Protein AF-B6XWA4-F1 (afdb_monomer)

Sequence (534 aa):
MQPGASETVDVTVDRYLLASYDYTKAKGYILSAGDYYFTIGDNAHDALNNVLAAENATGMTDFDGKPVEGDAAKTYRWSYDDVDTKTYAKSDAGERVTNRFEDADANYWKDGAVTYLTRSDWKGTFPTEPVKMTATGKMIELLKGDLYRQSKDSKSVSDYTQGADNGLTFVMMKDVDYNDDETWNKYLDEMTIDEMTTQLSDLFGTAEAASVNRPAYAAGDGTASVGGNTYAKEYGDARDVTLYPATNVLASTWDYGRMQRRGELVGEEALYAKTPVGWGGGGNLHRTPFGGRNGEYWSEDSIMVYLDNLVELSAAQKKGFAQGVKHVAGNDQELYREGLNMFFNEQAFREGALKGVEGIVSNENATALMMSFNRLGVVWSSASTALTTQVIRNEWGFKGMIETDGVAGGSYKSHFPSSLAAGVTTYCIDPGNTAAAGIKNQIEDNDDGDMLGYLRTSMKNFHYALTRTSLINGLDANAKVVKVTPWWRYAIFGVDAAFALMTLGCAYMMWRSGRRGKNARETVKVESETATGK

Structure (mmCIF, N/CA/C/O backbone):
data_AF-B6XWA4-F1
#
_entry.id   AF-B6XWA4-F1
#
loop_
_atom_site.group_PDB
_atom_site.id
_atom_site.type_symbol
_atom_site.label_atom_id
_atom_site.label_alt_id
_atom_site.label_comp_id
_atom_site.label_asym_id
_atom_site.label_entity_id
_atom_site.label_seq_id
_atom_site.pdbx_PDB_ins_code
_atom_site.Cartn_x
_atom_site.Cartn_y
_atom_site.Cartn_z
_atom_site.occupancy
_atom_site.B_iso_or_equiv
_atom_site.auth_seq_id
_atom_site.auth_comp_id
_atom_site.auth_asym_id
_atom_site.auth_atom_id
_atom_site.pdbx_PDB_model_num
ATOM 1 N N . MET A 1 1 ? 26.488 -26.181 -7.838 1.00 83.19 1 MET A N 1
ATOM 2 C CA . MET A 1 1 ? 26.607 -27.493 -8.516 1.00 83.19 1 MET A CA 1
ATOM 3 C C . MET A 1 1 ? 28.007 -28.073 -8.312 1.00 83.19 1 MET A C 1
ATOM 5 O O . MET A 1 1 ? 28.926 -27.299 -8.067 1.00 83.19 1 MET A O 1
ATOM 9 N N . GLN A 1 2 ? 28.181 -29.401 -8.363 1.00 91.62 2 GLN A N 1
ATOM 10 C CA . GLN A 1 2 ? 29.523 -30.016 -8.363 1.00 91.62 2 GLN A CA 1
ATOM 11 C C . GLN A 1 2 ? 30.263 -29.681 -9.672 1.00 91.62 2 GLN A C 1
ATOM 13 O O . GLN A 1 2 ? 29.597 -29.466 -10.687 1.00 91.62 2 GLN A O 1
ATOM 18 N N . PRO A 1 3 ? 31.609 -29.650 -9.693 1.00 93.38 3 PRO A N 1
ATOM 19 C CA . PRO A 1 3 ? 32.361 -29.429 -10.926 1.00 93.38 3 PRO A CA 1
ATOM 20 C C . PRO A 1 3 ? 31.939 -30.397 -12.043 1.00 93.38 3 PRO A C 1
ATOM 22 O O . PRO A 1 3 ? 31.911 -31.609 -11.838 1.00 93.38 3 PRO A O 1
ATOM 25 N N . GLY A 1 4 ? 31.604 -29.855 -13.218 1.00 93.38 4 GLY A N 1
ATOM 26 C CA . GLY A 1 4 ? 31.166 -30.628 -14.388 1.00 93.38 4 GLY A CA 1
ATOM 27 C C . GLY A 1 4 ? 29.693 -31.055 -14.387 1.00 93.38 4 GLY A C 1
ATOM 28 O O . GLY A 1 4 ? 29.251 -31.651 -15.365 1.00 93.38 4 GLY A O 1
ATOM 29 N N . ALA A 1 5 ? 28.927 -30.755 -13.334 1.00 94.56 5 ALA A N 1
ATOM 30 C CA . ALA A 1 5 ? 27.481 -30.945 -13.347 1.00 94.56 5 ALA A CA 1
ATOM 31 C C . ALA A 1 5 ? 26.783 -29.798 -14.096 1.00 94.56 5 ALA A C 1
ATOM 33 O O . ALA A 1 5 ? 27.207 -28.645 -14.018 1.00 94.56 5 ALA A O 1
ATOM 34 N N . SER A 1 6 ? 25.695 -30.130 -14.784 1.00 93.06 6 SER A N 1
ATOM 35 C CA . SER A 1 6 ? 24.807 -29.190 -15.465 1.00 93.06 6 SER A CA 1
ATOM 36 C C . SER A 1 6 ? 23.375 -29.413 -15.006 1.00 93.06 6 SER A C 1
ATOM 38 O O . SER A 1 6 ? 22.980 -30.549 -14.736 1.00 93.06 6 SER A O 1
ATOM 40 N N . GLU A 1 7 ? 22.587 -28.349 -15.002 1.00 93.12 7 GLU A N 1
ATOM 41 C CA . GLU A 1 7 ? 21.148 -28.405 -14.787 1.00 93.12 7 GLU A CA 1
ATOM 42 C C . GLU A 1 7 ? 20.421 -27.711 -15.936 1.00 93.12 7 GLU A C 1
ATOM 44 O O . GLU A 1 7 ? 20.970 -26.834 -16.605 1.00 93.12 7 GLU A O 1
ATOM 49 N N . THR A 1 8 ? 19.191 -28.143 -16.190 1.00 92.06 8 THR A N 1
ATOM 50 C CA . THR A 1 8 ? 18.271 -27.468 -17.102 1.00 92.06 8 THR A CA 1
ATOM 51 C C . THR A 1 8 ? 17.247 -26.743 -16.249 1.00 92.06 8 THR A C 1
ATOM 53 O O . THR A 1 8 ? 16.653 -27.356 -15.362 1.00 92.06 8 THR A O 1
ATOM 56 N N . VAL A 1 9 ? 17.074 -25.449 -16.505 1.00 89.69 9 VAL A N 1
ATOM 57 C CA . VAL A 1 9 ? 16.155 -24.583 -15.766 1.00 89.69 9 VAL A CA 1
ATOM 58 C C . VAL A 1 9 ? 15.123 -24.041 -16.740 1.00 89.69 9 VAL A C 1
ATOM 60 O O . VAL A 1 9 ? 15.486 -23.468 -17.767 1.00 89.69 9 VAL A O 1
ATOM 63 N N . ASP A 1 10 ? 13.851 -24.202 -16.396 1.00 90.50 10 ASP A N 1
ATOM 64 C CA . ASP A 1 10 ? 12.748 -23.594 -17.129 1.00 90.50 10 ASP A CA 1
ATOM 65 C C . ASP A 1 10 ? 12.445 -22.216 -16.533 1.00 90.50 10 ASP A C 1
ATOM 67 O O . ASP A 1 10 ? 12.183 -22.087 -15.336 1.00 90.50 10 ASP A O 1
ATOM 71 N N . VAL A 1 11 ? 12.465 -21.179 -17.371 1.00 87.69 11 VAL A N 1
ATOM 72 C CA . VAL A 1 11 ? 12.117 -19.808 -16.975 1.00 87.69 11 VAL A CA 1
ATOM 73 C C . VAL A 1 11 ? 10.767 -19.457 -17.581 1.00 87.69 11 VAL A C 1
ATOM 75 O O . VAL A 1 11 ? 10.615 -19.402 -18.800 1.00 87.69 11 VAL A O 1
ATOM 78 N N . THR A 1 12 ? 9.779 -19.218 -16.723 1.00 89.06 12 THR A N 1
ATOM 79 C CA . THR A 1 12 ? 8.459 -18.735 -17.143 1.00 89.06 12 THR A CA 1
ATOM 80 C C . THR A 1 12 ? 8.406 -17.228 -16.960 1.00 89.06 12 THR A C 1
ATOM 82 O O . THR A 1 12 ? 8.683 -16.732 -15.872 1.00 89.06 12 THR A O 1
ATOM 85 N N . VAL A 1 13 ? 8.032 -16.504 -18.014 1.00 86.88 13 VAL A N 1
ATOM 86 C CA . VAL A 1 13 ? 7.837 -15.053 -17.958 1.00 86.88 13 VAL A CA 1
ATOM 87 C C . VAL A 1 13 ? 6.353 -14.757 -18.081 1.00 86.88 13 VAL A C 1
ATOM 89 O O . VAL A 1 13 ? 5.729 -15.100 -19.087 1.00 86.88 13 VAL A O 1
ATOM 92 N N . ASP A 1 14 ? 5.788 -14.115 -17.061 1.00 90.38 14 ASP A N 1
ATOM 93 C CA . ASP A 1 14 ? 4.440 -13.573 -17.161 1.00 90.38 14 ASP A CA 1
ATOM 94 C C . ASP A 1 14 ? 4.442 -12.407 -18.154 1.00 90.38 14 ASP A C 1
ATOM 96 O O . ASP A 1 14 ? 5.162 -11.418 -17.998 1.00 90.38 14 ASP A O 1
ATOM 100 N N . ARG A 1 15 ? 3.604 -12.524 -19.184 1.00 91.88 15 ARG A N 1
ATOM 101 C CA . ARG A 1 15 ? 3.433 -11.506 -20.218 1.00 91.88 15 ARG A CA 1
ATOM 102 C C . ARG A 1 15 ? 2.999 -10.156 -19.635 1.00 91.88 15 ARG A C 1
ATOM 104 O O . ARG A 1 15 ? 3.334 -9.131 -20.223 1.00 91.88 15 ARG A O 1
ATOM 111 N N . TYR A 1 16 ? 2.311 -10.135 -18.490 1.00 92.81 16 TYR A N 1
ATOM 112 C CA . TYR A 1 16 ? 1.928 -8.892 -17.816 1.00 92.81 16 TYR A CA 1
ATOM 113 C C . TYR A 1 16 ? 3.142 -8.048 -17.417 1.00 92.81 16 TYR A C 1
ATOM 115 O O . TYR A 1 16 ? 3.112 -6.826 -17.545 1.00 92.81 16 TYR A O 1
ATOM 123 N N . LEU A 1 17 ? 4.244 -8.687 -17.012 1.00 93.06 17 LEU A N 1
ATOM 124 C CA . LEU A 1 17 ? 5.469 -7.987 -16.612 1.00 93.06 17 LEU A CA 1
ATOM 125 C C . LEU A 1 17 ? 6.211 -7.350 -17.799 1.00 93.06 17 LEU A C 1
ATOM 127 O O . LEU A 1 17 ? 7.151 -6.591 -17.592 1.00 93.06 17 LEU A O 1
ATOM 131 N N . LEU A 1 18 ? 5.772 -7.618 -19.034 1.00 93.56 18 LEU A N 1
ATOM 132 C CA . LEU A 1 18 ? 6.280 -6.988 -20.258 1.00 93.56 18 LEU A CA 1
ATOM 133 C C . LEU A 1 18 ? 5.462 -5.760 -20.681 1.00 93.56 18 LEU A C 1
ATOM 135 O O . LEU A 1 18 ? 5.855 -5.055 -21.612 1.00 93.56 18 LEU A O 1
ATOM 139 N N . ALA A 1 19 ? 4.295 -5.540 -20.068 1.00 95.38 19 ALA A N 1
ATOM 140 C CA . ALA A 1 19 ? 3.406 -4.452 -20.442 1.00 95.38 19 ALA A CA 1
ATOM 141 C C . ALA A 1 19 ? 3.976 -3.098 -20.000 1.00 95.38 19 ALA A C 1
ATOM 143 O O . ALA A 1 19 ? 4.500 -2.954 -18.896 1.00 95.38 19 ALA A O 1
ATOM 144 N N . SER A 1 20 ? 3.803 -2.082 -20.842 1.00 96.00 20 SER A N 1
ATOM 145 C CA . SER A 1 20 ? 4.115 -0.690 -20.507 1.00 96.00 20 SER A CA 1
ATOM 146 C C . SER A 1 20 ? 2.832 0.081 -20.236 1.00 96.00 20 SER A C 1
ATOM 148 O O . SER A 1 20 ? 1.797 -0.178 -20.845 1.00 96.00 20 SER A O 1
ATOM 150 N N . TYR A 1 21 ? 2.881 1.049 -19.338 1.00 97.50 21 TYR A N 1
ATOM 151 C CA . TYR A 1 21 ? 1.765 1.917 -19.021 1.00 97.50 21 TYR A CA 1
ATOM 152 C C . TYR A 1 21 ? 1.785 3.154 -19.923 1.00 97.50 21 TYR A C 1
ATOM 154 O O . TYR A 1 21 ? 2.560 4.088 -19.723 1.00 97.50 21 TYR A O 1
ATOM 162 N N . ASP A 1 22 ? 0.901 3.201 -20.917 1.00 96.88 22 ASP A N 1
ATOM 163 C CA . ASP A 1 22 ? 0.741 4.392 -21.748 1.00 96.88 22 ASP A CA 1
ATOM 164 C C . ASP A 1 22 ? -0.166 5.397 -21.039 1.00 96.88 22 ASP A C 1
ATOM 166 O O . ASP A 1 22 ? -1.386 5.386 -21.195 1.00 96.88 22 ASP A O 1
ATOM 170 N N . TYR A 1 23 ? 0.445 6.299 -20.275 1.00 95.81 23 TYR A N 1
ATOM 171 C CA . TYR A 1 23 ? -0.258 7.354 -19.544 1.00 95.81 23 TYR A CA 1
ATOM 172 C C . TYR A 1 23 ? -0.837 8.463 -20.440 1.00 95.81 23 TYR A C 1
ATOM 174 O O . TYR A 1 23 ? -1.532 9.350 -19.940 1.00 95.81 23 TYR A O 1
ATOM 182 N N . THR A 1 24 ? -0.569 8.444 -21.752 1.00 93.50 24 THR A N 1
ATOM 183 C CA . THR A 1 24 ? -0.952 9.523 -22.673 1.00 93.50 24 THR A CA 1
ATOM 184 C C . THR A 1 24 ? -2.168 9.175 -23.523 1.00 93.50 24 THR A C 1
ATOM 186 O O . THR A 1 24 ? -3.161 9.906 -23.483 1.00 93.50 24 THR A O 1
ATOM 189 N N . LYS A 1 25 ? -2.124 8.075 -24.292 1.00 94.12 25 LYS A N 1
ATOM 190 C CA . LYS A 1 25 ? -3.191 7.720 -25.243 1.00 94.12 25 LYS A CA 1
ATOM 191 C C . LYS A 1 25 ? -4.117 6.667 -24.657 1.00 94.12 25 LYS A C 1
ATOM 193 O O . LYS A 1 25 ? -5.305 6.939 -24.493 1.00 94.12 25 LYS A O 1
ATOM 198 N N . ALA A 1 26 ? -3.594 5.479 -24.354 1.00 95.19 26 ALA A N 1
ATOM 199 C CA . ALA A 1 26 ? -4.403 4.379 -23.835 1.00 95.19 26 ALA A CA 1
ATOM 200 C C . ALA A 1 26 ? -4.884 4.637 -22.399 1.00 95.19 26 ALA A C 1
ATOM 202 O O . ALA A 1 26 ? -5.967 4.178 -22.032 1.00 95.19 26 ALA A O 1
ATOM 203 N N . LYS A 1 27 ? -4.103 5.400 -21.621 1.00 96.12 27 LYS A N 1
ATOM 204 C CA . LYS A 1 27 ? -4.280 5.617 -20.180 1.00 96.12 27 LYS A CA 1
ATOM 205 C C . LYS A 1 27 ? -4.402 4.287 -19.444 1.00 96.12 27 LYS A C 1
ATOM 207 O O . LYS A 1 27 ? -5.385 4.060 -18.755 1.00 96.12 27 LYS A O 1
ATOM 212 N N . GLY A 1 28 ? -3.465 3.375 -19.674 1.00 97.12 28 GLY A N 1
ATOM 213 C CA . GLY A 1 28 ? -3.517 2.007 -19.162 1.00 97.12 28 GLY A CA 1
ATOM 214 C C . GLY A 1 28 ? -2.349 1.161 -19.659 1.00 97.12 28 GLY A C 1
ATOM 215 O O . GLY A 1 28 ? -1.522 1.634 -20.442 1.00 97.12 28 GLY A O 1
ATOM 216 N N . TYR A 1 29 ? -2.286 -0.092 -19.208 1.00 97.50 29 TYR A N 1
ATOM 217 C CA . TYR A 1 29 ? -1.263 -1.035 -19.655 1.00 97.50 29 TYR A CA 1
ATOM 218 C C . TYR A 1 29 ? -1.504 -1.474 -21.100 1.00 97.50 29 TYR A C 1
ATOM 220 O O . TYR A 1 29 ? -2.619 -1.840 -21.482 1.00 97.50 29 TYR A O 1
ATOM 228 N N . ILE A 1 30 ? -0.433 -1.459 -21.887 1.00 96.94 30 ILE A N 1
ATOM 229 C CA . ILE A 1 30 ? -0.403 -1.892 -23.275 1.00 96.94 30 ILE A CA 1
ATOM 230 C C . ILE A 1 30 ? 0.734 -2.883 -23.501 1.00 96.94 30 ILE A C 1
ATOM 232 O O . ILE A 1 30 ? 1.775 -2.824 -22.845 1.00 96.94 30 ILE A O 1
ATOM 236 N N . LEU A 1 31 ? 0.559 -3.745 -24.496 1.00 96.19 31 LEU A N 1
ATOM 237 C CA . LEU A 1 31 ? 1.671 -4.422 -25.144 1.00 96.19 31 LEU A CA 1
ATOM 238 C C . LEU A 1 31 ? 1.829 -3.845 -26.547 1.00 96.19 31 LEU A C 1
ATOM 240 O O . LEU A 1 31 ? 0.912 -3.926 -27.366 1.00 96.19 31 LEU A O 1
ATOM 244 N N . SER A 1 32 ? 2.969 -3.218 -26.803 1.00 94.00 32 SER A N 1
ATOM 245 C CA . SER A 1 32 ? 3.269 -2.622 -28.103 1.00 94.00 32 SER A CA 1
ATOM 246 C C . SER A 1 32 ? 3.530 -3.700 -29.154 1.00 94.00 32 SER A C 1
ATOM 248 O O . SER A 1 32 ? 4.041 -4.772 -28.842 1.00 94.00 32 SER A O 1
ATOM 250 N N . ALA A 1 33 ? 3.231 -3.390 -30.415 1.00 95.62 33 ALA A N 1
ATOM 251 C CA . ALA A 1 33 ? 3.723 -4.192 -31.526 1.00 95.62 33 ALA A CA 1
ATOM 252 C C . ALA A 1 33 ? 5.251 -4.053 -31.622 1.00 95.62 33 ALA A C 1
ATOM 254 O O . ALA A 1 33 ? 5.786 -2.954 -31.437 1.00 95.62 33 ALA A O 1
ATOM 255 N N . GLY A 1 34 ? 5.947 -5.139 -31.936 1.00 94.88 34 GLY A N 1
ATOM 256 C CA . GLY A 1 34 ? 7.391 -5.153 -32.118 1.00 94.88 34 GLY A CA 1
ATOM 257 C C . GLY A 1 34 ? 8.032 -6.503 -31.824 1.00 94.88 34 GLY A C 1
ATOM 258 O O . GLY A 1 34 ? 7.367 -7.516 -31.601 1.00 94.88 34 GLY A O 1
ATOM 259 N N . ASP A 1 35 ? 9.360 -6.492 -31.833 1.00 94.62 35 ASP A N 1
ATOM 260 C CA . ASP A 1 35 ? 10.177 -7.637 -31.461 1.00 94.62 35 ASP A CA 1
ATOM 261 C C . ASP A 1 35 ? 10.530 -7.581 -29.976 1.00 94.62 35 ASP A C 1
ATOM 263 O O . ASP A 1 35 ? 11.116 -6.613 -29.490 1.00 94.62 35 ASP A O 1
ATOM 267 N N . TYR A 1 36 ? 10.191 -8.651 -29.267 1.00 94.81 36 TYR A N 1
ATOM 268 C CA . TYR A 1 36 ? 10.556 -8.883 -27.880 1.00 94.81 36 TYR A CA 1
ATOM 269 C C . TYR A 1 36 ? 11.713 -9.877 -27.835 1.00 94.81 36 TYR A C 1
ATOM 271 O O . TYR A 1 36 ? 11.601 -11.001 -28.332 1.00 94.81 36 TYR A O 1
ATOM 279 N N . TYR A 1 37 ? 12.823 -9.470 -27.225 1.00 95.31 37 TYR A N 1
ATOM 280 C CA . TYR A 1 37 ? 14.006 -10.308 -27.063 1.00 95.31 37 TYR A CA 1
ATOM 281 C C . TYR A 1 37 ? 14.131 -10.771 -25.614 1.00 95.31 37 TYR A C 1
ATOM 283 O O . TYR A 1 37 ? 14.219 -9.960 -24.695 1.00 95.31 37 TYR A O 1
ATOM 291 N N . PHE A 1 38 ? 14.171 -12.085 -25.422 1.00 95.12 38 PHE A N 1
ATOM 292 C CA . PHE A 1 38 ? 14.429 -12.734 -24.141 1.00 95.12 38 PHE A CA 1
ATOM 293 C C . PHE A 1 38 ? 15.829 -13.312 -24.184 1.00 95.12 38 PHE A C 1
ATOM 295 O O . PHE A 1 38 ? 16.179 -14.023 -25.122 1.00 95.12 38 PHE A O 1
ATOM 302 N N . THR A 1 39 ? 16.648 -13.001 -23.193 1.00 95.81 39 THR A N 1
ATOM 303 C CA . THR A 1 39 ? 18.072 -13.317 -23.232 1.00 95.81 39 THR A CA 1
ATOM 304 C C . THR A 1 39 ? 18.556 -13.742 -21.857 1.00 95.81 39 THR A C 1
ATOM 306 O O . THR A 1 39 ? 18.027 -13.296 -20.839 1.00 95.81 39 THR A O 1
ATOM 309 N N . ILE A 1 40 ? 19.566 -14.602 -21.838 1.00 94.56 40 ILE A N 1
ATOM 310 C CA . ILE A 1 40 ? 20.299 -14.966 -20.627 1.00 94.56 40 ILE A CA 1
ATOM 311 C C . ILE A 1 40 ? 21.714 -14.393 -20.698 1.00 94.56 40 ILE A C 1
ATOM 313 O O . ILE A 1 40 ? 22.334 -14.359 -21.762 1.00 94.56 40 ILE A O 1
ATOM 317 N N . GLY A 1 41 ? 22.244 -13.960 -19.561 1.00 93.06 41 GLY A N 1
ATOM 318 C CA . GLY A 1 41 ? 23.596 -13.426 -19.427 1.00 93.06 41 GLY A CA 1
ATOM 319 C C . GLY A 1 41 ? 24.016 -13.400 -17.963 1.00 93.06 41 GLY A C 1
ATOM 320 O O . GLY A 1 41 ? 23.166 -13.501 -17.081 1.00 93.06 41 GLY A O 1
ATOM 321 N N . ASP A 1 42 ? 25.316 -13.257 -17.708 1.00 91.38 42 ASP A N 1
ATOM 322 C CA . ASP A 1 42 ? 25.844 -13.220 -16.337 1.00 91.38 42 ASP A CA 1
ATOM 323 C C . ASP A 1 42 ? 25.477 -11.904 -15.621 1.00 91.38 42 ASP A C 1
ATOM 325 O O . ASP A 1 42 ? 25.485 -11.823 -14.394 1.00 91.38 42 ASP A O 1
ATOM 329 N N . ASN A 1 43 ? 25.141 -10.863 -16.389 1.00 92.88 43 ASN A N 1
ATOM 330 C CA . ASN A 1 43 ? 24.599 -9.586 -15.933 1.00 92.88 43 ASN A CA 1
ATOM 331 C C . ASN A 1 43 ? 23.824 -8.890 -17.075 1.00 92.88 43 ASN A C 1
ATOM 333 O O . ASN A 1 43 ? 23.785 -9.372 -18.211 1.00 92.88 43 ASN A O 1
ATOM 337 N N . ALA A 1 44 ? 23.225 -7.729 -16.787 1.00 93.31 44 ALA A N 1
ATOM 338 C CA . ALA A 1 44 ? 22.417 -6.979 -17.750 1.00 93.31 44 ALA A CA 1
ATOM 339 C C . ALA A 1 44 ? 23.205 -6.454 -18.971 1.00 93.31 44 ALA A C 1
ATOM 341 O O . ALA A 1 44 ? 22.623 -6.323 -20.047 1.00 93.31 44 ALA A O 1
ATOM 342 N N . HIS A 1 45 ? 24.510 -6.177 -18.843 1.00 93.62 45 HIS A N 1
ATOM 343 C CA . HIS A 1 45 ? 25.345 -5.758 -19.975 1.00 93.62 45 HIS A CA 1
ATOM 344 C C . HIS A 1 45 ? 25.603 -6.925 -20.929 1.00 93.62 45 HIS A C 1
ATOM 346 O O . HIS A 1 45 ? 25.443 -6.772 -22.137 1.00 93.62 45 HIS A O 1
ATOM 352 N N . ASP A 1 46 ? 25.921 -8.105 -20.393 1.00 94.88 46 ASP A N 1
ATOM 353 C CA . ASP A 1 46 ? 26.114 -9.313 -21.202 1.00 94.88 46 ASP A CA 1
ATOM 354 C C . ASP A 1 46 ? 24.814 -9.732 -21.891 1.00 94.88 46 ASP A C 1
ATOM 356 O O . ASP A 1 46 ? 24.803 -10.043 -23.081 1.00 94.88 46 ASP A O 1
ATOM 360 N N . ALA A 1 47 ? 23.697 -9.670 -21.162 1.00 95.62 47 ALA A N 1
ATOM 361 C CA . ALA A 1 47 ? 22.367 -9.905 -21.709 1.00 95.62 47 ALA A CA 1
ATOM 362 C C . ALA A 1 47 ? 22.059 -8.947 -22.875 1.00 95.62 47 ALA A C 1
ATOM 364 O O . ALA A 1 47 ? 21.646 -9.401 -23.945 1.00 95.62 47 ALA A O 1
ATOM 365 N N . LEU A 1 48 ? 22.315 -7.643 -22.703 1.00 95.19 48 LEU A N 1
ATOM 366 C CA . LEU A 1 48 ? 22.152 -6.639 -23.757 1.00 95.19 48 LEU A CA 1
ATOM 367 C C . LEU A 1 48 ? 23.062 -6.919 -24.959 1.00 95.19 48 LEU A C 1
ATOM 369 O O . LEU A 1 48 ? 22.602 -6.842 -26.095 1.00 95.19 48 LEU A O 1
ATOM 373 N N . ASN A 1 49 ? 24.324 -7.285 -24.731 1.00 96.75 49 ASN A N 1
ATOM 374 C CA . ASN A 1 49 ? 25.255 -7.628 -25.805 1.00 96.75 49 ASN A CA 1
ATOM 375 C C . ASN A 1 49 ? 24.769 -8.848 -26.610 1.00 96.75 49 ASN A C 1
ATOM 377 O O . ASN A 1 49 ? 24.864 -8.842 -27.834 1.00 96.75 49 ASN A O 1
ATOM 381 N N . ASN A 1 50 ? 24.170 -9.858 -25.970 1.00 97.38 50 ASN A N 1
ATOM 382 C CA . ASN A 1 50 ? 23.567 -11.000 -26.675 1.00 97.38 50 ASN A CA 1
ATOM 383 C C . ASN A 1 50 ? 22.390 -10.574 -27.573 1.00 97.38 50 ASN A C 1
ATOM 385 O O . ASN A 1 50 ? 22.299 -11.022 -28.717 1.00 97.38 50 ASN A O 1
ATOM 389 N N . VAL A 1 51 ? 21.541 -9.651 -27.098 1.00 97.06 51 VAL A N 1
ATOM 390 C CA . VAL A 1 51 ? 20.451 -9.071 -27.907 1.00 97.06 51 VAL A CA 1
ATOM 391 C C . VAL A 1 51 ? 21.014 -8.298 -29.097 1.00 97.06 51 VAL A C 1
ATOM 393 O O . VAL A 1 51 ? 20.605 -8.532 -30.231 1.00 97.06 51 VAL A O 1
ATOM 396 N N . LEU A 1 52 ? 22.005 -7.435 -28.865 1.00 96.25 52 LEU A N 1
ATOM 397 C CA . LEU A 1 52 ? 22.676 -6.672 -29.919 1.00 96.25 52 LEU A CA 1
ATOM 398 C C . LEU A 1 52 ? 23.317 -7.589 -30.971 1.00 96.25 52 LEU A C 1
ATOM 400 O O . LEU A 1 52 ? 23.209 -7.321 -32.168 1.00 96.25 52 LEU A O 1
ATOM 404 N N . ALA A 1 53 ? 23.926 -8.702 -30.556 1.00 96.62 53 ALA A N 1
ATOM 405 C CA . ALA A 1 53 ? 24.449 -9.709 -31.472 1.00 96.62 53 ALA A CA 1
ATOM 406 C C . ALA A 1 53 ? 23.336 -10.376 -32.301 1.00 96.62 53 ALA A C 1
ATOM 408 O O . ALA A 1 53 ? 23.508 -10.560 -33.507 1.00 96.62 53 ALA A O 1
ATOM 409 N N . ALA A 1 54 ? 22.179 -10.680 -31.701 1.00 96.75 54 ALA A N 1
ATOM 410 C CA . ALA A 1 54 ? 21.010 -11.196 -32.423 1.00 96.75 54 ALA A CA 1
ATOM 411 C C . ALA A 1 54 ? 20.449 -10.189 -33.449 1.00 96.75 54 ALA A C 1
ATOM 413 O O . ALA A 1 54 ? 19.900 -10.587 -34.478 1.00 96.75 54 ALA A O 1
ATOM 414 N N . GLU A 1 55 ? 20.646 -8.890 -33.212 1.00 95.56 55 GLU A N 1
ATOM 415 C CA . GLU A 1 55 ? 20.326 -7.809 -34.152 1.00 95.56 55 GLU A CA 1
ATOM 416 C C . GLU A 1 55 ? 21.445 -7.513 -35.170 1.00 95.56 55 GLU A C 1
ATOM 418 O O . GLU A 1 55 ? 21.290 -6.638 -36.022 1.00 95.56 55 GLU A O 1
ATOM 423 N N . ASN A 1 56 ? 22.550 -8.268 -35.154 1.00 95.62 56 ASN A N 1
ATOM 424 C CA . ASN A 1 56 ? 23.751 -8.044 -35.972 1.00 95.62 56 ASN A CA 1
ATOM 425 C C . ASN A 1 56 ? 24.428 -6.680 -35.730 1.00 95.62 56 ASN A C 1
ATOM 427 O O . ASN A 1 56 ? 25.087 -6.138 -36.623 1.00 95.62 56 ASN A O 1
ATOM 431 N N . ALA A 1 57 ? 24.273 -6.109 -34.535 1.00 94.56 57 ALA A N 1
ATOM 432 C CA . ALA A 1 57 ? 24.998 -4.914 -34.135 1.00 94.56 57 ALA A CA 1
ATOM 433 C C . ALA A 1 57 ? 26.478 -5.228 -33.839 1.00 94.56 57 ALA A C 1
ATOM 435 O O . ALA A 1 57 ? 26.865 -6.357 -33.540 1.00 94.56 57 ALA A O 1
ATOM 436 N N . THR A 1 58 ? 27.327 -4.203 -33.922 1.00 92.62 58 THR A N 1
ATOM 437 C CA . THR A 1 58 ? 28.782 -4.305 -33.704 1.00 92.62 58 THR A CA 1
ATOM 438 C C . THR A 1 58 ? 29.264 -3.229 -32.737 1.00 92.62 58 THR A C 1
ATOM 440 O O . THR A 1 58 ? 28.595 -2.212 -32.574 1.00 92.62 58 THR A O 1
ATOM 443 N N . GLY A 1 59 ? 30.460 -3.398 -32.162 1.00 93.50 59 GLY A N 1
ATOM 444 C CA . GLY A 1 59 ? 31.058 -2.398 -31.265 1.00 93.50 59 GLY A CA 1
ATOM 445 C C . GLY A 1 59 ? 30.558 -2.483 -29.822 1.00 93.50 59 GLY A C 1
ATOM 446 O O . GLY A 1 59 ? 30.571 -1.483 -29.112 1.00 93.50 59 GLY A O 1
ATOM 447 N N . MET A 1 60 ? 30.108 -3.669 -29.412 1.00 94.88 60 MET A N 1
ATOM 448 C CA . MET A 1 60 ? 29.719 -3.973 -28.039 1.00 94.88 60 MET A CA 1
ATOM 449 C C . MET A 1 60 ? 30.918 -3.881 -27.094 1.00 94.88 60 MET A C 1
ATOM 451 O O . MET A 1 60 ? 32.058 -4.177 -27.472 1.00 94.88 60 MET A O 1
ATOM 455 N N . THR A 1 61 ? 30.647 -3.488 -25.852 1.00 94.44 61 THR A N 1
ATOM 456 C CA . THR A 1 61 ? 31.651 -3.415 -24.791 1.00 94.44 61 THR A CA 1
ATOM 457 C C . THR A 1 61 ? 31.146 -4.055 -23.506 1.00 94.44 61 THR A C 1
ATOM 459 O O . THR A 1 61 ? 29.940 -4.095 -23.258 1.00 94.44 61 THR A O 1
ATOM 462 N N . ASP A 1 62 ? 32.070 -4.542 -22.680 1.00 91.38 62 ASP A N 1
ATOM 463 C CA . ASP A 1 62 ? 31.776 -4.905 -21.296 1.00 91.38 62 ASP A CA 1
ATOM 464 C C . ASP A 1 62 ? 31.566 -3.651 -20.425 1.00 91.38 62 ASP A C 1
ATOM 466 O O . ASP A 1 62 ? 31.615 -2.508 -20.897 1.00 91.38 62 ASP A O 1
ATOM 470 N N . PHE A 1 63 ? 31.335 -3.872 -19.131 1.00 85.56 63 PHE A N 1
ATOM 471 C CA . PHE A 1 63 ? 31.174 -2.810 -18.138 1.00 85.56 63 PHE A CA 1
ATOM 472 C C . PHE A 1 63 ? 32.399 -1.877 -18.028 1.00 85.56 63 PHE A C 1
ATOM 474 O O . PHE A 1 63 ? 32.238 -0.686 -17.766 1.00 85.56 63 PHE A O 1
ATOM 481 N N . ASP A 1 64 ? 33.613 -2.386 -18.269 1.00 91.31 64 ASP A N 1
ATOM 482 C CA . ASP A 1 64 ? 34.856 -1.600 -18.259 1.00 91.31 64 ASP A CA 1
ATOM 483 C C . ASP A 1 64 ? 35.071 -0.821 -19.576 1.00 91.31 64 ASP A C 1
ATOM 485 O O . ASP A 1 64 ? 36.068 -0.105 -19.725 1.00 91.31 64 ASP A O 1
ATOM 489 N N . GLY A 1 65 ? 34.178 -0.977 -20.558 1.00 91.38 65 GLY A N 1
ATOM 490 C CA . GLY A 1 65 ? 34.312 -0.394 -21.890 1.00 91.38 65 GLY A CA 1
ATOM 491 C C . GLY A 1 65 ? 35.272 -1.156 -22.810 1.00 91.38 65 GLY A C 1
ATOM 492 O O . GLY A 1 65 ? 35.677 -0.622 -23.845 1.00 91.38 65 GLY A O 1
ATOM 493 N N . LYS A 1 66 ? 35.667 -2.388 -22.467 1.00 94.88 66 LYS A N 1
ATOM 494 C CA . LYS A 1 66 ? 36.510 -3.223 -23.333 1.00 94.88 66 LYS A CA 1
ATOM 495 C C . LYS A 1 66 ? 35.653 -3.889 -24.408 1.00 94.88 66 LYS A C 1
ATOM 497 O O . LYS A 1 66 ? 34.545 -4.318 -24.101 1.00 94.88 66 LYS A O 1
ATOM 502 N N . PRO A 1 67 ? 36.151 -4.025 -25.648 1.00 96.19 67 PRO A N 1
ATOM 503 C CA . PRO A 1 67 ? 35.416 -4.712 -26.703 1.00 96.19 67 PRO A CA 1
ATOM 504 C C . PRO A 1 67 ? 35.103 -6.164 -26.331 1.00 96.19 67 PRO A C 1
ATOM 506 O O . PRO A 1 67 ? 36.003 -6.904 -25.930 1.00 96.19 67 PRO A O 1
ATOM 509 N N . VAL A 1 68 ? 33.850 -6.566 -26.522 1.00 96.12 68 VAL A N 1
ATOM 510 C CA . VAL A 1 68 ? 33.379 -7.947 -26.344 1.00 96.12 68 VAL A CA 1
ATOM 511 C C . VAL A 1 68 ? 32.433 -8.337 -27.476 1.00 96.12 68 VAL A C 1
ATOM 513 O O . VAL A 1 68 ? 31.921 -7.481 -28.198 1.00 96.12 68 VAL A O 1
ATOM 516 N N . GLU A 1 69 ? 32.203 -9.636 -27.631 1.00 94.12 69 GLU A N 1
ATOM 517 C CA . GLU A 1 69 ? 31.175 -10.177 -28.520 1.00 94.12 69 GLU A CA 1
ATOM 518 C C . GLU A 1 69 ? 29.968 -10.631 -27.692 1.00 94.12 69 GLU A C 1
ATOM 520 O O . GLU A 1 69 ? 30.128 -11.147 -26.585 1.00 94.12 69 GLU A O 1
ATOM 525 N N . GLY A 1 70 ? 28.765 -10.439 -28.233 1.00 94.69 70 GLY A N 1
ATOM 526 C CA . GLY A 1 70 ? 27.556 -11.081 -27.723 1.00 94.69 70 GLY A CA 1
ATOM 527 C C . GLY A 1 70 ? 27.317 -12.441 -28.380 1.00 94.69 70 GLY A C 1
ATOM 528 O O . GLY A 1 70 ? 27.852 -12.738 -29.447 1.00 94.69 70 GLY A O 1
ATOM 529 N N . ASP A 1 71 ? 26.471 -13.256 -27.759 1.00 96.06 71 ASP A N 1
ATOM 530 C CA . ASP A 1 71 ? 26.074 -14.579 -28.234 1.00 96.06 71 ASP A CA 1
ATOM 531 C C . ASP A 1 71 ? 24.581 -14.603 -28.587 1.00 96.06 71 ASP A C 1
ATOM 533 O O . ASP A 1 71 ? 23.713 -14.751 -27.723 1.00 96.06 71 ASP A O 1
ATOM 537 N N . ALA A 1 72 ? 24.280 -14.496 -29.883 1.00 96.50 72 ALA A N 1
ATOM 538 C CA . ALA A 1 72 ? 22.910 -14.528 -30.392 1.00 96.50 72 ALA A CA 1
ATOM 539 C C . ALA A 1 72 ? 22.169 -15.842 -30.068 1.00 96.50 72 ALA A C 1
ATOM 541 O O . ALA A 1 72 ? 20.940 -15.850 -30.030 1.00 96.50 72 ALA A O 1
ATOM 542 N N . ALA A 1 73 ? 22.878 -16.951 -29.808 1.00 96.56 73 ALA A N 1
ATOM 543 C CA . ALA A 1 73 ? 22.250 -18.227 -29.459 1.00 96.56 73 ALA A CA 1
ATOM 544 C C . ALA A 1 73 ? 21.648 -18.228 -28.043 1.00 96.56 73 ALA A C 1
ATOM 546 O O . ALA A 1 73 ? 20.805 -19.071 -27.735 1.00 96.56 73 ALA A O 1
ATOM 547 N N . LYS A 1 74 ? 22.042 -17.271 -27.191 1.00 96.31 74 LYS A N 1
ATOM 548 C CA . LYS A 1 74 ? 21.452 -17.046 -25.861 1.00 96.31 74 LYS A CA 1
ATOM 549 C C . LYS A 1 74 ? 20.190 -16.189 -25.898 1.00 96.31 74 LYS A C 1
ATOM 551 O O . LYS A 1 74 ? 19.631 -15.894 -24.843 1.00 96.31 74 LYS A O 1
ATOM 556 N N . THR A 1 75 ? 19.753 -15.760 -27.080 1.00 97.06 75 THR A N 1
ATOM 557 C CA . THR A 1 75 ? 18.606 -14.872 -27.245 1.00 97.06 75 THR A CA 1
ATOM 558 C C . THR A 1 75 ? 17.489 -15.556 -28.024 1.00 97.06 75 THR A C 1
ATOM 560 O O . THR A 1 75 ? 17.681 -16.089 -29.114 1.00 97.06 75 THR A O 1
ATOM 563 N N . TYR A 1 76 ? 16.287 -15.498 -27.466 1.00 95.12 76 TYR A N 1
ATOM 564 C CA . TYR A 1 76 ? 15.045 -15.881 -28.112 1.00 95.12 76 TYR A CA 1
ATOM 565 C C . TYR A 1 76 ? 14.278 -14.628 -28.538 1.00 95.12 76 TYR A C 1
ATOM 567 O O . TYR A 1 76 ? 14.087 -13.706 -27.745 1.00 95.12 76 TYR A O 1
ATOM 575 N N . ARG A 1 77 ? 13.820 -14.600 -29.791 1.00 95.44 77 ARG A N 1
ATOM 576 C CA . ARG A 1 77 ? 13.016 -13.509 -30.348 1.00 95.44 77 ARG A CA 1
ATOM 577 C C . ARG A 1 77 ? 11.565 -13.944 -30.482 1.00 95.44 77 ARG A C 1
ATOM 579 O O . ARG A 1 77 ? 11.272 -14.966 -31.100 1.00 95.44 77 ARG A O 1
ATOM 586 N N . TRP A 1 78 ? 10.664 -13.114 -29.977 1.00 94.31 78 TRP A N 1
ATOM 587 C CA . TRP A 1 78 ? 9.229 -13.229 -30.173 1.00 94.31 78 TRP A CA 1
ATOM 588 C C . TRP A 1 78 ? 8.696 -11.964 -30.848 1.00 94.31 78 TRP A C 1
ATOM 590 O O . TRP A 1 78 ? 8.774 -10.876 -30.285 1.00 94.31 78 TRP A O 1
ATOM 600 N N . SER A 1 79 ? 8.164 -12.104 -32.060 1.00 95.00 79 SER A N 1
ATOM 601 C CA . SER A 1 79 ? 7.529 -10.999 -32.784 1.00 95.00 79 SER A CA 1
ATOM 602 C C . SER A 1 79 ? 6.043 -10.924 -32.449 1.00 95.00 79 SER A C 1
ATOM 604 O O . SER A 1 79 ? 5.344 -11.943 -32.444 1.00 95.00 79 SER A O 1
ATOM 606 N N . TYR A 1 80 ? 5.569 -9.711 -32.184 1.00 92.81 80 TYR A N 1
ATOM 607 C CA . TYR A 1 80 ? 4.178 -9.417 -31.883 1.00 92.81 80 TYR A CA 1
ATOM 608 C C . TYR A 1 80 ? 3.690 -8.272 -32.775 1.00 92.81 80 TYR A C 1
ATOM 610 O O . TYR A 1 80 ? 4.179 -7.154 -32.670 1.00 92.81 80 TYR A O 1
ATOM 618 N N . ASP A 1 81 ? 2.747 -8.548 -33.675 1.00 93.75 81 ASP A N 1
ATOM 619 C CA . ASP A 1 81 ? 2.379 -7.598 -34.738 1.00 93.75 81 ASP A CA 1
ATOM 620 C C . ASP A 1 81 ? 1.314 -6.572 -34.314 1.00 93.75 81 ASP A C 1
ATOM 622 O O . ASP A 1 81 ? 1.166 -5.523 -34.945 1.00 93.75 81 ASP A O 1
ATOM 626 N N . ASP A 1 82 ? 0.575 -6.854 -33.241 1.00 92.75 82 ASP A N 1
ATOM 627 C CA . ASP A 1 82 ? -0.553 -6.041 -32.795 1.00 92.75 82 ASP A CA 1
ATOM 628 C C . ASP A 1 82 ? -0.183 -5.130 -31.621 1.00 92.75 82 ASP A C 1
ATOM 630 O O . ASP A 1 82 ? 0.692 -5.430 -30.817 1.00 92.75 82 ASP A O 1
ATOM 634 N N . VAL A 1 83 ? -0.903 -4.017 -31.473 1.00 93.38 83 VAL A N 1
ATOM 635 C CA . VAL A 1 83 ? -0.904 -3.266 -30.210 1.00 93.38 83 VAL A CA 1
ATOM 636 C C . VAL A 1 83 ? -2.062 -3.778 -29.363 1.00 93.38 83 VAL A C 1
ATOM 638 O O . VAL A 1 83 ? -3.230 -3.615 -29.724 1.00 93.38 83 VAL A O 1
ATOM 641 N N . ASP A 1 84 ? -1.746 -4.381 -28.224 1.00 95.69 84 ASP A N 1
ATOM 642 C CA . ASP A 1 84 ? -2.737 -4.851 -27.266 1.00 95.69 84 ASP A CA 1
ATOM 643 C C . ASP A 1 84 ? -3.019 -3.780 -26.220 1.00 95.69 84 ASP A C 1
ATOM 645 O O . ASP A 1 84 ? -2.182 -3.485 -25.373 1.00 95.69 84 ASP A O 1
ATOM 649 N N . THR A 1 85 ? -4.217 -3.209 -26.270 1.00 95.56 85 THR A N 1
ATOM 650 C CA . THR A 1 85 ? -4.717 -2.254 -25.272 1.00 95.56 85 THR A CA 1
ATOM 651 C C . THR A 1 85 ? -5.863 -2.825 -24.444 1.00 95.56 85 THR A C 1
ATOM 653 O O . THR A 1 85 ? -6.533 -2.085 -23.728 1.00 95.56 85 THR A O 1
ATOM 656 N N . LYS A 1 86 ? -6.161 -4.122 -24.592 1.00 95.38 86 LYS A N 1
ATOM 657 C CA . LYS A 1 86 ? -7.386 -4.738 -24.067 1.00 95.38 86 LYS A CA 1
ATOM 658 C C . LYS A 1 86 ? -7.102 -5.756 -22.981 1.00 95.38 86 LYS A C 1
ATOM 660 O O . LYS A 1 86 ? -7.848 -5.780 -22.006 1.00 95.38 86 LYS A O 1
ATOM 665 N N . THR A 1 87 ? -6.055 -6.567 -23.134 1.00 95.38 87 THR A N 1
ATOM 666 C CA . THR A 1 87 ? -5.762 -7.676 -22.213 1.00 95.38 87 THR A CA 1
ATOM 667 C C . THR A 1 87 ? -5.595 -7.195 -20.774 1.00 95.38 87 THR A C 1
ATOM 669 O O . THR A 1 87 ? -6.139 -7.815 -19.869 1.00 95.38 87 THR A O 1
ATOM 672 N N . TYR A 1 88 ? -4.947 -6.044 -20.574 1.00 95.19 88 TYR A N 1
ATOM 673 C CA . TYR A 1 88 ? -4.680 -5.459 -19.252 1.00 95.19 88 TYR A CA 1
ATOM 674 C C . TYR A 1 88 ? -5.478 -4.170 -18.983 1.00 95.19 88 TYR A C 1
ATOM 676 O O . TYR A 1 88 ? -5.117 -3.364 -18.128 1.00 95.19 88 TYR A O 1
ATOM 684 N N . ALA A 1 89 ? -6.575 -3.948 -19.720 1.00 95.06 89 ALA A N 1
ATOM 685 C CA . ALA A 1 89 ? -7.454 -2.789 -19.517 1.00 95.06 89 ALA A CA 1
ATOM 686 C C . ALA A 1 89 ? -8.315 -2.906 -18.249 1.00 95.06 89 ALA A C 1
ATOM 688 O O . ALA A 1 89 ? -8.867 -1.913 -17.763 1.00 95.06 89 ALA A O 1
ATOM 689 N N . LYS A 1 90 ? -8.467 -4.131 -17.743 1.00 95.12 90 LYS A N 1
ATOM 690 C CA . LYS A 1 90 ? -9.097 -4.430 -16.465 1.00 95.12 90 LYS A CA 1
ATOM 691 C C . LYS A 1 90 ? -8.120 -5.193 -15.592 1.00 95.12 90 LYS A C 1
ATOM 693 O O . LYS A 1 90 ? -7.360 -6.009 -16.104 1.00 95.12 90 LYS A O 1
ATOM 698 N N . SER A 1 91 ? -8.164 -4.916 -14.302 1.00 91.94 91 SER A N 1
ATOM 699 C CA . SER A 1 91 ? -7.425 -5.676 -13.309 1.00 91.94 91 SER A CA 1
ATOM 700 C C . SER A 1 91 ? -8.084 -7.029 -13.034 1.00 91.94 91 SER A C 1
ATOM 702 O O . SER A 1 91 ? -9.226 -7.267 -13.438 1.00 91.94 91 SER A O 1
ATOM 704 N N . ASP A 1 92 ? -7.399 -7.885 -12.276 1.00 87.12 92 ASP A N 1
ATOM 705 C CA . ASP A 1 92 ? -7.938 -9.172 -11.814 1.00 87.12 92 ASP A CA 1
ATOM 706 C C . ASP A 1 92 ? -9.214 -9.001 -10.968 1.00 87.12 92 ASP A C 1
ATOM 708 O O . ASP A 1 92 ? -10.113 -9.842 -11.007 1.00 87.12 92 ASP A O 1
ATOM 712 N N . ALA A 1 93 ? -9.353 -7.866 -10.272 1.00 89.25 93 ALA A N 1
ATOM 713 C CA . ALA A 1 93 ? -10.564 -7.491 -9.538 1.00 89.25 93 ALA A CA 1
ATOM 714 C C . ALA A 1 93 ? -11.720 -7.013 -10.447 1.00 89.25 93 ALA A C 1
ATOM 716 O O . ALA A 1 93 ? -12.816 -6.721 -9.969 1.00 89.25 93 ALA A O 1
ATOM 717 N N . GLY A 1 94 ? -11.499 -6.923 -11.762 1.00 91.88 94 GLY A N 1
ATOM 718 C CA . GLY A 1 94 ? -12.495 -6.530 -12.760 1.00 91.88 94 GLY A CA 1
ATOM 719 C C . GLY A 1 94 ? -12.685 -5.019 -12.933 1.00 91.88 94 GLY A C 1
ATOM 720 O O . GLY A 1 94 ? -13.494 -4.607 -13.777 1.00 91.88 94 GLY A O 1
ATOM 721 N N . GLU A 1 95 ? -11.938 -4.203 -12.187 1.00 95.44 95 GLU A N 1
ATOM 722 C CA . GLU A 1 95 ? -11.963 -2.742 -12.274 1.00 95.44 95 GLU A CA 1
ATOM 723 C C . GLU A 1 95 ? -11.169 -2.257 -13.487 1.00 95.44 95 GLU A C 1
ATOM 725 O O . GLU A 1 95 ? -10.179 -2.859 -13.906 1.00 95.44 95 GLU A O 1
ATOM 730 N N . ARG A 1 96 ? -11.606 -1.144 -14.081 1.00 95.88 96 ARG A N 1
ATOM 731 C CA . ARG A 1 96 ? -10.873 -0.522 -15.184 1.00 95.88 96 ARG A CA 1
ATOM 732 C C . ARG A 1 96 ? -9.565 0.085 -14.673 1.00 95.88 96 ARG A C 1
ATOM 734 O O . ARG A 1 96 ? -9.587 1.012 -13.865 1.00 95.88 96 ARG A O 1
ATOM 741 N N . VAL A 1 97 ? -8.450 -0.339 -15.262 1.00 96.69 97 VAL A N 1
ATOM 742 C CA . VAL A 1 97 ? -7.151 0.311 -15.064 1.00 96.69 97 VAL A CA 1
ATOM 743 C C . VAL A 1 97 ? -7.129 1.604 -15.876 1.00 96.69 97 VAL A C 1
ATOM 745 O O . VAL A 1 97 ? -7.365 1.593 -17.086 1.00 96.69 97 VAL A O 1
ATOM 748 N N . THR A 1 98 ? -6.908 2.737 -15.209 1.00 97.31 98 THR A N 1
ATOM 749 C CA . THR A 1 98 ? -6.847 4.056 -15.857 1.00 97.31 98 THR A CA 1
ATOM 750 C C . THR A 1 98 ? -5.964 5.029 -15.088 1.00 97.31 98 THR A C 1
ATOM 752 O O . THR A 1 98 ? -5.649 4.765 -13.929 1.00 97.31 98 THR A O 1
ATOM 755 N N . ASN A 1 99 ? -5.577 6.152 -15.704 1.00 98.00 99 ASN A N 1
ATOM 756 C CA . ASN A 1 99 ? -4.824 7.193 -15.002 1.00 98.00 99 ASN A CA 1
ATOM 757 C C . ASN A 1 99 ? -5.568 7.655 -13.735 1.00 98.00 99 ASN A C 1
ATOM 759 O O . ASN A 1 99 ? -6.758 7.981 -13.817 1.00 98.00 99 ASN A O 1
ATOM 763 N N . ARG A 1 100 ? -4.872 7.717 -12.596 1.00 97.69 100 ARG A N 1
ATOM 764 C CA . ARG A 1 100 ? -5.367 8.200 -11.293 1.00 97.69 100 ARG A CA 1
ATOM 765 C C . ARG A 1 100 ? -4.534 9.344 -10.700 1.00 97.69 100 ARG A C 1
ATOM 767 O O . ARG A 1 100 ? -4.989 9.968 -9.747 1.00 97.69 100 ARG A O 1
ATOM 774 N N . PHE A 1 101 ? -3.353 9.629 -11.249 1.00 98.00 101 PHE A N 1
ATOM 775 C CA . PHE A 1 101 ? -2.346 10.529 -10.673 1.00 98.00 101 PHE A CA 1
ATOM 776 C C . PHE A 1 101 ? -1.918 11.641 -11.641 1.00 98.00 101 PHE A C 1
ATOM 778 O O . PHE A 1 101 ? -0.772 12.085 -11.616 1.00 98.00 101 PHE A O 1
ATOM 785 N N . GLU A 1 102 ? -2.816 12.102 -12.517 1.00 96.06 102 GLU A N 1
ATOM 786 C CA . GLU A 1 102 ? -2.500 13.176 -13.473 1.00 96.06 102 GLU A CA 1
ATOM 787 C C . GLU A 1 102 ? -2.034 14.459 -12.757 1.00 96.06 102 GLU A C 1
ATOM 789 O O . GLU A 1 102 ? -1.149 15.151 -13.248 1.00 96.06 102 GLU A O 1
ATOM 794 N N . ASP A 1 103 ? -2.549 14.739 -11.557 1.00 96.38 103 ASP A N 1
ATOM 795 C CA . ASP A 1 103 ? -2.172 15.888 -10.729 1.00 96.38 103 ASP A CA 1
ATOM 796 C C . ASP A 1 103 ? -0.831 15.726 -9.984 1.00 96.38 103 ASP A C 1
ATOM 798 O O . ASP A 1 103 ? -0.337 16.686 -9.380 1.00 96.38 103 ASP A O 1
ATOM 802 N N . ALA A 1 104 ? -0.206 14.548 -10.051 1.00 97.31 104 ALA A N 1
ATOM 803 C CA . ALA A 1 104 ? 1.172 14.335 -9.622 1.00 97.31 104 ALA A CA 1
ATOM 804 C C . ALA A 1 104 ? 2.194 14.666 -10.725 1.00 97.31 104 ALA A C 1
ATOM 806 O O . ALA A 1 104 ? 3.381 14.797 -10.425 1.00 97.31 104 ALA A O 1
ATOM 807 N N . ASP A 1 105 ? 1.765 14.881 -11.972 1.00 96.69 105 ASP A N 1
ATOM 808 C CA . ASP A 1 105 ? 2.640 15.391 -13.030 1.00 96.69 105 ASP A CA 1
ATOM 809 C C . ASP A 1 105 ? 2.812 16.910 -12.863 1.00 96.69 105 ASP A C 1
ATOM 811 O O . ASP A 1 105 ? 1.846 17.668 -12.750 1.00 96.69 105 ASP A O 1
ATOM 815 N N . ALA A 1 106 ? 4.052 17.406 -12.857 1.00 95.38 106 ALA A N 1
ATOM 816 C CA . ALA A 1 106 ? 4.287 18.850 -12.771 1.00 95.38 106 ALA A CA 1
ATOM 817 C C . ALA A 1 106 ? 3.707 19.600 -13.988 1.00 95.38 106 ALA A C 1
ATOM 819 O O . ALA A 1 106 ? 3.269 20.747 -13.854 1.00 95.38 106 ALA A O 1
ATOM 820 N N . ASN A 1 107 ? 3.644 18.943 -15.150 1.00 95.44 107 ASN A N 1
ATOM 821 C CA . ASN A 1 107 ? 3.083 19.499 -16.376 1.00 95.44 107 ASN A CA 1
ATOM 822 C C . ASN A 1 107 ? 1.557 19.669 -16.322 1.00 95.44 107 ASN A C 1
ATOM 824 O O . ASN A 1 107 ? 1.026 20.509 -17.046 1.00 95.44 107 ASN A O 1
ATOM 828 N N . TYR A 1 108 ? 0.852 18.964 -15.427 1.00 95.75 108 TYR A N 1
ATOM 829 C CA . TYR A 1 108 ? -0.578 19.197 -15.175 1.00 95.75 108 TYR A CA 1
ATOM 830 C C . TYR A 1 108 ? -0.838 20.608 -14.631 1.00 95.75 108 TYR A C 1
ATOM 832 O O . TYR A 1 108 ? -1.818 21.263 -14.985 1.00 95.75 108 TYR A O 1
ATOM 840 N N . TRP A 1 109 ? 0.061 21.104 -13.779 1.00 95.62 109 TRP A N 1
ATOM 841 C CA . TRP A 1 109 ? -0.077 22.410 -13.132 1.00 95.62 109 TRP A CA 1
ATOM 842 C C . TRP A 1 109 ? 0.467 23.558 -13.972 1.00 95.62 109 TRP A C 1
ATOM 844 O O . TRP A 1 109 ? -0.015 24.690 -13.875 1.00 95.62 109 TRP A O 1
ATOM 854 N N . LYS A 1 110 ? 1.494 23.277 -14.771 1.00 93.75 110 LYS A N 1
ATOM 855 C CA . LYS A 1 110 ? 2.118 24.233 -15.675 1.00 93.75 110 LYS A CA 1
ATOM 856 C C . LYS A 1 110 ? 2.703 23.472 -16.854 1.00 93.75 110 LYS A C 1
ATOM 858 O O . LYS A 1 110 ? 3.704 22.783 -16.699 1.00 93.75 110 LYS A O 1
ATOM 863 N N . ASP A 1 111 ? 2.111 23.659 -18.025 1.00 93.38 111 ASP A N 1
ATOM 864 C CA . ASP A 1 111 ? 2.605 23.058 -19.260 1.00 93.38 111 ASP A CA 1
ATOM 865 C C . ASP A 1 111 ? 4.097 23.372 -19.482 1.00 93.38 111 ASP A C 1
ATOM 867 O O . ASP A 1 111 ? 4.555 24.502 -19.263 1.00 93.38 111 ASP A O 1
ATOM 871 N N . GLY A 1 112 ? 4.866 22.346 -19.848 1.00 91.50 112 GLY A N 1
ATOM 872 C CA . GLY A 1 112 ? 6.318 22.428 -20.012 1.00 91.50 112 GLY A CA 1
ATOM 873 C C . GLY A 1 112 ? 7.104 22.755 -18.733 1.00 91.50 112 GLY A C 1
ATOM 874 O O . GLY A 1 112 ? 8.222 23.264 -18.822 1.00 91.50 112 GLY A O 1
ATOM 875 N N . ALA A 1 113 ? 6.550 22.512 -17.540 1.00 92.62 113 ALA A N 1
ATOM 876 C CA . ALA A 1 113 ? 7.278 22.672 -16.281 1.00 92.62 113 ALA A CA 1
ATOM 877 C C . ALA A 1 113 ? 8.477 21.725 -16.168 1.00 92.62 113 ALA A C 1
ATOM 879 O O . ALA A 1 113 ? 9.498 22.113 -15.597 1.00 92.62 113 ALA A O 1
ATOM 880 N N . VAL A 1 114 ? 8.356 20.502 -16.691 1.00 93.75 114 VAL A N 1
ATOM 881 C CA . VAL A 1 114 ? 9.421 19.499 -16.664 1.00 93.75 114 VAL A CA 1
ATOM 882 C C . VAL A 1 114 ? 9.484 18.721 -17.973 1.00 93.75 114 VAL A C 1
ATOM 884 O O . VAL A 1 114 ? 8.472 18.251 -18.490 1.00 93.75 114 VAL A O 1
ATOM 887 N N . THR A 1 115 ? 10.703 18.531 -18.472 1.00 92.81 115 THR A N 1
ATOM 888 C CA . THR A 1 115 ? 11.005 17.525 -19.492 1.00 92.81 115 THR A CA 1
ATOM 889 C C . THR A 1 115 ? 11.445 16.257 -18.776 1.00 92.81 115 THR A C 1
ATOM 891 O O . THR A 1 115 ? 12.470 16.259 -18.093 1.00 92.81 115 THR A O 1
ATOM 894 N N . TYR A 1 116 ? 10.663 15.184 -18.892 1.00 92.00 116 TYR A N 1
ATOM 895 C CA . TYR A 1 116 ? 11.043 13.890 -18.332 1.00 92.00 116 TYR A CA 1
ATOM 896 C C . TYR A 1 116 ? 12.147 13.240 -19.171 1.00 92.00 116 TYR A C 1
ATOM 898 O O . TYR A 1 116 ? 12.133 13.314 -20.400 1.00 92.00 116 TYR A O 1
ATOM 906 N N . LEU A 1 117 ? 13.091 12.596 -18.486 1.00 91.94 117 LEU A N 1
ATOM 907 C CA . LEU A 1 117 ? 14.187 11.854 -19.100 1.00 91.94 117 LEU A CA 1
ATOM 908 C C . LEU A 1 117 ? 13.645 10.707 -19.960 1.00 91.94 117 LEU A C 1
ATOM 910 O O . LEU A 1 117 ? 12.789 9.942 -19.518 1.00 91.94 117 LEU A O 1
ATOM 914 N N . THR A 1 118 ? 14.184 10.555 -21.165 1.00 90.69 118 THR A N 1
ATOM 915 C CA . THR A 1 118 ? 13.831 9.477 -22.094 1.00 90.69 118 THR A CA 1
ATOM 916 C C . THR A 1 118 ? 15.079 8.730 -22.542 1.00 90.69 118 THR A C 1
ATOM 918 O O . THR A 1 118 ? 16.155 9.310 -22.673 1.00 90.69 118 THR A O 1
ATOM 921 N N . ARG A 1 119 ? 14.944 7.431 -22.824 1.00 84.88 119 ARG A N 1
ATOM 922 C CA . ARG A 1 119 ? 16.045 6.645 -23.404 1.00 84.88 119 ARG A CA 1
ATOM 923 C C . ARG A 1 119 ? 16.285 6.973 -24.881 1.00 84.88 119 ARG A C 1
ATOM 925 O O . ARG A 1 119 ? 17.421 6.905 -25.332 1.00 84.88 119 ARG A O 1
ATOM 932 N N . SER A 1 120 ? 15.241 7.361 -25.618 1.00 89.00 120 SER A N 1
ATOM 933 C CA . SER A 1 120 ? 15.327 7.720 -27.042 1.00 89.00 120 SER A CA 1
ATOM 934 C C . SER A 1 120 ? 16.107 9.010 -27.299 1.00 89.00 120 SER A C 1
ATOM 936 O O . SER A 1 120 ? 16.722 9.149 -28.350 1.00 89.00 120 SER A O 1
ATOM 938 N N . ASP A 1 121 ? 16.089 9.947 -26.349 1.00 93.44 121 ASP A N 1
ATOM 939 C CA . ASP A 1 121 ? 16.887 11.170 -26.396 1.00 93.44 121 ASP A CA 1
ATOM 940 C C . ASP A 1 121 ? 17.464 11.484 -25.015 1.00 93.44 121 ASP A C 1
ATOM 942 O O . ASP A 1 121 ? 17.119 12.475 -24.368 1.00 93.44 121 ASP A O 1
ATOM 946 N N . TRP A 1 122 ? 18.353 10.611 -24.540 1.00 91.56 122 TRP A N 1
ATOM 947 C CA . TRP A 1 122 ? 18.976 10.773 -23.228 1.00 91.56 122 TRP A CA 1
ATOM 948 C C . TRP A 1 122 ? 19.656 12.133 -23.088 1.00 91.56 122 TRP A C 1
ATOM 950 O O . TRP A 1 122 ? 19.442 12.839 -22.112 1.00 91.56 122 TRP A O 1
ATOM 960 N N . LYS A 1 123 ? 20.456 12.533 -24.083 1.00 93.50 123 LYS A N 1
ATOM 961 C CA . LYS A 1 123 ? 21.241 13.770 -24.026 1.00 93.50 123 LYS A CA 1
ATOM 962 C C . LYS A 1 123 ? 20.359 15.021 -24.040 1.00 93.50 123 LYS A C 1
ATOM 964 O O . LYS A 1 123 ? 20.673 15.962 -23.317 1.00 93.50 123 LYS A O 1
ATOM 969 N N . GLY A 1 124 ? 19.305 15.053 -24.855 1.00 94.38 124 GLY A N 1
ATOM 970 C CA . GLY A 1 124 ? 18.402 16.201 -24.953 1.00 94.38 124 GLY A CA 1
ATOM 971 C C . GLY A 1 124 ? 17.403 16.301 -23.802 1.00 94.38 124 GLY A C 1
ATOM 972 O O . GLY A 1 124 ? 16.944 17.398 -23.492 1.00 94.38 124 GLY A O 1
ATOM 973 N N . THR A 1 125 ? 17.103 15.185 -23.131 1.00 94.31 125 THR A N 1
ATOM 974 C CA . THR A 1 125 ? 16.145 15.137 -22.011 1.00 94.31 125 THR A CA 1
ATOM 975 C C . THR A 1 125 ? 16.798 14.998 -20.635 1.00 94.31 125 THR A C 1
ATOM 977 O O . THR A 1 125 ? 16.096 14.997 -19.624 1.00 94.31 125 THR A O 1
ATOM 980 N N . PHE A 1 126 ? 18.131 14.919 -20.564 1.00 92.88 126 PHE A N 1
ATOM 981 C CA . PHE A 1 126 ? 18.841 14.902 -19.289 1.00 92.88 126 PHE A CA 1
ATOM 982 C C . PHE A 1 126 ? 18.634 16.228 -18.545 1.00 92.88 126 PHE A C 1
ATOM 984 O O . PHE A 1 126 ? 18.942 17.289 -19.095 1.00 92.88 126 PHE A O 1
ATOM 991 N N . PRO A 1 127 ? 18.144 16.210 -17.293 1.00 90.12 127 PRO A N 1
ATOM 992 C CA . PRO A 1 127 ? 17.941 17.437 -16.539 1.00 90.12 127 PRO A CA 1
ATOM 993 C C . PRO A 1 127 ? 19.295 18.070 -16.198 1.00 90.12 127 PRO A C 1
ATOM 995 O O . PRO A 1 127 ? 20.088 17.506 -15.447 1.00 90.12 127 PRO A O 1
ATOM 998 N N . THR A 1 128 ? 19.564 19.256 -16.742 1.00 90.56 128 THR A N 1
ATOM 999 C CA . THR A 1 128 ? 20.797 20.014 -16.461 1.00 90.56 128 THR A CA 1
ATOM 1000 C C . THR A 1 128 ? 20.626 21.047 -15.352 1.00 90.56 128 THR A C 1
ATOM 1002 O O . THR A 1 128 ? 21.614 21.515 -14.800 1.00 90.56 128 THR A O 1
ATOM 1005 N N . GLU A 1 129 ? 19.385 21.409 -15.024 1.00 90.00 129 GLU A N 1
ATOM 1006 C CA . GLU A 1 129 ? 19.044 22.422 -14.026 1.00 90.00 129 GLU A CA 1
ATOM 1007 C C . GLU A 1 129 ? 17.865 21.950 -13.160 1.00 90.00 129 GLU A C 1
ATOM 1009 O O . GLU A 1 129 ? 16.992 21.228 -13.652 1.00 90.00 129 GLU A O 1
ATOM 1014 N N . PRO A 1 130 ? 17.779 22.372 -11.885 1.00 88.75 130 PRO A N 1
ATOM 1015 C CA . PRO A 1 130 ? 16.625 22.072 -11.046 1.00 88.75 130 PRO A CA 1
ATOM 1016 C C . PRO A 1 130 ? 15.329 22.677 -11.600 1.00 88.75 130 PRO A C 1
ATOM 1018 O O . PRO A 1 130 ? 15.272 23.868 -11.923 1.00 88.75 130 PRO A O 1
ATOM 1021 N N . VAL A 1 131 ? 14.258 21.880 -11.620 1.00 88.12 131 VAL A N 1
ATOM 1022 C CA . VAL A 1 131 ? 12.907 22.345 -11.967 1.00 88.12 131 VAL A CA 1
ATOM 1023 C C . VAL A 1 131 ? 12.422 23.355 -10.924 1.00 88.12 131 VAL A C 1
ATOM 1025 O O . VAL A 1 131 ? 12.485 23.107 -9.720 1.00 88.12 131 VAL A O 1
ATOM 1028 N N . LYS A 1 132 ? 11.910 24.502 -11.384 1.00 89.69 132 LYS A N 1
ATOM 1029 C CA . LYS A 1 132 ? 11.356 25.562 -10.529 1.00 89.69 132 LYS A CA 1
ATOM 1030 C C . LYS A 1 132 ? 9.921 25.868 -10.937 1.00 89.69 132 LYS A C 1
ATOM 1032 O O . LYS A 1 132 ? 9.663 26.315 -12.055 1.00 89.69 132 LYS A O 1
ATOM 1037 N N . MET A 1 133 ? 8.993 25.687 -10.002 1.00 90.38 133 MET A N 1
ATOM 1038 C CA . MET A 1 133 ? 7.574 25.973 -10.192 1.00 90.38 133 MET A CA 1
ATOM 1039 C C . MET A 1 133 ? 7.000 26.655 -8.950 1.00 90.38 133 MET A C 1
ATOM 1041 O O . MET A 1 133 ? 7.306 26.276 -7.821 1.00 90.38 133 MET A O 1
ATOM 1045 N N . THR A 1 134 ? 6.166 27.671 -9.160 1.00 92.38 134 THR A N 1
ATOM 1046 C CA . THR A 1 134 ? 5.397 28.312 -8.090 1.00 92.38 134 THR A CA 1
ATOM 1047 C C . THR A 1 134 ? 4.127 27.509 -7.838 1.00 92.38 134 THR A C 1
ATOM 1049 O O . THR A 1 134 ? 3.420 27.175 -8.786 1.00 92.38 134 THR A O 1
ATOM 1052 N N . ALA A 1 135 ? 3.822 27.223 -6.570 1.00 94.69 135 ALA A N 1
ATOM 1053 C CA . ALA A 1 135 ? 2.590 26.535 -6.207 1.00 94.69 135 ALA A CA 1
ATOM 1054 C C . ALA A 1 135 ? 1.360 27.350 -6.640 1.00 94.69 135 ALA A C 1
ATOM 1056 O O . ALA A 1 135 ? 1.262 28.548 -6.360 1.00 94.69 135 ALA A O 1
ATOM 1057 N N . THR A 1 136 ? 0.415 26.697 -7.314 1.00 95.62 136 THR A N 1
ATOM 1058 C CA . THR A 1 136 ? -0.865 27.312 -7.682 1.00 95.62 136 THR A CA 1
ATOM 1059 C C . THR A 1 136 ? -1.763 27.472 -6.450 1.00 95.62 136 THR A C 1
ATOM 1061 O O . THR A 1 136 ? -1.567 26.813 -5.426 1.00 95.62 136 THR A O 1
ATOM 1064 N N . GLY A 1 137 ? -2.806 28.304 -6.543 1.00 97.00 137 GLY A N 1
ATOM 1065 C CA . GLY A 1 137 ? -3.796 28.423 -5.464 1.00 97.00 137 GLY A CA 1
ATOM 1066 C C . GLY A 1 137 ? -4.452 27.082 -5.109 1.00 97.00 137 GLY A C 1
ATOM 1067 O O . GLY A 1 137 ? -4.663 26.796 -3.932 1.00 97.00 137 GLY A O 1
ATOM 1068 N N . LYS A 1 138 ? -4.690 26.223 -6.111 1.00 96.50 138 LYS A N 1
ATOM 1069 C CA . LYS A 1 138 ? -5.251 24.885 -5.894 1.00 96.50 138 LYS A CA 1
ATOM 1070 C C . LYS A 1 138 ? -4.258 23.940 -5.220 1.00 96.50 138 LYS A C 1
ATOM 1072 O O . LYS A 1 138 ? -4.653 23.206 -4.323 1.00 96.50 138 LYS A O 1
ATOM 1077 N N . MET A 1 139 ? -2.976 23.996 -5.586 1.00 97.12 139 MET A N 1
ATOM 1078 C CA . MET A 1 139 ? -1.933 23.242 -4.879 1.00 97.12 139 MET A CA 1
ATOM 1079 C C . MET A 1 139 ? -1.873 23.633 -3.404 1.00 97.12 139 MET A C 1
ATOM 1081 O O . MET A 1 139 ? -1.823 22.762 -2.544 1.00 97.12 139 MET A O 1
ATOM 1085 N N . ILE A 1 140 ? -1.934 24.933 -3.102 1.00 96.50 140 ILE A N 1
ATOM 1086 C CA . ILE A 1 140 ? -1.952 25.431 -1.720 1.00 96.50 140 ILE A CA 1
ATOM 1087 C C . ILE A 1 140 ? -3.187 24.924 -0.967 1.00 96.50 140 ILE A C 1
ATOM 1089 O O . ILE A 1 140 ? -3.076 24.580 0.203 1.00 96.50 140 ILE A O 1
ATOM 1093 N N . GLU A 1 141 ? -4.353 24.863 -1.614 1.00 95.50 141 GLU A N 1
ATOM 1094 C CA . GLU A 1 141 ? -5.566 24.289 -1.022 1.00 95.50 141 GLU A CA 1
ATOM 1095 C C . GLU A 1 141 ? -5.393 22.798 -0.696 1.00 95.50 141 GLU A C 1
ATOM 1097 O O . GLU A 1 141 ? -5.673 22.396 0.428 1.00 95.50 141 GLU A O 1
ATOM 1102 N N . LEU A 1 142 ? -4.883 21.996 -1.637 1.00 96.19 142 LEU A N 1
ATOM 1103 C CA . LEU A 1 142 ? -4.660 20.558 -1.442 1.00 96.19 142 LEU A CA 1
ATOM 1104 C C . LEU A 1 142 ? -3.601 20.270 -0.370 1.00 96.19 142 LEU A C 1
ATOM 1106 O O . LEU A 1 142 ? -3.773 19.359 0.437 1.00 96.19 142 LEU A O 1
ATOM 1110 N N . LEU A 1 143 ? -2.549 21.092 -0.297 1.00 95.06 143 LEU A N 1
ATOM 1111 C CA . LEU A 1 143 ? -1.503 20.990 0.726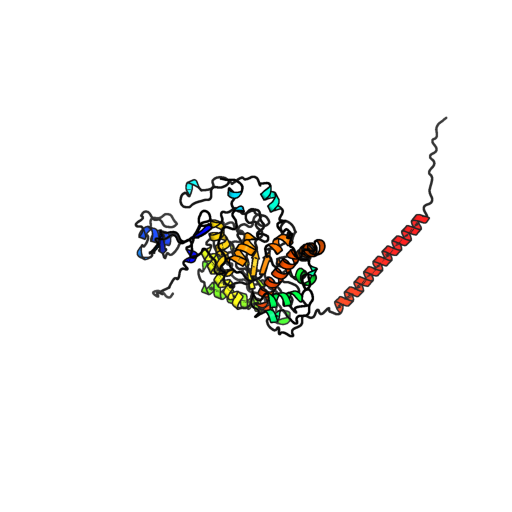 1.00 95.06 143 LEU A CA 1
ATOM 1112 C C . LEU A 1 143 ? -2.033 21.166 2.154 1.00 95.06 143 LEU A C 1
ATOM 1114 O O . LEU A 1 143 ? -1.373 20.710 3.089 1.00 95.06 143 LEU A O 1
ATOM 1118 N N . LYS A 1 144 ? -3.204 21.798 2.329 1.00 94.44 144 LYS A N 1
ATOM 1119 C CA . LYS A 1 144 ? -3.871 21.895 3.634 1.00 94.44 144 LYS A CA 1
ATOM 1120 C C . LYS A 1 144 ? -4.430 20.566 4.123 1.00 94.44 144 LYS A C 1
ATOM 1122 O O . LYS A 1 144 ? -4.760 20.512 5.288 1.00 94.44 144 LYS A O 1
ATOM 1127 N N . GLY A 1 145 ? -4.592 19.544 3.279 1.00 94.38 145 GLY A N 1
ATOM 1128 C CA . GLY A 1 145 ? -4.971 18.187 3.699 1.00 94.38 145 GLY A CA 1
ATOM 1129 C C . GLY A 1 145 ? -6.436 17.963 4.107 1.00 94.38 145 GLY A C 1
ATOM 1130 O O . GLY A 1 145 ? -6.845 16.814 4.283 1.00 94.38 145 GLY A O 1
ATOM 1131 N N . ASP A 1 146 ? -7.261 19.008 4.188 1.00 94.38 146 ASP A N 1
ATOM 1132 C CA . ASP A 1 146 ? -8.708 18.892 4.414 1.00 94.38 146 ASP A CA 1
ATOM 1133 C C . ASP A 1 146 ? -9.427 18.512 3.109 1.00 94.38 146 ASP A C 1
ATOM 1135 O O . ASP A 1 146 ? -10.007 19.363 2.425 1.00 94.38 146 ASP A O 1
ATOM 1139 N N . LEU A 1 147 ? -9.369 17.231 2.743 1.00 96.25 147 LEU A N 1
ATOM 1140 C CA . LEU A 1 147 ? -9.888 16.682 1.485 1.00 96.25 147 LEU A CA 1
ATOM 1141 C C . LEU A 1 147 ? -11.300 16.105 1.626 1.00 96.25 147 LEU A C 1
ATOM 1143 O O . LEU A 1 147 ? -12.069 16.132 0.668 1.00 96.25 147 LEU A O 1
ATOM 1147 N N . TYR A 1 148 ? -11.661 15.625 2.816 1.00 97.50 148 TYR A N 1
ATOM 1148 C CA . TYR A 1 148 ? -12.987 15.069 3.068 1.00 97.50 148 TYR A CA 1
ATOM 1149 C C . TYR A 1 148 ? -14.072 16.152 3.138 1.00 97.50 148 TYR A C 1
ATOM 1151 O O . TYR A 1 148 ? -13.888 17.203 3.757 1.00 97.50 148 TYR A O 1
ATOM 1159 N N . ARG A 1 149 ? -15.226 15.886 2.523 1.00 96.56 149 ARG A N 1
ATOM 1160 C CA . ARG A 1 149 ? -16.447 16.687 2.650 1.00 96.56 149 ARG A CA 1
ATOM 1161 C C . ARG A 1 149 ? -17.623 15.734 2.819 1.00 96.56 149 ARG A C 1
ATOM 1163 O O . ARG A 1 149 ? -17.787 14.843 1.990 1.00 96.56 149 ARG A O 1
ATOM 1170 N N . GLN A 1 150 ? -18.435 15.969 3.843 1.00 97.06 150 GLN A N 1
ATOM 1171 C CA . GLN A 1 150 ? -19.701 15.269 4.029 1.00 97.06 150 GLN A CA 1
ATOM 1172 C C . GLN A 1 150 ? -20.611 15.473 2.808 1.00 97.06 150 GLN A C 1
ATOM 1174 O O . GLN A 1 150 ? -20.704 16.584 2.266 1.00 97.06 150 GLN A O 1
ATOM 1179 N N . SER A 1 151 ? -21.276 14.405 2.367 1.00 96.81 151 SER A N 1
ATOM 1180 C CA . SER A 1 151 ? -22.271 14.469 1.300 1.00 96.81 151 SER A CA 1
ATOM 1181 C C . SER A 1 151 ? -23.502 15.262 1.731 1.00 96.81 151 SER A C 1
ATOM 1183 O O . SER A 1 151 ? -23.903 15.263 2.891 1.00 96.81 151 SER A O 1
ATOM 1185 N N . LYS A 1 152 ? -24.183 15.877 0.759 1.00 95.62 152 LYS A N 1
ATOM 1186 C CA . LYS A 1 152 ? -25.518 16.455 0.989 1.00 95.62 152 LYS A CA 1
ATOM 1187 C C . LYS A 1 152 ? -26.577 15.392 1.279 1.00 95.62 152 LYS A C 1
ATOM 1189 O O . LYS A 1 152 ? -27.575 15.708 1.914 1.00 95.62 152 LYS A O 1
ATOM 1194 N N . ASP A 1 153 ? -26.341 14.171 0.807 1.00 95.56 153 ASP A N 1
ATOM 1195 C CA . ASP A 1 153 ? -27.226 13.017 0.974 1.00 95.56 153 ASP A CA 1
ATOM 1196 C C . ASP A 1 153 ? -26.740 12.097 2.107 1.00 95.56 153 ASP A C 1
ATOM 1198 O O . ASP A 1 153 ? -27.092 10.917 2.148 1.00 95.56 153 ASP A O 1
ATOM 1202 N N . SER A 1 154 ? -25.888 12.623 2.996 1.00 96.44 154 SER A N 1
ATOM 1203 C CA . SER A 1 154 ? -25.378 11.875 4.137 1.00 96.44 154 SER A CA 1
ATOM 1204 C C . SER A 1 154 ? -26.523 11.424 5.038 1.00 96.44 154 SER A C 1
ATOM 1206 O O . SER A 1 154 ? -27.455 12.181 5.318 1.00 96.44 154 SER A O 1
ATOM 1208 N N . LYS A 1 155 ? -26.457 10.163 5.469 1.00 94.94 155 LYS A N 1
ATOM 1209 C CA . LYS A 1 155 ? -27.392 9.610 6.454 1.00 94.94 155 LYS A CA 1
ATOM 1210 C C . LYS A 1 155 ? -27.161 10.262 7.815 1.00 94.94 155 LYS A C 1
ATOM 1212 O O . LYS A 1 155 ? -26.057 10.722 8.093 1.00 94.94 155 LYS A O 1
ATOM 1217 N N . SER A 1 156 ? -28.168 10.237 8.682 1.00 97.62 156 SER A N 1
ATOM 1218 C CA . SER A 1 156 ? -27.944 10.595 10.084 1.00 97.62 156 SER A CA 1
ATOM 1219 C C . SER A 1 156 ? -27.125 9.497 10.761 1.00 97.62 156 SER A C 1
ATOM 1221 O O . SER A 1 156 ? -27.249 8.313 10.437 1.00 97.62 156 SER A O 1
ATOM 1223 N N . VAL A 1 157 ? -26.331 9.858 11.764 1.00 98.06 157 VAL A N 1
ATOM 1224 C CA . VAL A 1 157 ? -25.663 8.897 12.653 1.00 98.06 157 VAL A CA 1
ATOM 1225 C C . VAL A 1 157 ? -26.681 7.952 13.296 1.00 98.06 157 VAL A C 1
ATOM 1227 O O . VAL A 1 157 ? -26.398 6.770 13.491 1.00 98.06 157 VAL A O 1
ATOM 1230 N N . SER A 1 158 ? -27.889 8.453 13.566 1.00 97.44 158 SER A N 1
ATOM 1231 C CA . SER A 1 158 ? -28.990 7.674 14.142 1.00 97.44 158 SER A CA 1
ATOM 1232 C C . SER A 1 158 ? -29.585 6.613 13.204 1.00 97.44 158 SER A C 1
ATOM 1234 O O . SER A 1 158 ? -30.273 5.713 13.684 1.00 97.44 158 SER A O 1
ATOM 1236 N N . ASP A 1 159 ? -29.283 6.661 11.901 1.00 97.31 159 ASP A N 1
ATOM 1237 C CA . ASP A 1 159 ? -29.703 5.634 10.936 1.00 97.31 159 ASP A CA 1
ATOM 1238 C C . ASP A 1 159 ? -28.862 4.347 11.044 1.00 97.31 159 ASP A C 1
ATOM 1240 O O . ASP A 1 159 ? -29.233 3.309 10.488 1.00 97.31 159 ASP A O 1
ATOM 1244 N N . TYR A 1 160 ? -27.722 4.397 11.741 1.00 98.00 160 TYR A N 1
ATOM 1245 C CA . TYR A 1 160 ? -26.856 3.244 11.969 1.00 98.00 160 TYR A CA 1
ATOM 1246 C C . TYR A 1 160 ? -27.177 2.574 13.304 1.00 98.00 160 TYR A C 1
ATOM 1248 O O . TYR A 1 160 ? -27.189 3.214 14.356 1.00 98.00 160 TYR A O 1
ATOM 1256 N N . THR A 1 161 ? -27.363 1.253 13.269 1.00 98.12 161 THR A N 1
ATOM 1257 C CA . THR A 1 161 ? -27.482 0.452 14.493 1.00 98.12 161 THR A CA 1
ATOM 1258 C C . THR A 1 161 ? -26.118 0.357 15.179 1.00 98.12 161 THR A C 1
ATOM 1260 O O . THR A 1 161 ? -25.085 0.216 14.523 1.00 98.12 161 THR A O 1
ATOM 1263 N N . GLN A 1 162 ? -26.115 0.486 16.505 1.00 97.62 162 GLN A N 1
ATOM 1264 C CA . GLN A 1 162 ? -24.916 0.487 17.341 1.00 97.62 162 GLN A CA 1
ATOM 1265 C C . GLN A 1 162 ? -25.216 -0.202 18.673 1.00 97.62 162 GLN A C 1
ATOM 1267 O O . GLN A 1 162 ? -26.290 0.005 19.241 1.00 97.62 162 GLN A O 1
ATOM 1272 N N . GLY A 1 163 ? -24.260 -0.973 19.190 1.00 97.31 163 GLY A N 1
ATOM 1273 C CA . GLY A 1 163 ? -24.398 -1.696 20.458 1.00 97.31 163 GLY A CA 1
ATOM 1274 C C . GLY A 1 163 ? -25.537 -2.725 20.493 1.00 97.31 163 GLY A C 1
ATOM 1275 O O . GLY A 1 163 ? -26.110 -2.954 21.559 1.00 97.31 163 GLY A O 1
ATOM 1276 N N . ALA A 1 164 ? -25.915 -3.294 19.346 1.00 97.44 164 ALA A N 1
ATOM 1277 C CA . ALA A 1 164 ? -26.824 -4.437 19.287 1.00 97.44 164 ALA A CA 1
ATOM 1278 C C . ALA A 1 164 ? -26.148 -5.700 19.852 1.00 97.44 164 ALA A C 1
ATOM 1280 O O . ALA A 1 164 ? -24.933 -5.753 19.937 1.00 97.44 164 ALA A O 1
ATOM 1281 N N . ASP A 1 165 ? -26.932 -6.715 20.216 1.00 96.25 165 ASP A N 1
ATOM 1282 C CA . ASP A 1 165 ? -26.428 -8.063 20.519 1.00 96.25 165 ASP A CA 1
ATOM 1283 C C . ASP A 1 165 ? -26.969 -9.006 19.441 1.00 96.25 165 ASP A C 1
ATOM 1285 O O . ASP A 1 165 ? -28.112 -9.468 19.502 1.00 96.25 165 ASP A O 1
ATOM 1289 N N . ASN A 1 166 ? -26.171 -9.208 18.396 1.00 97.31 166 ASN A N 1
ATOM 1290 C CA . ASN A 1 166 ? -26.462 -10.103 17.279 1.00 97.31 166 ASN A CA 1
ATOM 1291 C C . ASN A 1 166 ? -25.823 -11.490 17.490 1.00 97.31 166 ASN A C 1
ATOM 1293 O O . ASN A 1 166 ? -25.928 -12.357 16.617 1.00 97.31 166 ASN A O 1
ATOM 1297 N N . GLY A 1 167 ? -25.181 -11.718 18.642 1.00 95.81 167 GLY A N 1
ATOM 1298 C CA . GLY A 1 167 ? -24.483 -12.951 18.985 1.00 95.81 167 GLY A CA 1
ATOM 1299 C C . GLY A 1 167 ? -23.215 -13.208 18.167 1.00 95.81 167 GLY A C 1
ATOM 1300 O O . GLY A 1 167 ? -22.719 -14.337 18.182 1.00 95.81 167 GLY A O 1
ATOM 1301 N N . LEU A 1 168 ? -22.694 -12.207 17.446 1.00 97.31 168 LEU A N 1
ATOM 1302 C CA . LEU A 1 168 ? -21.522 -12.358 16.585 1.00 97.31 168 LEU A CA 1
ATOM 1303 C C . LEU A 1 168 ? -20.247 -11.973 17.336 1.00 97.31 168 LEU A C 1
ATOM 1305 O O . LEU A 1 168 ? -20.122 -10.902 17.920 1.00 97.31 168 LEU A O 1
ATOM 1309 N N . THR A 1 169 ? -19.256 -12.860 17.295 1.00 97.06 169 THR A N 1
ATOM 1310 C CA . THR A 1 169 ? -17.942 -12.631 17.908 1.00 97.06 169 THR A CA 1
ATOM 1311 C C . THR A 1 169 ? -16.854 -12.553 16.849 1.00 97.06 169 THR A C 1
ATOM 1313 O O . THR A 1 169 ? -16.987 -13.102 15.758 1.00 97.06 169 THR A O 1
ATOM 1316 N N . PHE A 1 170 ? -15.734 -11.922 17.189 1.00 97.94 170 PHE A N 1
ATOM 1317 C CA . PHE A 1 170 ? -14.574 -11.748 16.325 1.00 97.94 170 PHE A CA 1
ATOM 1318 C C . PHE A 1 170 ? -14.119 -13.070 15.693 1.00 97.94 170 PHE A C 1
ATOM 1320 O O . PHE A 1 170 ? -13.920 -13.143 14.485 1.00 97.94 170 PHE A O 1
ATOM 1327 N N . VAL A 1 171 ? -14.026 -14.150 16.478 1.00 97.81 171 VAL A N 1
ATOM 1328 C CA . VAL A 1 171 ? -13.584 -15.454 15.959 1.00 97.81 171 VAL A CA 1
ATOM 1329 C C . VAL A 1 171 ? -14.600 -16.107 15.015 1.00 97.81 171 VAL A C 1
ATOM 1331 O O . VAL A 1 171 ? -14.200 -16.860 14.129 1.00 97.81 171 VAL A O 1
ATOM 1334 N N . MET A 1 172 ? -15.898 -15.800 15.136 1.00 97.62 172 MET A N 1
ATOM 1335 C CA . MET A 1 172 ? -16.916 -16.291 14.193 1.00 97.62 172 MET A CA 1
ATOM 1336 C C . MET A 1 172 ? -16.748 -15.686 12.795 1.00 97.62 172 MET A C 1
ATOM 1338 O O . MET A 1 172 ? -17.174 -16.290 11.815 1.00 97.62 172 MET A O 1
ATOM 1342 N N . MET A 1 173 ? -16.083 -14.533 12.687 1.00 98.00 173 MET A N 1
ATOM 1343 C CA . MET A 1 173 ? -15.904 -13.820 11.421 1.00 98.00 173 MET A CA 1
ATOM 1344 C C . MET A 1 173 ? -14.763 -14.378 10.551 1.00 98.00 173 MET A C 1
ATOM 1346 O O . MET A 1 173 ? -14.577 -13.926 9.423 1.00 98.00 173 MET A O 1
ATOM 1350 N N . LYS A 1 174 ? -14.007 -15.375 11.036 1.00 95.88 174 LYS A N 1
ATOM 1351 C CA . LYS A 1 174 ? -12.823 -15.923 10.346 1.00 95.88 174 LYS A CA 1
ATOM 1352 C C . LYS A 1 174 ? -13.112 -16.548 8.976 1.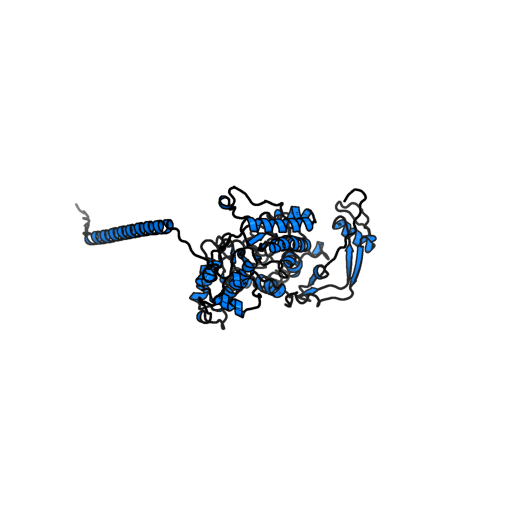00 95.88 174 LYS A C 1
ATOM 1354 O O . LYS A 1 174 ? -12.283 -16.431 8.079 1.00 95.88 174 LYS A O 1
ATOM 1359 N N . ASP A 1 175 ? -14.285 -17.163 8.812 1.00 95.12 175 ASP A N 1
ATOM 1360 C CA . ASP A 1 175 ? -14.696 -17.832 7.566 1.00 95.12 175 ASP A CA 1
ATOM 1361 C C . ASP A 1 175 ? -15.771 -17.038 6.802 1.00 95.12 175 ASP A C 1
ATOM 1363 O O . ASP A 1 175 ? -16.274 -17.503 5.781 1.00 95.12 175 ASP A O 1
ATOM 1367 N N . VAL A 1 176 ? -16.150 -15.850 7.290 1.00 97.81 176 VAL A N 1
ATOM 1368 C CA . VAL A 1 176 ? -17.135 -14.996 6.616 1.00 97.81 176 VAL A CA 1
ATOM 1369 C C . VAL A 1 176 ? -16.482 -14.378 5.380 1.00 97.81 176 VAL A C 1
ATOM 1371 O O . VAL A 1 176 ? -15.380 -13.815 5.454 1.00 97.81 176 VAL A O 1
ATOM 1374 N N . ASP A 1 177 ? -17.160 -14.502 4.236 1.00 96.75 177 ASP A N 1
ATOM 1375 C CA . ASP A 1 177 ? -16.703 -13.923 2.974 1.00 96.75 177 ASP A CA 1
ATOM 1376 C C . ASP A 1 177 ? -16.595 -12.398 3.094 1.00 96.75 177 ASP A C 1
ATOM 1378 O O . ASP A 1 177 ? -17.405 -11.745 3.757 1.00 96.75 177 ASP A O 1
ATOM 1382 N N . TYR A 1 178 ? -15.590 -11.804 2.449 1.00 95.50 178 TYR A N 1
ATOM 1383 C CA . TYR A 1 178 ? -15.403 -10.353 2.492 1.00 95.50 178 TYR A CA 1
ATOM 1384 C C . TYR A 1 178 ? -16.628 -9.594 1.962 1.00 95.50 178 TYR A C 1
ATOM 1386 O O . TYR A 1 178 ? -16.925 -8.508 2.450 1.00 95.50 178 TYR A O 1
ATOM 1394 N N . ASN A 1 179 ? -17.347 -10.145 0.983 1.00 95.50 179 ASN A N 1
ATOM 1395 C CA . ASN A 1 179 ? -18.493 -9.506 0.339 1.00 95.50 179 ASN A CA 1
ATOM 1396 C C . ASN A 1 179 ? -19.838 -9.844 1.007 1.00 95.50 179 ASN A C 1
ATOM 1398 O O . ASN A 1 179 ? -20.875 -9.392 0.524 1.00 95.50 179 ASN A O 1
ATOM 1402 N N . ASP A 1 180 ? -19.853 -10.606 2.107 1.00 98.31 180 ASP A N 1
ATOM 1403 C CA . ASP A 1 180 ? -21.066 -10.834 2.903 1.00 98.31 180 ASP A CA 1
ATOM 1404 C C . ASP A 1 180 ? -21.378 -9.609 3.780 1.00 98.31 180 ASP A C 1
ATOM 1406 O O . ASP A 1 180 ? -21.198 -9.594 5.001 1.00 98.31 180 ASP A O 1
ATOM 1410 N N . ASP A 1 181 ? -21.817 -8.535 3.128 1.00 97.81 181 ASP A N 1
ATOM 1411 C CA . ASP A 1 181 ? -22.136 -7.274 3.791 1.00 97.81 181 ASP A CA 1
ATOM 1412 C C . ASP A 1 181 ? -23.259 -7.416 4.823 1.00 97.81 181 ASP A C 1
ATOM 1414 O O . ASP A 1 181 ? -23.303 -6.638 5.773 1.00 97.81 181 ASP A O 1
ATOM 1418 N N . GLU A 1 182 ? -24.157 -8.395 4.688 1.00 98.31 182 GLU A N 1
ATOM 1419 C CA . GLU A 1 182 ? -25.218 -8.613 5.672 1.00 98.31 182 GLU A CA 1
ATOM 1420 C C . GLU A 1 182 ? -24.630 -9.068 7.012 1.00 98.31 182 GLU A C 1
ATOM 1422 O O . GLU A 1 182 ? -24.906 -8.460 8.053 1.00 98.31 182 GLU A O 1
ATOM 1427 N N . THR A 1 183 ? -23.786 -10.102 6.991 1.00 98.69 183 THR A N 1
ATOM 1428 C CA . THR A 1 183 ? -23.148 -10.626 8.203 1.00 98.69 183 THR A CA 1
ATOM 1429 C C . THR A 1 183 ? -22.152 -9.622 8.778 1.00 98.69 183 THR A C 1
ATOM 1431 O O . THR A 1 183 ? -22.144 -9.389 9.989 1.00 98.69 183 THR A O 1
ATOM 1434 N N . TRP A 1 184 ? -21.359 -8.956 7.928 1.00 98.62 184 TRP A N 1
ATOM 1435 C CA . TRP A 1 184 ? -20.440 -7.909 8.382 1.00 98.62 184 TRP A CA 1
ATOM 1436 C C . TRP A 1 184 ? -21.173 -6.732 9.028 1.00 98.62 184 TRP A C 1
ATOM 1438 O O . TRP A 1 184 ? -20.733 -6.263 10.072 1.00 98.62 184 TRP A O 1
ATOM 1448 N N . ASN A 1 185 ? -22.300 -6.271 8.478 1.00 98.56 185 ASN A N 1
ATOM 1449 C CA . ASN A 1 185 ? -23.053 -5.180 9.098 1.00 98.56 185 ASN A CA 1
ATOM 1450 C C . ASN A 1 185 ? -23.625 -5.571 10.463 1.00 98.56 185 ASN A C 1
ATOM 1452 O O . ASN A 1 185 ? -23.456 -4.802 11.405 1.00 98.56 185 ASN A O 1
ATOM 1456 N N . LYS A 1 186 ? -24.195 -6.776 10.603 1.00 98.69 186 LYS A N 1
ATOM 1457 C CA . LYS A 1 186 ? -24.659 -7.291 11.906 1.00 98.69 186 LYS A CA 1
ATOM 1458 C C . LYS A 1 186 ? -23.524 -7.370 12.927 1.00 98.69 186 LYS A C 1
ATOM 1460 O O . LYS A 1 186 ? -23.718 -7.021 14.085 1.00 98.69 186 LYS A O 1
ATOM 1465 N N . TYR A 1 187 ? -22.338 -7.799 12.506 1.00 98.75 187 TYR A N 1
ATOM 1466 C CA . TYR A 1 187 ? -21.160 -7.831 13.371 1.00 98.75 187 TYR A CA 1
ATOM 1467 C C . TYR A 1 187 ? -20.708 -6.426 13.794 1.00 98.75 187 TYR A C 1
ATOM 1469 O O . TYR A 1 187 ? -20.359 -6.202 14.947 1.00 98.75 187 TYR A O 1
ATOM 1477 N N . LEU A 1 188 ? -20.724 -5.457 12.877 1.00 98.62 188 LEU A N 1
ATOM 1478 C CA . LEU A 1 188 ? -20.357 -4.071 13.177 1.00 98.62 188 LEU A CA 1
ATOM 1479 C C . LEU A 1 188 ? -21.387 -3.365 14.067 1.00 98.62 188 LEU A C 1
ATOM 1481 O O . LEU A 1 188 ? -21.011 -2.479 14.829 1.00 98.62 188 LEU A O 1
ATOM 1485 N N . ASP A 1 189 ? -22.658 -3.763 13.998 1.00 98.69 189 ASP A N 1
ATOM 1486 C CA . ASP A 1 189 ? -23.726 -3.244 14.857 1.00 98.69 189 ASP A CA 1
ATOM 1487 C C . ASP A 1 189 ? -23.523 -3.595 16.337 1.00 98.69 189 ASP A C 1
ATOM 1489 O O . ASP A 1 189 ? -24.102 -2.925 17.186 1.00 98.69 189 ASP A O 1
ATOM 1493 N N . GLU A 1 190 ? -22.688 -4.590 16.661 1.00 98.19 190 GLU A N 1
ATOM 1494 C CA . GLU A 1 190 ? -22.292 -4.928 18.040 1.00 98.19 190 GLU A CA 1
ATOM 1495 C C . GLU A 1 190 ? -21.471 -3.803 18.697 1.00 98.19 190 GLU A C 1
ATOM 1497 O O . GLU A 1 190 ? -21.471 -3.643 19.918 1.00 98.19 190 GLU A O 1
ATOM 1502 N N . MET A 1 191 ? -20.779 -2.991 17.891 1.00 98.12 191 MET A N 1
ATOM 1503 C CA . MET A 1 191 ? -19.871 -1.945 18.362 1.00 98.12 191 MET A CA 1
ATOM 1504 C C . MET A 1 191 ? -20.535 -0.564 18.355 1.00 98.12 191 MET A C 1
ATOM 1506 O O . MET A 1 191 ? -21.381 -0.240 17.519 1.00 98.12 191 MET A O 1
ATOM 1510 N N . THR A 1 192 ? -20.111 0.294 19.280 1.00 98.12 192 THR A N 1
ATOM 1511 C CA . THR A 1 192 ? -20.462 1.724 19.293 1.00 98.12 192 THR A CA 1
ATOM 1512 C C . THR A 1 192 ? -19.393 2.557 18.582 1.00 98.12 192 THR A C 1
ATOM 1514 O O . THR A 1 192 ? -18.272 2.087 18.383 1.00 98.12 192 THR A O 1
ATOM 1517 N N . ILE A 1 193 ? -19.689 3.818 18.240 1.00 98.19 193 ILE A N 1
ATOM 1518 C CA . ILE A 1 193 ? -18.666 4.781 17.773 1.00 98.19 193 ILE A CA 1
ATOM 1519 C C . ILE A 1 193 ? -17.470 4.838 18.733 1.00 98.19 193 ILE A C 1
ATOM 1521 O O . ILE A 1 193 ? -16.322 4.818 18.287 1.00 98.19 193 ILE A O 1
ATOM 1525 N N . ASP A 1 194 ? -17.723 4.860 20.043 1.00 96.50 194 ASP A N 1
ATOM 1526 C CA . ASP A 1 194 ? -16.664 4.897 21.057 1.00 96.50 194 ASP A CA 1
ATOM 1527 C C . ASP A 1 194 ? -15.736 3.689 20.961 1.00 96.50 194 ASP A C 1
ATOM 1529 O O . ASP A 1 194 ? -14.518 3.837 20.986 1.00 96.50 194 ASP A O 1
ATOM 1533 N N . GLU A 1 195 ? -16.290 2.489 20.816 1.00 96.00 195 GLU A N 1
ATOM 1534 C CA . GLU A 1 195 ? -15.478 1.280 20.714 1.00 96.00 195 GLU A CA 1
ATOM 1535 C C . GLU A 1 195 ? -14.813 1.121 19.343 1.00 96.00 195 GLU A C 1
ATOM 1537 O O . GLU A 1 195 ? -13.703 0.609 19.258 1.00 96.00 195 GLU A O 1
ATOM 1542 N N . MET A 1 196 ? -15.439 1.569 18.253 1.00 97.88 196 MET A N 1
ATOM 1543 C CA . MET A 1 196 ? -14.804 1.556 16.931 1.00 97.88 196 MET A CA 1
ATOM 1544 C C . MET A 1 196 ? -13.624 2.534 16.868 1.00 97.88 196 MET A C 1
ATOM 1546 O O . MET A 1 196 ? -12.561 2.199 16.352 1.00 97.88 196 MET A O 1
ATOM 1550 N N . THR A 1 197 ? -13.779 3.740 17.417 1.00 96.94 197 THR A N 1
ATOM 1551 C CA . THR A 1 197 ? -12.738 4.777 17.342 1.00 96.94 197 THR A CA 1
ATOM 1552 C C . THR A 1 197 ? -11.517 4.471 18.205 1.00 96.94 197 THR A C 1
ATOM 1554 O O . THR A 1 197 ? -10.402 4.785 17.794 1.00 96.94 197 THR A O 1
ATOM 1557 N N . THR A 1 198 ? -11.668 3.805 19.355 1.00 92.62 198 THR A N 1
ATOM 1558 C CA . THR A 1 198 ? -10.523 3.415 20.204 1.00 92.62 198 THR A CA 1
ATOM 1559 C C . THR A 1 198 ? -9.595 2.395 19.547 1.00 92.62 198 THR A C 1
ATOM 1561 O O . THR A 1 198 ? -8.453 2.250 19.978 1.00 92.62 198 THR A O 1
ATOM 1564 N N . GLN A 1 199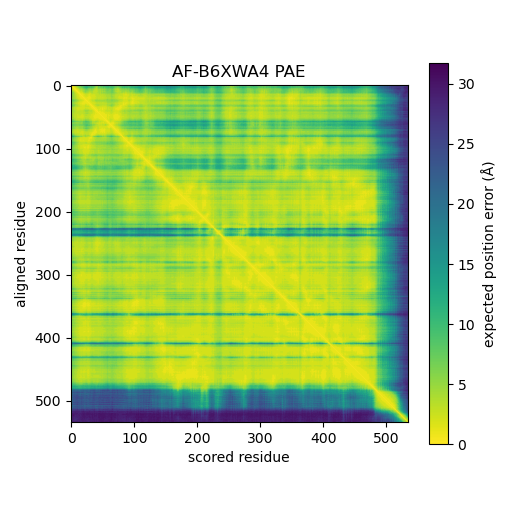 ? -10.061 1.706 18.506 1.00 95.56 199 GLN A N 1
ATOM 1565 C CA . GLN A 1 199 ? -9.288 0.710 17.764 1.00 95.56 199 GLN A CA 1
ATOM 1566 C C . GLN A 1 199 ? -8.451 1.316 16.634 1.00 95.56 199 GLN A C 1
ATOM 1568 O O . GLN A 1 199 ? -7.624 0.621 16.055 1.00 95.56 199 GLN A O 1
ATOM 1573 N N . LEU A 1 200 ? -8.659 2.596 16.313 1.00 96.00 200 LEU A N 1
ATOM 1574 C CA . LEU A 1 200 ? -7.957 3.279 15.226 1.00 96.00 200 LEU A CA 1
ATOM 1575 C C . LEU A 1 200 ? -6.494 3.580 15.561 1.00 96.00 200 LEU A C 1
ATOM 1577 O O . LEU A 1 200 ? -5.669 3.673 14.658 1.00 96.00 200 LEU A O 1
ATOM 1581 N N . SER A 1 201 ? -6.182 3.783 16.838 1.00 93.69 201 SER A N 1
ATOM 1582 C CA . SER A 1 201 ? -4.852 4.180 17.295 1.00 93.69 201 SER A CA 1
ATOM 1583 C C . SER A 1 201 ? -3.976 2.952 17.541 1.00 93.69 201 SER A C 1
ATOM 1585 O O . SER A 1 201 ? -4.315 2.107 18.371 1.00 93.69 201 SER A O 1
ATOM 1587 N N . ASP A 1 202 ? -2.834 2.881 16.855 1.00 93.62 202 ASP A N 1
ATOM 1588 C CA . ASP A 1 202 ? -1.815 1.852 17.057 1.00 93.62 202 ASP A CA 1
ATOM 1589 C C . ASP A 1 202 ? -0.610 2.412 17.832 1.00 93.62 202 ASP A C 1
ATOM 1591 O O . ASP A 1 202 ? -0.104 3.507 17.561 1.00 93.62 202 ASP A O 1
ATOM 1595 N N . LEU A 1 203 ? -0.149 1.642 18.819 1.00 92.88 203 LEU A N 1
ATOM 1596 C CA . LEU A 1 203 ? 1.091 1.881 19.559 1.00 92.88 203 LEU A CA 1
ATOM 1597 C C . LEU A 1 203 ? 1.829 0.549 19.746 1.00 92.88 203 LEU A C 1
ATOM 1599 O O . LEU A 1 203 ? 2.020 0.103 20.880 1.00 92.88 203 LEU A O 1
ATOM 1603 N N . PHE A 1 204 ? 2.233 -0.076 18.633 1.00 92.06 204 PHE A N 1
ATOM 1604 C CA . PHE A 1 204 ? 2.752 -1.454 18.593 1.00 92.06 204 PHE A CA 1
ATOM 1605 C C . PHE A 1 204 ? 1.697 -2.484 19.012 1.00 92.06 204 PHE A C 1
ATOM 1607 O O . PHE A 1 204 ? 1.957 -3.423 19.771 1.00 92.06 204 PHE A O 1
ATOM 1614 N N . GLY A 1 205 ? 0.479 -2.304 18.516 1.00 92.56 205 GLY A N 1
ATOM 1615 C CA . GLY A 1 205 ? -0.702 -3.070 18.863 1.00 92.56 205 GLY A CA 1
ATOM 1616 C C . GLY A 1 205 ? -1.911 -2.178 19.123 1.00 92.56 205 GLY A C 1
ATOM 1617 O O . GLY A 1 205 ? -1.795 -0.977 19.380 1.00 92.56 205 GLY A O 1
ATOM 1618 N N . THR A 1 206 ? -3.085 -2.806 19.144 1.00 92.81 206 THR A N 1
ATOM 1619 C CA . THR A 1 206 ? -4.344 -2.149 19.517 1.00 92.81 206 THR A CA 1
ATOM 1620 C C . THR A 1 206 ? -4.960 -2.807 20.748 1.00 92.81 206 THR A C 1
ATOM 1622 O O . THR A 1 206 ? -4.751 -3.996 21.023 1.00 92.81 206 THR A O 1
ATOM 1625 N N . ALA A 1 207 ? -5.735 -2.020 21.498 1.00 90.00 207 ALA A N 1
ATOM 1626 C CA . ALA A 1 207 ? -6.498 -2.495 22.650 1.00 90.00 207 ALA A CA 1
ATOM 1627 C C . ALA A 1 207 ? -7.559 -3.534 22.247 1.00 90.00 207 ALA A C 1
ATOM 1629 O O . ALA A 1 207 ? -7.797 -3.771 21.066 1.00 90.00 207 ALA A O 1
ATOM 1630 N N . GLU A 1 208 ? -8.197 -4.168 23.225 1.00 93.44 208 GLU A N 1
ATOM 1631 C CA . GLU A 1 208 ? -9.305 -5.094 23.000 1.00 93.44 208 GLU A CA 1
ATOM 1632 C C . GLU A 1 208 ? -10.586 -4.401 22.493 1.00 93.44 208 GLU A C 1
ATOM 1634 O O . GLU A 1 208 ? -10.813 -3.228 22.783 1.00 93.44 208 GLU A O 1
ATOM 1639 N N . ALA A 1 209 ? -11.459 -5.154 21.810 1.00 95.00 209 ALA A N 1
ATOM 1640 C CA . ALA A 1 209 ? -12.853 -4.768 21.561 1.00 95.00 209 ALA A CA 1
ATOM 1641 C C . ALA A 1 209 ? -13.777 -5.776 22.248 1.00 95.00 209 ALA A C 1
ATOM 1643 O O . ALA A 1 209 ? -13.839 -6.952 21.876 1.00 95.00 209 ALA A O 1
ATOM 1644 N N . ALA A 1 210 ? -14.430 -5.329 23.315 1.00 93.88 210 ALA A N 1
ATOM 1645 C CA . ALA A 1 210 ? -15.104 -6.200 24.261 1.00 93.88 210 ALA A CA 1
ATOM 1646 C C . ALA A 1 210 ? -16.458 -6.687 23.741 1.00 93.88 210 ALA A C 1
ATOM 1648 O O . ALA A 1 210 ? -16.767 -7.860 23.949 1.00 93.88 210 ALA A O 1
ATOM 1649 N N . SER A 1 211 ? -17.228 -5.839 23.047 1.00 95.25 211 SER A N 1
ATOM 1650 C CA . SER A 1 211 ? -18.541 -6.223 22.488 1.00 95.25 211 SER A CA 1
ATOM 1651 C C . SER A 1 211 ? -18.431 -7.471 21.611 1.00 95.25 211 SER A C 1
ATOM 1653 O O . SER A 1 211 ? -19.135 -8.458 21.806 1.00 95.25 211 SER A O 1
ATOM 1655 N N . VAL A 1 212 ? -17.423 -7.479 20.744 1.00 96.44 212 VAL A N 1
ATOM 1656 C CA . VAL A 1 212 ? -17.156 -8.543 19.778 1.00 96.44 212 VAL A CA 1
ATOM 1657 C C . VAL A 1 212 ? -16.149 -9.584 20.273 1.00 96.44 212 VAL A C 1
ATOM 1659 O O . VAL A 1 212 ? -15.824 -10.518 19.548 1.00 96.44 212 VAL A O 1
ATOM 1662 N N . ASN A 1 213 ? -15.652 -9.490 21.509 1.00 96.12 213 ASN A N 1
ATOM 1663 C CA . ASN A 1 213 ? -14.636 -10.397 22.064 1.00 96.12 213 ASN A CA 1
ATOM 1664 C C . ASN A 1 213 ? -13.334 -10.472 21.240 1.00 96.12 213 ASN A C 1
ATOM 1666 O O . ASN A 1 213 ? -12.687 -11.521 21.193 1.00 96.12 213 ASN A O 1
ATOM 1670 N N . ARG A 1 214 ? -12.916 -9.368 20.606 1.00 96.25 214 ARG A N 1
ATOM 1671 C CA . ARG A 1 214 ? -11.593 -9.290 19.976 1.00 96.25 214 ARG A CA 1
ATOM 1672 C C . ARG A 1 214 ? -10.536 -9.022 21.052 1.00 96.25 214 ARG A C 1
ATOM 1674 O O . ARG A 1 214 ? -10.606 -7.981 21.711 1.00 96.25 214 ARG A O 1
ATOM 1681 N N . PRO A 1 215 ? -9.534 -9.896 21.232 1.00 95.06 215 PRO A N 1
ATOM 1682 C CA . PRO A 1 215 ? -8.448 -9.624 22.165 1.00 95.06 215 PRO A CA 1
ATOM 1683 C C . PRO A 1 215 ? -7.574 -8.456 21.688 1.00 95.06 215 PRO A C 1
ATOM 1685 O O . PRO A 1 215 ? -7.454 -8.186 20.489 1.00 95.06 215 PRO A O 1
ATOM 1688 N N . ALA A 1 216 ? -6.922 -7.794 22.643 1.00 93.75 216 ALA A N 1
ATOM 1689 C CA . ALA A 1 216 ? -5.789 -6.928 22.342 1.00 93.75 216 ALA A CA 1
ATOM 1690 C C . ALA A 1 216 ? -4.668 -7.752 21.690 1.00 93.75 216 ALA A C 1
ATOM 1692 O O . ALA A 1 216 ? -4.518 -8.943 21.980 1.00 93.75 216 ALA A O 1
ATOM 1693 N N . TYR A 1 217 ? -3.860 -7.121 20.846 1.00 93.31 217 TYR A N 1
ATOM 1694 C CA . TYR A 1 217 ? -2.703 -7.768 20.232 1.00 93.31 217 TYR A CA 1
ATOM 1695 C C . TYR A 1 217 ? -1.495 -6.839 20.234 1.00 93.31 217 TYR A C 1
ATOM 1697 O O . TYR A 1 217 ? -1.647 -5.629 20.376 1.00 93.31 217 TYR A O 1
ATOM 1705 N N . ALA A 1 218 ? -0.307 -7.418 20.073 1.00 91.94 218 ALA A N 1
ATOM 1706 C CA . ALA A 1 218 ? 0.924 -6.676 19.837 1.00 91.94 218 ALA A CA 1
ATOM 1707 C C . ALA A 1 218 ? 1.254 -6.682 18.341 1.00 91.94 218 ALA A C 1
ATOM 1709 O O . ALA A 1 218 ? 1.141 -7.722 17.688 1.00 91.94 218 ALA A O 1
ATOM 1710 N N . ALA A 1 219 ? 1.664 -5.537 17.813 1.00 93.25 219 ALA A N 1
ATOM 1711 C CA . ALA A 1 219 ? 2.265 -5.426 16.493 1.00 93.25 219 ALA A CA 1
ATOM 1712 C C . ALA A 1 219 ? 3.782 -5.325 16.637 1.00 93.25 219 ALA A C 1
ATOM 1714 O O . ALA A 1 219 ? 4.285 -4.802 17.635 1.00 93.25 219 ALA A O 1
ATOM 1715 N N . GLY A 1 220 ? 4.501 -5.841 15.649 1.00 91.12 220 GLY A N 1
ATOM 1716 C CA . GLY A 1 220 ? 5.953 -5.838 15.652 1.00 91.12 220 GLY A CA 1
ATOM 1717 C C . GLY A 1 220 ? 6.558 -5.089 14.482 1.00 91.12 220 GLY A C 1
ATOM 1718 O O . GLY A 1 220 ? 5.928 -4.902 13.441 1.00 91.12 220 GLY A O 1
ATOM 1719 N N . ASP A 1 221 ? 7.799 -4.658 14.653 1.00 90.50 221 ASP A N 1
ATOM 1720 C CA . ASP A 1 221 ? 8.517 -3.907 13.633 1.00 90.50 221 ASP A CA 1
ATOM 1721 C C . ASP A 1 221 ? 9.727 -4.672 13.113 1.00 90.50 221 ASP A C 1
ATOM 1723 O O . ASP A 1 221 ? 10.546 -5.180 13.877 1.00 90.50 221 ASP A O 1
ATOM 1727 N N . GLY A 1 222 ? 9.894 -4.636 11.795 1.00 90.06 222 GLY A N 1
ATOM 1728 C CA . GLY A 1 222 ? 11.181 -4.852 11.162 1.00 90.06 222 GLY A CA 1
ATOM 1729 C C . GLY A 1 222 ? 11.085 -5.560 9.822 1.00 90.06 222 GLY A C 1
ATOM 1730 O O . GLY A 1 222 ? 10.432 -6.583 9.645 1.00 90.06 222 GLY A O 1
ATOM 1731 N N . THR A 1 223 ? 11.845 -5.056 8.857 1.00 92.31 223 THR A N 1
ATOM 1732 C CA . THR A 1 223 ? 12.193 -5.841 7.669 1.00 92.31 223 THR A CA 1
ATOM 1733 C C . THR A 1 223 ? 13.184 -6.945 8.025 1.00 92.31 223 THR A C 1
ATOM 1735 O O . THR A 1 223 ? 13.125 -8.016 7.440 1.00 92.31 223 THR A O 1
ATOM 1738 N N . ALA A 1 224 ? 14.067 -6.716 9.003 1.00 92.00 224 ALA A N 1
ATOM 1739 C CA . ALA A 1 224 ? 15.103 -7.653 9.440 1.00 92.00 224 ALA A CA 1
ATOM 1740 C C . ALA A 1 224 ? 14.740 -8.476 10.690 1.00 92.00 224 ALA A C 1
ATOM 1742 O O . ALA A 1 224 ? 15.547 -9.287 11.125 1.00 92.00 224 ALA A O 1
ATOM 1743 N N . SER A 1 225 ? 13.574 -8.274 11.302 1.00 91.25 225 SER A N 1
ATOM 1744 C CA . SER A 1 225 ? 13.123 -9.018 12.484 1.00 91.25 225 SER A CA 1
ATOM 1745 C C . SER A 1 225 ? 11.618 -8.838 12.660 1.00 91.25 225 SER A C 1
ATOM 1747 O O . SER A 1 225 ? 11.067 -7.863 12.167 1.00 91.25 225 SER A O 1
ATOM 1749 N N . VAL A 1 226 ? 10.959 -9.728 13.401 1.00 90.69 226 VAL A N 1
ATOM 1750 C CA . VAL A 1 226 ? 9.547 -9.542 13.775 1.00 90.69 226 VAL A CA 1
ATOM 1751 C C . VAL A 1 226 ? 9.346 -8.467 14.845 1.00 90.69 226 VAL A C 1
ATOM 1753 O O . VAL A 1 226 ? 8.199 -8.134 15.114 1.00 90.69 226 VAL A O 1
ATOM 1756 N N . GLY A 1 227 ? 10.426 -7.972 15.475 1.00 79.69 227 GLY A N 1
ATOM 1757 C CA . GLY A 1 227 ? 10.416 -6.916 16.497 1.00 79.69 227 GLY A CA 1
ATOM 1758 C C . GLY A 1 227 ? 9.260 -7.054 17.476 1.00 79.69 227 GLY A C 1
ATOM 1759 O O . GLY A 1 227 ? 8.304 -6.295 17.407 1.00 79.69 227 GLY A O 1
ATOM 1760 N N . GLY A 1 228 ? 9.317 -8.057 18.349 1.00 70.69 228 GLY A N 1
ATOM 1761 C CA . GLY A 1 228 ? 8.198 -8.433 19.209 1.00 70.69 228 GLY A CA 1
ATOM 1762 C C . GLY A 1 228 ? 8.561 -8.513 20.686 1.00 70.69 228 GLY A C 1
ATOM 1763 O O . GLY A 1 228 ? 9.721 -8.415 21.084 1.00 70.69 228 GLY A O 1
ATOM 1764 N N . ASN A 1 229 ? 7.536 -8.726 21.511 1.00 72.81 229 ASN A N 1
ATOM 1765 C CA . ASN A 1 229 ? 7.717 -8.974 22.934 1.00 72.81 229 ASN A CA 1
ATOM 1766 C C . ASN A 1 229 ? 8.242 -10.391 23.180 1.00 72.81 229 ASN A C 1
ATOM 1768 O O . ASN A 1 229 ? 7.767 -11.368 22.603 1.00 72.81 229 ASN A O 1
ATOM 1772 N N . THR A 1 230 ? 9.164 -10.518 24.128 1.00 72.31 230 THR A N 1
ATOM 1773 C CA . THR A 1 230 ? 9.681 -11.813 24.576 1.00 72.31 230 THR A CA 1
ATOM 1774 C C . THR A 1 230 ? 9.015 -12.206 25.897 1.00 72.31 230 THR A C 1
ATOM 1776 O O . THR A 1 230 ? 9.179 -11.527 26.915 1.00 72.31 230 THR A O 1
ATOM 1779 N N . TYR A 1 231 ? 8.269 -13.313 25.923 1.00 81.56 231 TYR A N 1
ATOM 1780 C CA . TYR A 1 231 ? 7.512 -13.759 27.104 1.00 81.56 231 TYR A CA 1
ATOM 1781 C C . TYR A 1 231 ? 8.360 -14.615 28.058 1.00 81.56 231 TYR A C 1
ATOM 1783 O O . TYR A 1 231 ? 8.028 -15.756 28.367 1.00 81.56 231 TYR A O 1
ATOM 1791 N N . ALA A 1 232 ? 9.458 -14.051 28.569 1.00 82.19 232 ALA A N 1
ATOM 1792 C CA . ALA A 1 232 ? 10.463 -14.797 29.336 1.00 82.19 232 ALA A CA 1
ATOM 1793 C C . ALA A 1 232 ? 9.907 -15.548 30.564 1.00 82.19 232 ALA A C 1
ATOM 1795 O O . ALA A 1 232 ? 10.321 -16.661 30.871 1.00 82.19 232 ALA A O 1
ATOM 1796 N N . LYS A 1 233 ? 8.923 -14.966 31.266 1.00 83.38 233 LYS A N 1
ATOM 1797 C CA . LYS A 1 233 ? 8.270 -15.630 32.410 1.00 83.38 233 LYS A CA 1
ATOM 1798 C C . LYS A 1 233 ? 7.468 -16.866 32.007 1.00 83.38 233 LYS A C 1
ATOM 1800 O O . LYS A 1 233 ? 7.370 -17.794 32.798 1.00 83.38 233 LYS A O 1
ATOM 1805 N N . GLU A 1 234 ? 6.869 -16.844 30.822 1.00 85.25 234 GLU A N 1
ATOM 1806 C CA . GLU A 1 234 ? 6.070 -17.952 30.302 1.00 85.25 234 GLU A CA 1
ATOM 1807 C C . GLU A 1 234 ? 6.965 -19.069 29.765 1.00 85.25 234 GLU A C 1
ATOM 1809 O O . GLU A 1 234 ? 6.708 -20.241 30.025 1.00 85.25 234 GLU A O 1
ATOM 1814 N N . TYR A 1 235 ? 8.051 -18.704 29.081 1.00 84.00 235 TYR A N 1
ATOM 1815 C CA . TYR A 1 235 ? 9.010 -19.663 28.529 1.00 84.00 235 TYR A CA 1
ATOM 1816 C C . TYR A 1 235 ? 10.016 -20.204 29.553 1.00 84.00 235 TYR A C 1
ATOM 1818 O O . TYR A 1 235 ? 10.622 -21.250 29.325 1.00 84.00 235 TYR A O 1
ATOM 1826 N N . GLY A 1 236 ? 10.158 -19.539 30.703 1.00 84.94 236 GLY A N 1
ATOM 1827 C CA . GLY A 1 236 ? 11.067 -19.939 31.777 1.00 84.94 236 GLY A CA 1
ATOM 1828 C C . GLY A 1 236 ? 12.520 -19.494 31.575 1.00 84.94 236 GLY A C 1
ATOM 1829 O O . GLY A 1 236 ? 13.366 -19.824 32.404 1.00 84.94 236 GLY A O 1
ATOM 1830 N N . ASP A 1 237 ? 12.819 -18.739 30.516 1.00 80.88 237 ASP A N 1
ATOM 1831 C CA . ASP A 1 237 ? 14.141 -18.211 30.176 1.00 80.88 237 ASP A CA 1
ATOM 1832 C C . ASP A 1 237 ? 14.063 -16.899 29.369 1.00 80.88 237 ASP A C 1
ATOM 1834 O O . ASP A 1 237 ? 13.021 -16.517 28.840 1.00 80.88 237 ASP A O 1
ATOM 1838 N N . ALA A 1 238 ? 15.179 -16.166 29.304 1.00 78.06 238 ALA A N 1
ATOM 1839 C CA . ALA A 1 238 ? 15.298 -14.960 28.488 1.00 78.06 238 ALA A CA 1
ATOM 1840 C C . ALA A 1 238 ? 15.727 -15.346 27.067 1.00 78.06 238 ALA A C 1
ATOM 1842 O O . ALA A 1 238 ? 16.897 -15.637 26.820 1.00 78.06 238 ALA A O 1
ATOM 1843 N N . ARG A 1 239 ? 14.765 -15.365 26.148 1.00 77.56 239 ARG A N 1
ATOM 1844 C CA . ARG A 1 239 ? 14.966 -15.610 24.714 1.00 77.56 239 ARG A CA 1
ATOM 1845 C C . ARG A 1 239 ? 14.615 -14.357 23.926 1.00 77.56 239 ARG A C 1
ATOM 1847 O O . ARG A 1 239 ? 13.763 -13.598 24.373 1.00 77.56 239 ARG A O 1
ATOM 1854 N N . ASP A 1 240 ? 15.225 -14.200 22.759 1.00 84.38 240 ASP A N 1
ATOM 1855 C CA . ASP A 1 240 ? 15.001 -13.082 21.839 1.00 84.38 240 ASP A CA 1
ATOM 1856 C C . ASP A 1 240 ? 14.485 -13.587 20.482 1.00 84.38 240 ASP A C 1
ATOM 1858 O O . ASP A 1 240 ? 14.400 -14.799 20.260 1.00 84.38 240 ASP A O 1
ATOM 1862 N N . VAL A 1 241 ? 14.131 -12.662 19.597 1.00 89.38 241 VAL A N 1
ATOM 1863 C CA . VAL A 1 241 ? 13.814 -12.924 18.190 1.00 89.38 241 VAL A CA 1
ATOM 1864 C C . VAL A 1 241 ? 15.061 -12.773 17.318 1.00 89.38 241 VAL A C 1
ATOM 1866 O O . VAL A 1 241 ? 16.034 -12.110 17.684 1.00 89.38 241 VAL A O 1
ATOM 1869 N N . THR A 1 242 ? 15.054 -13.399 16.147 1.00 92.19 242 THR A N 1
ATOM 1870 C CA . THR A 1 242 ? 16.193 -13.378 15.229 1.00 92.19 242 THR A CA 1
ATOM 1871 C C . THR A 1 242 ? 16.315 -12.024 14.531 1.00 92.19 242 THR A C 1
ATOM 1873 O O . THR A 1 242 ? 15.326 -11.410 14.119 1.00 92.19 242 THR A O 1
ATOM 1876 N N . LEU A 1 243 ? 17.561 -11.572 14.364 1.00 93.38 243 LEU A N 1
ATOM 1877 C CA . LEU A 1 243 ? 17.924 -10.499 13.444 1.00 93.38 243 LEU A CA 1
ATOM 1878 C C . LEU A 1 243 ? 18.467 -11.119 12.152 1.00 93.38 243 LEU A C 1
ATOM 1880 O O . LEU A 1 243 ? 19.566 -11.675 12.123 1.00 93.38 243 LEU A O 1
ATOM 1884 N N . TYR A 1 244 ? 17.682 -11.030 11.087 1.00 94.81 244 TYR A N 1
ATOM 1885 C CA . TYR A 1 244 ? 18.025 -11.512 9.757 1.00 94.81 244 TYR A CA 1
ATOM 1886 C C . TYR A 1 244 ? 18.948 -10.536 9.022 1.00 94.81 244 TYR A C 1
ATOM 1888 O O . TYR A 1 244 ? 19.010 -9.349 9.357 1.00 94.81 244 TYR A O 1
ATOM 1896 N N . PRO A 1 245 ? 19.646 -11.002 7.969 1.00 94.44 245 PRO A N 1
ATOM 1897 C CA . PRO A 1 245 ? 20.327 -10.108 7.046 1.00 94.44 245 PRO A CA 1
ATOM 1898 C C . PRO A 1 245 ? 19.393 -9.021 6.502 1.00 94.44 245 PRO A C 1
ATOM 1900 O O . PRO A 1 245 ? 18.198 -9.240 6.289 1.00 94.44 245 PRO A O 1
ATOM 1903 N N . ALA A 1 246 ? 19.967 -7.856 6.225 1.00 94.56 246 ALA A N 1
ATOM 1904 C CA . ALA A 1 246 ? 19.317 -6.783 5.484 1.00 94.56 246 ALA A CA 1
ATOM 1905 C C . ALA A 1 246 ? 18.703 -7.314 4.167 1.00 94.56 246 ALA A C 1
ATOM 1907 O O . ALA A 1 246 ? 19.239 -8.246 3.559 1.00 94.56 246 ALA A O 1
ATOM 1908 N N . THR A 1 247 ? 17.557 -6.779 3.741 1.00 93.56 247 THR A N 1
ATOM 1909 C CA . THR A 1 247 ? 16.817 -7.315 2.579 1.00 93.56 247 THR A CA 1
ATOM 1910 C C . THR A 1 247 ? 17.614 -7.164 1.292 1.00 93.56 247 THR A C 1
ATOM 1912 O O . THR A 1 247 ? 17.650 -8.105 0.515 1.00 93.56 247 THR A O 1
ATOM 1915 N N . ASN A 1 248 ? 18.378 -6.084 1.114 1.00 94.44 248 ASN A N 1
ATOM 1916 C CA . ASN A 1 248 ? 19.288 -5.931 -0.027 1.00 94.44 248 ASN A CA 1
ATOM 1917 C C . ASN A 1 248 ? 20.376 -7.028 -0.093 1.00 94.44 248 ASN A C 1
ATOM 1919 O O . ASN A 1 248 ? 20.773 -7.461 -1.176 1.00 94.44 248 ASN A O 1
ATOM 1923 N N . VAL A 1 249 ? 20.855 -7.520 1.057 1.00 96.00 249 VAL A N 1
ATOM 1924 C CA . VAL A 1 249 ? 21.804 -8.647 1.116 1.00 96.00 249 VAL A CA 1
ATOM 1925 C C . VAL A 1 249 ? 21.116 -9.944 0.700 1.00 96.00 249 VAL A C 1
ATOM 1927 O O . VAL A 1 249 ? 21.712 -10.750 -0.011 1.00 96.00 249 VAL A O 1
ATOM 1930 N N . LEU A 1 250 ? 19.862 -10.141 1.111 1.00 95.69 250 LEU A N 1
ATOM 1931 C CA . LEU A 1 250 ? 19.069 -11.291 0.684 1.00 95.69 250 LEU A CA 1
ATOM 1932 C C . LEU A 1 250 ? 18.723 -11.223 -0.813 1.00 95.69 250 LEU A C 1
ATOM 1934 O O . LEU A 1 250 ? 18.905 -12.221 -1.506 1.00 95.69 250 LEU A O 1
ATOM 1938 N N . ALA A 1 251 ? 18.326 -10.056 -1.322 1.00 95.56 251 ALA A N 1
ATOM 1939 C CA . ALA A 1 251 ? 18.112 -9.770 -2.743 1.00 95.56 251 ALA A CA 1
ATOM 1940 C C . ALA A 1 251 ? 19.338 -10.174 -3.574 1.00 95.56 251 ALA A C 1
ATOM 1942 O O . ALA A 1 251 ? 19.235 -10.895 -4.562 1.00 95.56 251 ALA A O 1
ATOM 1943 N N . SER A 1 252 ? 20.532 -9.813 -3.091 1.00 96.31 252 SER A N 1
ATOM 1944 C CA . SER A 1 252 ? 21.811 -10.119 -3.745 1.00 96.31 252 SER A CA 1
ATOM 1945 C C . SER A 1 252 ? 22.111 -11.620 -3.873 1.00 96.31 252 SER A C 1
ATOM 1947 O O . SER A 1 252 ? 23.052 -11.991 -4.571 1.00 96.31 252 SER A O 1
ATOM 1949 N N . THR A 1 253 ? 21.342 -12.497 -3.218 1.00 96.12 253 THR A N 1
ATOM 1950 C CA . THR A 1 253 ? 21.473 -13.951 -3.394 1.00 96.12 253 THR A CA 1
ATOM 1951 C C . THR A 1 253 ? 20.775 -14.477 -4.644 1.00 96.12 253 THR A C 1
ATOM 1953 O O . THR A 1 253 ? 21.122 -15.575 -5.076 1.00 96.12 253 THR A O 1
ATOM 1956 N N . TRP A 1 254 ? 19.811 -13.725 -5.199 1.00 94.06 254 TRP A N 1
ATOM 1957 C CA . TRP A 1 254 ? 18.952 -14.146 -6.315 1.00 94.06 254 TRP A CA 1
ATOM 1958 C C . TRP A 1 254 ? 18.295 -15.523 -6.089 1.00 94.06 254 TRP A C 1
ATOM 1960 O O . 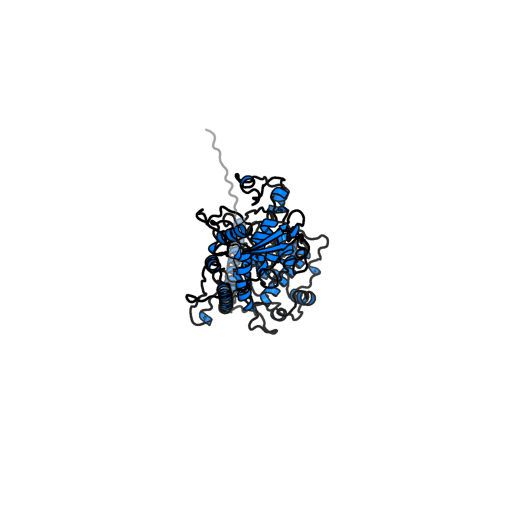TRP A 1 254 ? 18.064 -16.283 -7.026 1.00 94.06 254 TRP A O 1
ATOM 1970 N N . ASP A 1 255 ? 18.018 -15.868 -4.826 1.00 94.88 255 ASP A N 1
ATOM 1971 C CA . ASP A 1 255 ? 17.528 -17.184 -4.420 1.00 94.88 255 ASP A CA 1
ATOM 1972 C C . ASP A 1 255 ? 16.163 -17.079 -3.727 1.00 94.88 255 ASP A C 1
ATOM 1974 O O . ASP A 1 255 ? 16.059 -16.855 -2.514 1.00 94.88 255 ASP A O 1
ATOM 1978 N N . TYR A 1 256 ? 15.104 -17.312 -4.505 1.00 94.25 256 TYR A N 1
ATOM 1979 C CA . TYR A 1 256 ? 13.731 -17.346 -3.998 1.00 94.25 256 TYR A CA 1
ATOM 1980 C C . TYR A 1 256 ? 13.499 -18.432 -2.944 1.00 94.25 256 TYR A C 1
ATOM 1982 O O . TYR A 1 256 ? 12.665 -18.249 -2.061 1.00 94.25 256 TYR A O 1
ATOM 1990 N N . GLY A 1 257 ? 14.255 -19.533 -2.965 1.00 96.62 257 GLY A N 1
ATOM 1991 C CA . GLY A 1 257 ? 14.176 -20.561 -1.929 1.00 96.62 257 GLY A CA 1
ATOM 1992 C C . GLY A 1 257 ? 14.653 -20.041 -0.571 1.00 96.62 257 GLY A C 1
ATOM 1993 O O . GLY A 1 257 ? 14.030 -20.315 0.457 1.00 96.62 257 GLY A O 1
ATOM 1994 N N . ARG A 1 258 ? 15.717 -19.228 -0.550 1.00 96.44 258 ARG A N 1
ATOM 1995 C CA . ARG A 1 258 ? 16.182 -18.543 0.670 1.00 96.44 258 ARG A CA 1
ATOM 1996 C C . ARG A 1 258 ? 15.195 -17.483 1.148 1.00 96.44 258 ARG A C 1
ATOM 1998 O O . ARG A 1 258 ? 14.959 -17.399 2.353 1.00 96.44 258 ARG A O 1
ATOM 2005 N N . MET A 1 259 ? 14.607 -16.712 0.234 1.00 96.06 259 MET A N 1
ATOM 2006 C CA . MET A 1 259 ? 13.584 -15.711 0.566 1.00 96.06 259 MET A CA 1
ATOM 2007 C C . MET A 1 259 ? 12.330 -16.360 1.155 1.00 96.06 259 MET A C 1
ATOM 2009 O O . MET A 1 259 ? 11.884 -15.972 2.233 1.00 96.06 259 MET A O 1
ATOM 2013 N N . GLN A 1 260 ? 11.826 -17.420 0.518 1.00 97.06 260 GLN A N 1
ATOM 2014 C CA . GLN A 1 260 ? 10.702 -18.201 1.029 1.00 97.06 260 GLN A CA 1
ATOM 2015 C C . GLN A 1 260 ? 11.019 -18.756 2.420 1.00 97.06 260 GLN A C 1
ATOM 2017 O O . GLN A 1 260 ? 10.215 -18.622 3.342 1.00 97.06 260 GLN A O 1
ATOM 2022 N N . ARG A 1 261 ? 12.207 -19.353 2.595 1.00 97.69 261 ARG A N 1
ATOM 2023 C CA . ARG A 1 261 ? 12.599 -19.936 3.880 1.00 97.69 261 ARG A CA 1
ATOM 2024 C C . ARG A 1 261 ? 12.683 -18.889 4.986 1.00 97.69 261 ARG A C 1
ATOM 2026 O O . ARG A 1 261 ? 12.291 -19.177 6.114 1.00 97.69 261 ARG A O 1
ATOM 2033 N N . ARG A 1 262 ? 13.177 -17.686 4.685 1.00 96.19 262 ARG A N 1
ATOM 2034 C CA . ARG A 1 262 ? 13.147 -16.566 5.630 1.00 96.19 262 ARG A CA 1
ATOM 2035 C C . ARG A 1 262 ? 11.713 -16.193 5.991 1.00 96.19 262 ARG A C 1
ATOM 2037 O O . ARG A 1 262 ? 11.431 -16.103 7.177 1.00 96.19 262 ARG A O 1
ATOM 2044 N N . GLY A 1 263 ? 10.813 -16.047 5.019 1.00 96.12 263 GLY A N 1
ATOM 2045 C CA . GLY A 1 263 ? 9.406 -15.730 5.287 1.00 96.12 263 GLY A CA 1
ATOM 2046 C C . GLY A 1 263 ? 8.720 -16.766 6.185 1.00 96.12 263 GLY A C 1
ATOM 2047 O O . GLY A 1 263 ? 8.026 -16.412 7.135 1.00 96.12 263 GLY A O 1
ATOM 2048 N N . GLU A 1 264 ? 8.983 -18.059 5.962 1.00 97.38 264 GLU A N 1
ATOM 2049 C CA . GLU A 1 264 ? 8.507 -19.136 6.843 1.00 97.38 264 GLU A CA 1
ATOM 2050 C C . GLU A 1 264 ? 9.018 -18.988 8.283 1.00 97.38 264 GLU A C 1
ATOM 2052 O O . GLU A 1 264 ? 8.241 -19.164 9.222 1.00 97.38 264 GLU A O 1
ATOM 2057 N N . LEU A 1 265 ? 10.309 -18.680 8.452 1.00 96.88 265 LEU A N 1
ATOM 2058 C CA . LEU A 1 265 ? 10.936 -18.494 9.763 1.00 96.88 265 LEU A CA 1
ATOM 2059 C C . LEU A 1 265 ? 10.407 -17.242 10.468 1.00 96.88 265 LEU A C 1
ATOM 2061 O O . LEU A 1 265 ? 10.058 -17.314 11.640 1.00 96.88 265 LEU A O 1
ATOM 2065 N N . VAL A 1 266 ? 10.271 -16.128 9.747 1.00 95.69 266 VAL A N 1
ATOM 2066 C CA . VAL A 1 266 ? 9.660 -14.886 10.243 1.00 95.69 266 VAL A CA 1
ATOM 2067 C C . VAL A 1 266 ? 8.238 -15.158 10.739 1.00 95.69 266 VAL A C 1
ATOM 2069 O O . VAL A 1 266 ? 7.882 -14.755 11.843 1.00 95.69 266 VAL A O 1
ATOM 2072 N N . GLY A 1 267 ? 7.432 -15.906 9.982 1.00 95.50 267 GLY A N 1
ATOM 2073 C CA . GLY A 1 267 ? 6.090 -16.297 10.413 1.00 95.50 267 GLY A CA 1
ATOM 2074 C C . GLY A 1 267 ? 6.081 -17.206 11.653 1.00 95.50 267 GLY A C 1
ATOM 2075 O O . GLY A 1 267 ? 5.251 -17.033 12.543 1.00 95.50 267 GLY A O 1
ATOM 2076 N N . GLU A 1 268 ? 7.014 -18.156 11.755 1.00 95.44 268 GLU A N 1
ATOM 2077 C CA . GLU A 1 268 ? 7.180 -19.004 12.949 1.00 95.44 268 GLU A CA 1
ATOM 2078 C C . GLU A 1 268 ? 7.614 -18.195 14.181 1.00 95.44 268 GLU A C 1
ATOM 2080 O O . GLU A 1 268 ? 7.108 -18.413 15.285 1.00 95.44 268 GLU A O 1
ATOM 2085 N N . GLU A 1 269 ? 8.502 -17.222 14.000 1.00 94.00 269 GLU A N 1
ATOM 2086 C CA . GLU A 1 269 ? 8.926 -16.320 15.067 1.00 94.00 269 GLU A CA 1
ATOM 2087 C C . GLU A 1 269 ? 7.819 -15.368 15.502 1.00 94.00 269 GLU A C 1
ATOM 2089 O O . GLU A 1 269 ? 7.700 -15.089 16.691 1.00 94.00 269 GLU A O 1
ATOM 2094 N N . ALA A 1 270 ? 6.968 -14.916 14.583 1.00 94.25 270 ALA A N 1
ATOM 2095 C CA . ALA A 1 270 ? 5.800 -14.109 14.911 1.00 94.25 270 ALA A CA 1
ATOM 2096 C C . ALA A 1 270 ? 4.807 -14.880 15.800 1.00 94.25 270 ALA A C 1
ATOM 2098 O O . ALA A 1 270 ? 4.294 -14.333 16.778 1.00 94.25 270 ALA A O 1
ATOM 2099 N N . LEU A 1 271 ? 4.594 -16.176 15.530 1.00 92.62 271 LEU A N 1
ATOM 2100 C CA . LEU A 1 271 ? 3.812 -17.060 16.405 1.00 92.62 271 LEU A CA 1
ATOM 2101 C C . LEU A 1 271 ? 4.446 -17.182 17.795 1.00 92.62 271 LEU A C 1
ATOM 2103 O O . LEU A 1 271 ? 3.756 -17.065 18.809 1.00 92.62 271 LEU A O 1
ATOM 2107 N N . TYR A 1 272 ? 5.762 -17.383 17.845 1.00 90.56 272 TYR A N 1
ATOM 2108 C CA . TYR A 1 272 ? 6.523 -17.447 19.091 1.00 90.56 272 TYR A CA 1
ATOM 2109 C C . TYR A 1 272 ? 6.471 -16.124 19.883 1.00 90.56 272 TYR A C 1
ATOM 2111 O O . TYR A 1 272 ? 6.327 -16.128 21.109 1.00 90.56 272 TYR A O 1
ATOM 2119 N N . ALA A 1 273 ? 6.525 -14.989 19.191 1.00 91.12 273 ALA A N 1
ATOM 2120 C CA . ALA A 1 273 ? 6.427 -13.651 19.762 1.00 91.12 273 ALA A CA 1
ATOM 2121 C C . ALA A 1 273 ? 4.977 -13.202 20.016 1.00 91.12 273 ALA A C 1
ATOM 2123 O O . ALA A 1 273 ? 4.768 -12.094 20.500 1.00 91.12 273 ALA A O 1
ATOM 2124 N N . LYS A 1 274 ? 3.976 -14.047 19.718 1.00 91.12 274 LYS A N 1
ATOM 2125 C CA . LYS A 1 274 ? 2.535 -13.747 19.845 1.00 91.12 274 LYS A CA 1
ATOM 2126 C C . LYS A 1 274 ? 2.137 -12.433 19.160 1.00 91.12 274 LYS A C 1
ATOM 2128 O O . LYS A 1 274 ? 1.284 -11.691 19.650 1.00 91.12 274 LYS A O 1
ATOM 2133 N N . THR A 1 275 ? 2.758 -12.177 18.016 1.00 92.81 275 THR A N 1
ATOM 2134 C CA . THR A 1 275 ? 2.621 -10.955 17.232 1.00 92.81 275 THR A CA 1
ATOM 2135 C C . THR A 1 275 ? 1.894 -11.300 15.930 1.00 92.81 275 THR A C 1
ATOM 2137 O O . THR A 1 275 ? 2.521 -11.803 15.002 1.00 92.81 275 THR A O 1
ATOM 2140 N N . PRO A 1 276 ? 0.569 -11.093 15.826 1.00 95.25 276 PRO A N 1
ATOM 2141 C CA . PRO A 1 276 ? -0.185 -11.437 14.617 1.00 95.25 276 PRO A CA 1
ATOM 2142 C C . PRO A 1 276 ? 0.056 -10.494 13.434 1.00 95.25 276 PRO A C 1
ATOM 2144 O O . PRO A 1 276 ? -0.271 -10.854 12.304 1.00 95.25 276 PRO A O 1
ATOM 2147 N N . VAL A 1 277 ? 0.598 -9.300 13.682 1.00 95.88 277 VAL A N 1
ATOM 2148 C CA . VAL A 1 277 ? 0.787 -8.235 12.689 1.00 95.88 277 VAL A CA 1
ATOM 2149 C C . VAL A 1 277 ? 2.187 -7.665 12.816 1.00 95.88 277 VAL A C 1
ATOM 2151 O O . VAL A 1 277 ? 2.651 -7.435 13.931 1.00 95.88 277 VAL A O 1
ATOM 2154 N N . GLY A 1 278 ? 2.857 -7.388 11.704 1.00 94.94 278 GLY A N 1
ATOM 2155 C CA . GLY A 1 278 ? 4.100 -6.635 11.767 1.00 94.94 278 GLY A CA 1
ATOM 2156 C C . GLY A 1 278 ? 4.471 -5.946 10.471 1.00 94.94 278 GLY A C 1
ATOM 2157 O O . GLY A 1 278 ? 3.921 -6.239 9.415 1.00 94.94 278 GLY A O 1
ATOM 2158 N N . TRP A 1 279 ? 5.403 -5.007 10.565 1.00 94.75 279 TRP A N 1
ATOM 2159 C CA . TRP A 1 279 ? 5.678 -4.040 9.507 1.00 94.75 279 TRP A CA 1
ATOM 2160 C C . TRP A 1 279 ? 7.044 -4.308 8.871 1.00 94.75 279 TRP A C 1
ATOM 2162 O O . TRP A 1 279 ? 8.088 -3.931 9.413 1.00 94.75 279 TRP A O 1
ATOM 2172 N N . GLY A 1 280 ? 7.030 -4.959 7.707 1.00 92.06 280 GLY A N 1
ATOM 2173 C CA . GLY A 1 280 ? 8.211 -5.466 7.002 1.00 92.06 280 GLY A CA 1
ATOM 2174 C C . GLY A 1 280 ? 8.058 -5.363 5.483 1.00 92.06 280 GLY A C 1
ATOM 2175 O O . GLY A 1 280 ? 7.321 -4.510 5.010 1.00 92.06 280 GLY A O 1
ATOM 2176 N N . GLY A 1 281 ? 8.773 -6.194 4.715 1.00 89.25 281 GLY A N 1
ATOM 2177 C CA . GLY A 1 281 ? 8.683 -6.208 3.245 1.00 89.25 281 GLY A CA 1
ATOM 2178 C C . GLY A 1 281 ? 8.938 -4.846 2.598 1.00 89.25 281 GLY A C 1
ATOM 2179 O O . GLY A 1 281 ? 8.006 -4.118 2.270 1.00 89.25 281 GLY A O 1
ATOM 2180 N N . GLY A 1 282 ? 10.208 -4.479 2.445 1.00 93.19 282 GLY A N 1
ATOM 2181 C CA . GLY A 1 282 ? 10.601 -3.189 1.889 1.00 93.19 282 GLY A CA 1
ATOM 2182 C C . GLY A 1 282 ? 10.142 -2.981 0.443 1.00 93.19 282 GLY A C 1
ATOM 2183 O O . GLY A 1 282 ? 10.780 -3.475 -0.476 1.00 93.19 282 GLY A O 1
ATOM 2184 N N . GLY A 1 283 ? 9.064 -2.234 0.226 1.00 93.69 283 GLY A N 1
ATOM 2185 C CA . GLY A 1 283 ? 8.427 -2.019 -1.079 1.00 93.69 283 GLY A CA 1
ATOM 2186 C C . GLY A 1 283 ? 8.956 -0.833 -1.892 1.00 93.69 283 GLY A C 1
ATOM 2187 O O . GLY A 1 283 ? 8.450 -0.560 -2.978 1.00 93.69 283 GLY A O 1
ATOM 2188 N N . ASN A 1 284 ? 9.927 -0.090 -1.365 1.00 96.56 284 ASN A N 1
ATOM 2189 C CA . ASN A 1 284 ? 10.483 1.100 -2.009 1.00 96.56 284 ASN A CA 1
ATOM 2190 C C . ASN A 1 284 ? 11.671 0.745 -2.913 1.00 96.56 284 ASN A C 1
ATOM 2192 O O . ASN A 1 284 ? 12.344 -0.262 -2.698 1.00 96.56 284 ASN A O 1
ATOM 2196 N N . LEU A 1 285 ? 11.916 1.560 -3.939 1.00 97.38 285 LEU A N 1
ATOM 2197 C CA . LEU A 1 285 ? 13.001 1.315 -4.888 1.00 97.38 285 LEU A CA 1
ATOM 2198 C C . LEU A 1 285 ? 14.297 1.941 -4.378 1.00 97.38 285 LEU A C 1
ATOM 2200 O O . LEU A 1 285 ? 14.292 3.011 -3.764 1.00 97.38 285 LEU A O 1
ATOM 2204 N N . HIS A 1 286 ? 15.439 1.357 -4.736 1.00 97.50 286 HIS A N 1
ATOM 2205 C CA . HIS A 1 286 ? 16.740 2.029 -4.616 1.00 97.50 286 HIS A CA 1
ATOM 2206 C C . HIS A 1 286 ? 16.890 3.124 -5.687 1.00 97.50 286 HIS A C 1
ATOM 2208 O O . HIS A 1 286 ? 17.807 3.103 -6.500 1.00 97.50 286 HIS A O 1
ATOM 2214 N N . ARG A 1 287 ? 15.999 4.127 -5.696 1.00 95.06 287 ARG A N 1
ATOM 2215 C CA . ARG A 1 287 ? 15.998 5.226 -6.684 1.00 95.06 287 ARG A CA 1
ATOM 2216 C C . ARG A 1 287 ? 17.330 5.982 -6.729 1.00 95.06 287 ARG A C 1
ATOM 2218 O O . ARG A 1 287 ? 17.701 6.563 -7.747 1.00 95.06 287 ARG A O 1
ATOM 2225 N N . THR A 1 288 ? 18.021 6.045 -5.596 1.00 92.50 288 THR A N 1
ATOM 2226 C CA . THR A 1 288 ? 19.336 6.663 -5.459 1.00 92.50 288 THR A CA 1
ATOM 2227 C C . THR A 1 288 ? 20.201 5.836 -4.510 1.00 92.50 288 THR A C 1
ATOM 2229 O O . THR A 1 288 ? 19.689 5.355 -3.495 1.00 92.50 288 THR A O 1
ATOM 2232 N N . PRO A 1 289 ? 21.520 5.714 -4.755 1.00 94.44 289 PRO A N 1
ATOM 2233 C CA . PRO A 1 289 ? 22.425 5.033 -3.826 1.00 94.44 289 PRO A CA 1
ATOM 2234 C C . PRO A 1 289 ? 22.539 5.744 -2.468 1.00 94.44 289 PRO A C 1
ATOM 2236 O O . PRO A 1 289 ? 23.024 5.157 -1.507 1.00 94.44 289 PRO A O 1
ATOM 2239 N N . PHE A 1 290 ? 22.081 6.997 -2.366 1.00 94.06 290 PHE A N 1
ATOM 2240 C CA . PHE A 1 290 ? 22.073 7.778 -1.125 1.00 94.06 290 PHE A CA 1
ATOM 2241 C C . PHE A 1 290 ? 20.796 7.588 -0.288 1.00 94.06 290 PHE A C 1
ATOM 2243 O O . PHE A 1 290 ? 20.587 8.316 0.684 1.00 94.06 290 PHE A O 1
ATOM 2250 N N . GLY A 1 291 ? 19.927 6.644 -0.661 1.00 92.44 291 GLY A N 1
ATOM 2251 C CA . GLY A 1 291 ? 18.733 6.310 0.105 1.00 92.44 291 GLY A CA 1
ATOM 2252 C C . GLY A 1 291 ? 19.116 5.759 1.477 1.00 92.44 291 GLY A C 1
ATOM 2253 O O . GLY A 1 291 ? 19.667 4.665 1.589 1.00 92.44 291 GLY A O 1
ATOM 2254 N N . GLY A 1 292 ? 18.818 6.511 2.541 1.00 95.38 292 GLY A N 1
ATOM 2255 C CA . GLY A 1 292 ? 19.216 6.160 3.912 1.00 95.38 292 GLY A CA 1
ATOM 2256 C C . GLY A 1 292 ? 18.608 4.855 4.439 1.00 95.38 292 GLY A C 1
ATOM 2257 O O . GLY A 1 292 ? 19.102 4.311 5.424 1.00 95.38 292 GLY A O 1
ATOM 2258 N N . ARG A 1 293 ? 17.570 4.337 3.770 1.00 96.50 293 ARG A N 1
ATOM 2259 C CA . ARG A 1 293 ? 16.890 3.074 4.084 1.00 96.50 293 ARG A CA 1
ATOM 2260 C C . ARG A 1 293 ? 17.058 2.004 2.999 1.00 96.50 293 ARG A C 1
ATOM 2262 O O . ARG A 1 293 ? 16.419 0.968 3.074 1.00 96.50 293 ARG A O 1
ATOM 2269 N N . ASN A 1 294 ? 17.978 2.159 2.041 1.00 96.19 294 ASN A N 1
ATOM 2270 C CA . ASN A 1 294 ? 18.188 1.128 1.010 1.00 96.19 294 ASN A CA 1
ATOM 2271 C C . ASN A 1 294 ? 18.512 -0.261 1.595 1.00 96.19 294 ASN A C 1
ATOM 2273 O O . ASN A 1 294 ? 18.160 -1.269 0.996 1.00 96.19 294 ASN A O 1
ATOM 2277 N N . GLY A 1 295 ? 19.126 -0.339 2.783 1.00 95.00 295 GLY A N 1
ATOM 2278 C CA . GLY A 1 295 ? 19.382 -1.617 3.463 1.00 95.00 295 GLY A CA 1
ATOM 2279 C C . GLY A 1 295 ? 18.119 -2.410 3.838 1.00 95.00 295 GLY A C 1
ATOM 2280 O O . GLY A 1 295 ? 18.191 -3.618 4.030 1.00 95.00 295 GLY A O 1
ATOM 2281 N N . GLU A 1 296 ? 16.958 -1.764 3.936 1.00 95.12 296 GLU A N 1
ATOM 2282 C CA . GLU A 1 296 ? 15.679 -2.439 4.192 1.00 95.12 296 GLU A CA 1
ATOM 2283 C C . GLU A 1 296 ? 14.814 -2.615 2.936 1.00 95.12 296 GLU A C 1
ATOM 2285 O O . GLU A 1 296 ? 13.736 -3.199 3.036 1.00 95.12 296 GLU A O 1
ATOM 2290 N N . TYR A 1 297 ? 15.304 -2.221 1.757 1.00 96.88 297 TYR A N 1
ATOM 2291 C CA . TYR A 1 297 ? 14.635 -2.379 0.459 1.00 96.88 297 TYR A CA 1
ATOM 2292 C C . TYR A 1 297 ? 15.376 -3.372 -0.445 1.00 96.88 297 TYR A C 1
ATOM 2294 O O . TYR A 1 297 ? 16.576 -3.589 -0.279 1.00 96.88 297 TYR A O 1
ATOM 2302 N N . TRP A 1 298 ? 14.671 -3.961 -1.411 1.00 96.56 298 TRP A N 1
ATOM 2303 C CA . TRP A 1 298 ? 15.192 -5.063 -2.227 1.00 96.56 298 TRP A CA 1
ATOM 2304 C C . TRP A 1 298 ? 16.162 -4.621 -3.328 1.00 96.56 298 TRP A C 1
ATOM 2306 O O . TRP A 1 298 ? 17.295 -5.099 -3.367 1.00 96.56 298 TRP A O 1
ATOM 2316 N N . SER A 1 299 ? 15.730 -3.724 -4.219 1.00 97.12 299 SER A N 1
ATOM 2317 C CA . SER A 1 299 ? 16.445 -3.429 -5.467 1.00 97.12 299 SER A CA 1
ATOM 2318 C C . SER A 1 299 ? 16.060 -2.069 -6.061 1.00 97.12 299 SER A C 1
ATOM 2320 O O . SER A 1 299 ? 15.102 -1.425 -5.630 1.00 97.12 299 SER A O 1
ATOM 2322 N N . GLU A 1 300 ? 16.806 -1.632 -7.076 1.00 97.25 300 GLU A N 1
ATOM 2323 C CA . GLU A 1 300 ? 16.392 -0.562 -7.997 1.00 97.25 300 GLU A CA 1
ATOM 2324 C C . GLU A 1 300 ? 15.406 -1.056 -9.069 1.00 97.25 300 GLU A C 1
ATOM 2326 O O . GLU A 1 300 ? 14.669 -0.250 -9.637 1.00 97.25 300 GLU A O 1
ATOM 2331 N N . ASP A 1 301 ? 15.362 -2.370 -9.316 1.00 97.06 301 ASP A N 1
ATOM 2332 C CA . ASP A 1 301 ? 14.459 -3.001 -10.277 1.00 97.06 301 ASP A CA 1
ATOM 2333 C C . ASP A 1 301 ? 13.103 -3.332 -9.638 1.00 97.06 301 ASP A C 1
ATOM 2335 O O . ASP A 1 301 ? 13.018 -4.082 -8.661 1.00 97.06 301 ASP A O 1
ATOM 2339 N N . SER A 1 302 ? 12.024 -2.779 -10.194 1.00 96.75 302 SER A N 1
ATOM 2340 C CA . SER A 1 302 ? 10.677 -2.929 -9.637 1.00 96.75 302 SER A CA 1
ATOM 2341 C C . SER A 1 302 ? 10.109 -4.341 -9.779 1.00 96.75 302 SER A C 1
ATOM 2343 O O . SER A 1 302 ? 9.286 -4.735 -8.954 1.00 96.75 302 SER A O 1
ATOM 2345 N N . ILE A 1 303 ? 10.554 -5.126 -10.764 1.00 95.88 303 ILE A N 1
ATOM 2346 C CA . ILE A 1 303 ? 10.124 -6.519 -10.935 1.00 95.88 303 ILE A CA 1
ATOM 2347 C C . ILE A 1 303 ? 10.782 -7.415 -9.883 1.00 95.88 303 ILE A C 1
ATOM 2349 O O . ILE A 1 303 ? 10.124 -8.282 -9.312 1.00 95.88 303 ILE A O 1
ATOM 2353 N N . MET A 1 304 ? 12.045 -7.164 -9.549 1.00 95.75 304 MET A N 1
ATOM 2354 C CA . MET A 1 304 ? 12.720 -7.821 -8.438 1.00 95.75 304 MET A CA 1
ATOM 2355 C C . MET A 1 304 ? 12.021 -7.498 -7.114 1.00 95.75 304 MET A C 1
ATOM 2357 O O . MET A 1 304 ? 11.670 -8.411 -6.376 1.00 95.75 304 MET A O 1
ATOM 2361 N N . VAL A 1 305 ? 11.703 -6.222 -6.851 1.00 96.56 305 VAL A N 1
ATOM 2362 C CA . VAL A 1 305 ? 10.945 -5.828 -5.644 1.00 96.56 305 VAL A CA 1
ATOM 2363 C C . VAL A 1 305 ? 9.562 -6.501 -5.595 1.00 96.56 305 VAL A C 1
ATOM 2365 O O . VAL A 1 305 ? 9.154 -6.957 -4.525 1.00 96.56 305 VAL A O 1
ATOM 2368 N N . TYR A 1 306 ? 8.870 -6.612 -6.738 1.00 96.06 306 TYR A N 1
ATOM 2369 C CA . TYR A 1 306 ? 7.589 -7.321 -6.871 1.00 96.06 306 TYR A CA 1
ATOM 2370 C C . TYR A 1 306 ? 7.723 -8.790 -6.453 1.00 96.06 306 TYR A C 1
ATOM 2372 O O . TYR A 1 306 ? 6.952 -9.273 -5.620 1.00 96.06 306 TYR A O 1
ATOM 2380 N N . LEU A 1 307 ? 8.687 -9.508 -7.038 1.00 94.81 307 LEU A N 1
ATOM 2381 C CA . LEU A 1 307 ? 8.830 -10.954 -6.867 1.00 94.81 307 LEU A CA 1
ATOM 2382 C C . LEU A 1 307 ? 9.377 -11.303 -5.481 1.00 94.81 307 LEU A C 1
ATOM 2384 O O . LEU A 1 307 ? 8.849 -12.204 -4.831 1.00 94.81 307 LEU A O 1
ATOM 2388 N N . ASP A 1 308 ? 10.371 -10.559 -4.997 1.00 95.44 308 ASP A N 1
ATOM 2389 C CA . ASP A 1 308 ? 10.996 -10.788 -3.693 1.00 95.44 308 ASP A CA 1
ATOM 2390 C C . ASP A 1 308 ? 9.977 -10.609 -2.556 1.00 95.44 308 ASP A C 1
ATOM 2392 O O . ASP A 1 308 ? 9.830 -11.489 -1.699 1.00 95.44 308 ASP A O 1
ATOM 2396 N N . ASN A 1 309 ? 9.205 -9.510 -2.580 1.00 95.25 309 ASN A N 1
ATOM 2397 C CA . ASN A 1 309 ? 8.137 -9.293 -1.601 1.00 95.25 309 ASN A CA 1
ATOM 2398 C C . ASN A 1 309 ? 7.047 -10.361 -1.709 1.00 95.25 309 ASN A C 1
ATOM 2400 O O . ASN A 1 309 ? 6.614 -10.877 -0.679 1.00 95.25 309 ASN A O 1
ATOM 2404 N N . LEU A 1 310 ? 6.611 -10.710 -2.926 1.00 95.31 310 LEU A N 1
ATOM 2405 C CA . LEU A 1 310 ? 5.598 -11.746 -3.127 1.00 95.31 310 LEU A CA 1
ATOM 2406 C C . LEU A 1 310 ? 6.033 -13.076 -2.497 1.00 95.31 310 LEU A C 1
ATOM 2408 O O . LEU A 1 310 ? 5.228 -13.723 -1.829 1.00 95.31 310 LEU A O 1
ATOM 2412 N N . VAL A 1 311 ? 7.296 -13.471 -2.664 1.00 95.00 311 VAL A N 1
ATOM 2413 C CA . VAL A 1 311 ? 7.827 -14.737 -2.143 1.00 95.00 311 VAL A CA 1
ATOM 2414 C C . VAL A 1 311 ? 7.948 -14.732 -0.615 1.00 95.00 311 VAL A C 1
ATOM 2416 O O . VAL A 1 311 ? 7.424 -15.647 0.029 1.00 95.00 311 VAL A O 1
ATOM 2419 N N . GLU A 1 312 ? 8.619 -13.740 -0.015 1.00 94.75 312 GLU A N 1
ATOM 2420 C CA . GLU A 1 312 ? 8.844 -13.720 1.442 1.00 94.75 312 GLU A CA 1
ATOM 2421 C C . GLU A 1 312 ? 7.530 -13.519 2.211 1.00 94.75 312 GLU A C 1
ATOM 2423 O O . GLU A 1 312 ? 7.208 -14.306 3.108 1.00 94.75 312 GLU A O 1
ATOM 2428 N N . LEU A 1 313 ? 6.736 -12.507 1.849 1.00 95.00 313 LEU A N 1
ATOM 2429 C CA . LEU A 1 313 ? 5.561 -12.129 2.639 1.00 95.00 313 LEU A CA 1
ATOM 2430 C C . LEU A 1 313 ? 4.432 -13.152 2.498 1.00 95.00 313 LEU A C 1
ATOM 2432 O O . LEU A 1 313 ? 3.768 -13.451 3.488 1.00 95.00 313 LEU A O 1
ATOM 2436 N N . SER A 1 314 ? 4.257 -13.781 1.329 1.00 95.12 314 SER A N 1
ATOM 2437 C CA . SER A 1 314 ? 3.277 -14.872 1.189 1.00 95.12 314 SER A CA 1
ATOM 2438 C C . SER A 1 314 ? 3.633 -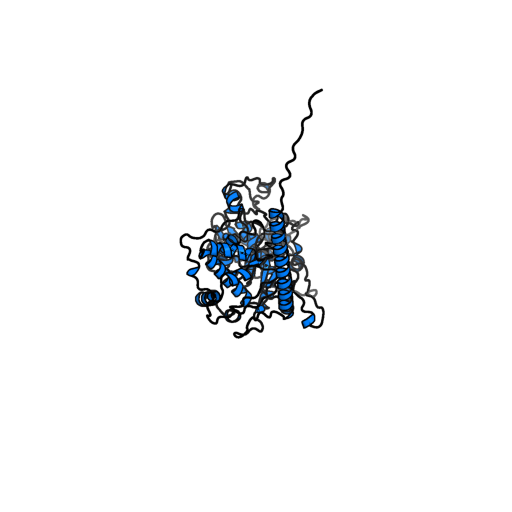16.076 2.062 1.00 95.12 314 SER A C 1
ATOM 2440 O O . SER A 1 314 ? 2.749 -16.764 2.581 1.00 95.12 314 SER A O 1
ATOM 2442 N N . ALA A 1 315 ? 4.927 -16.367 2.232 1.00 95.50 315 ALA A N 1
ATOM 2443 C CA . ALA A 1 315 ? 5.381 -17.446 3.102 1.00 95.50 315 ALA A CA 1
ATOM 2444 C C . ALA A 1 315 ? 5.116 -17.130 4.585 1.00 95.50 315 ALA A C 1
ATOM 2446 O O . ALA A 1 315 ? 4.655 -18.005 5.323 1.00 95.50 315 ALA A O 1
ATOM 2447 N N . ALA A 1 316 ? 5.324 -15.876 4.993 1.00 95.06 316 ALA A N 1
ATOM 2448 C CA . ALA A 1 316 ? 4.996 -15.389 6.329 1.00 95.06 316 ALA A CA 1
ATOM 2449 C C . ALA A 1 316 ? 3.476 -15.400 6.602 1.00 95.06 316 ALA A C 1
ATOM 2451 O O . ALA A 1 316 ? 3.027 -15.942 7.616 1.00 95.06 316 ALA A O 1
ATOM 2452 N N . GLN A 1 317 ? 2.666 -14.912 5.655 1.00 93.50 317 GLN A N 1
ATOM 2453 C CA . GLN A 1 317 ? 1.200 -14.889 5.737 1.00 93.50 317 GLN A CA 1
ATOM 2454 C C . GLN A 1 317 ? 0.613 -16.294 5.935 1.00 93.50 317 GLN A C 1
ATOM 2456 O O . GLN A 1 317 ? -0.288 -16.478 6.755 1.00 93.50 317 GLN A O 1
ATOM 2461 N N . LYS A 1 318 ? 1.165 -17.322 5.272 1.00 94.31 318 LYS A N 1
ATOM 2462 C CA . LYS A 1 318 ? 0.746 -18.730 5.444 1.00 94.31 318 LYS A CA 1
ATOM 2463 C C . LYS A 1 318 ? 0.940 -19.271 6.866 1.00 94.31 318 LYS A C 1
ATOM 2465 O O . LYS A 1 318 ? 0.328 -20.280 7.213 1.00 94.31 318 LYS A O 1
ATOM 2470 N N . LYS A 1 319 ? 1.767 -18.628 7.696 1.00 95.50 319 LYS A N 1
ATOM 2471 C CA . LYS A 1 319 ? 1.937 -18.953 9.125 1.00 95.50 319 LYS A CA 1
ATOM 2472 C C . LYS A 1 319 ? 0.954 -18.195 10.028 1.00 95.50 319 LYS A C 1
ATOM 2474 O O . LYS A 1 319 ? 1.019 -18.337 11.246 1.00 95.50 319 LYS A O 1
ATOM 2479 N N . GLY A 1 320 ? 0.038 -17.411 9.454 1.00 94.31 320 GLY A N 1
ATOM 2480 C CA . GLY A 1 320 ? -0.897 -16.564 10.192 1.00 94.31 320 GLY A CA 1
ATOM 2481 C C . GLY A 1 320 ? -0.269 -15.258 10.680 1.00 94.31 320 GLY A C 1
ATOM 2482 O O . GLY A 1 320 ? -0.734 -14.702 11.673 1.00 94.31 320 GLY A O 1
ATOM 2483 N N . PHE A 1 321 ? 0.791 -14.776 10.029 1.00 95.56 321 PHE A N 1
ATOM 2484 C CA . PHE A 1 321 ? 1.405 -13.486 10.332 1.00 95.56 321 PHE A CA 1
ATOM 2485 C C . PHE A 1 321 ? 1.077 -12.475 9.234 1.00 95.56 321 PHE A C 1
ATOM 2487 O O . PHE A 1 321 ? 1.551 -12.611 8.110 1.00 95.56 321 PHE A O 1
ATOM 2494 N N . ALA A 1 322 ? 0.275 -11.458 9.557 1.00 94.94 322 ALA A N 1
ATOM 2495 C CA . ALA A 1 322 ? -0.015 -10.363 8.640 1.00 94.94 322 ALA A CA 1
ATOM 2496 C C . ALA A 1 322 ? 1.184 -9.410 8.576 1.00 94.94 322 ALA A C 1
ATOM 2498 O O . ALA A 1 322 ? 1.233 -8.395 9.276 1.00 94.94 322 ALA A O 1
ATOM 2499 N N . GLN A 1 323 ? 2.166 -9.762 7.748 1.00 93.19 323 GLN A N 1
ATOM 2500 C CA . GLN A 1 323 ? 3.322 -8.916 7.492 1.00 93.19 323 GLN A CA 1
ATOM 2501 C C . GLN A 1 323 ? 2.952 -7.841 6.465 1.00 93.19 323 GLN A C 1
ATOM 2503 O O . GLN A 1 323 ? 2.810 -8.118 5.276 1.00 93.19 323 GLN A O 1
ATOM 2508 N N . GLY A 1 324 ? 2.773 -6.608 6.930 1.00 93.50 324 GLY A N 1
ATOM 2509 C CA . GLY A 1 324 ? 2.427 -5.479 6.085 1.00 93.50 324 GLY A CA 1
ATOM 2510 C C . GLY A 1 324 ? 3.633 -4.940 5.331 1.00 93.50 324 GLY A C 1
ATOM 2511 O O . GLY A 1 324 ? 4.576 -4.462 5.963 1.00 93.50 324 GLY A O 1
ATOM 2512 N N . VAL A 1 325 ? 3.570 -4.994 3.995 1.00 95.69 325 VAL A N 1
ATOM 2513 C CA . VAL A 1 325 ? 4.550 -4.380 3.083 1.00 95.69 325 VAL A CA 1
ATOM 2514 C C . VAL A 1 325 ? 4.632 -2.871 3.336 1.00 95.69 325 VAL A C 1
ATOM 2516 O O . VAL A 1 325 ? 3.601 -2.213 3.533 1.00 95.69 325 VAL A O 1
ATOM 2519 N N . LYS A 1 326 ? 5.848 -2.309 3.331 1.00 96.31 326 LYS A N 1
ATOM 2520 C CA . LYS A 1 326 ? 6.068 -0.875 3.565 1.00 96.31 326 LYS A CA 1
ATOM 2521 C C . LYS A 1 326 ? 7.229 -0.288 2.760 1.00 96.31 326 LYS A C 1
ATOM 2523 O O . LYS A 1 326 ? 8.218 -0.961 2.516 1.00 96.31 326 LYS A O 1
ATOM 2528 N N . HIS A 1 327 ? 7.193 0.977 2.362 1.00 97.56 327 HIS A N 1
ATOM 2529 C CA . HIS A 1 327 ? 6.101 1.938 2.535 1.00 97.56 327 HIS A CA 1
ATOM 2530 C C . HIS A 1 327 ? 5.384 2.098 1.198 1.00 97.56 327 HIS A C 1
ATOM 2532 O O . HIS A 1 327 ? 6.031 2.270 0.160 1.00 97.56 327 HIS A O 1
ATOM 2538 N N . VAL A 1 328 ? 4.056 2.049 1.216 1.00 97.25 328 VAL A N 1
ATOM 2539 C CA . VAL A 1 328 ? 3.215 2.165 0.023 1.00 97.25 328 VAL A CA 1
ATOM 2540 C C . VAL A 1 328 ? 2.809 3.638 -0.166 1.00 97.25 328 VAL A C 1
ATOM 2542 O O . VAL A 1 328 ? 2.022 4.180 0.602 1.00 97.25 328 VAL A O 1
ATOM 2545 N N . ALA A 1 329 ? 3.324 4.380 -1.149 1.00 94.56 329 ALA A N 1
ATOM 2546 C CA . ALA A 1 329 ? 4.403 4.035 -2.077 1.00 94.56 329 ALA A CA 1
ATOM 2547 C C . ALA A 1 329 ? 5.395 5.202 -2.263 1.00 94.56 329 ALA A C 1
ATOM 2549 O O . ALA A 1 329 ? 5.129 6.338 -1.860 1.00 94.56 329 ALA A O 1
ATOM 2550 N N . GLY A 1 330 ? 6.546 4.906 -2.875 1.00 93.56 330 GLY A N 1
ATOM 2551 C CA . GLY A 1 330 ? 7.544 5.888 -3.326 1.00 93.56 330 GLY A CA 1
ATOM 2552 C C . GLY A 1 330 ? 8.342 6.610 -2.233 1.00 93.56 330 GLY A C 1
ATOM 2553 O O . GLY A 1 330 ? 8.870 7.686 -2.480 1.00 93.56 330 GLY A O 1
ATOM 2554 N N . ASN A 1 331 ? 8.468 6.050 -1.031 1.00 95.62 331 ASN A N 1
ATOM 2555 C CA . ASN A 1 331 ? 9.274 6.625 0.050 1.00 95.62 331 ASN A CA 1
ATOM 2556 C C . ASN A 1 331 ? 10.787 6.382 -0.150 1.00 95.62 331 ASN A C 1
ATOM 2558 O O . ASN A 1 331 ? 11.469 5.857 0.723 1.00 95.62 331 ASN A O 1
ATOM 2562 N N . ASP A 1 332 ? 11.322 6.740 -1.318 1.00 93.06 332 ASP A N 1
ATOM 2563 C CA . ASP A 1 332 ? 12.694 6.393 -1.723 1.00 93.06 332 ASP A CA 1
ATOM 2564 C C . ASP A 1 332 ? 13.742 7.439 -1.259 1.00 93.06 332 ASP A C 1
ATOM 2566 O O . ASP A 1 332 ? 14.913 7.389 -1.644 1.00 93.06 332 ASP A O 1
ATOM 2570 N N . GLN A 1 333 ? 13.330 8.441 -0.468 1.00 93.19 333 GLN A N 1
ATOM 2571 C CA . GLN A 1 333 ? 14.186 9.526 0.025 1.00 93.19 333 GLN A CA 1
ATOM 2572 C C . GLN A 1 333 ? 13.865 9.876 1.480 1.00 93.19 333 GLN A C 1
ATOM 2574 O O . GLN A 1 333 ? 12.788 10.372 1.787 1.00 93.19 333 GLN A O 1
ATOM 2579 N N . GLU A 1 334 ? 14.868 9.759 2.350 1.00 95.25 334 GLU A N 1
ATOM 2580 C CA . GLU A 1 334 ? 14.716 10.040 3.782 1.00 95.25 334 GLU A CA 1
ATOM 2581 C C . GLU A 1 334 ? 14.672 11.534 4.115 1.00 95.25 334 GLU A C 1
ATOM 2583 O O . GLU A 1 334 ? 13.927 11.977 4.994 1.00 95.25 334 GLU A O 1
ATOM 2588 N N . LEU A 1 335 ? 15.473 12.336 3.410 1.00 93.69 335 LEU A N 1
ATOM 2589 C CA . LEU A 1 335 ? 15.537 13.771 3.652 1.00 93.69 335 LEU A CA 1
ATOM 2590 C C . LEU A 1 335 ? 14.172 14.409 3.355 1.00 93.69 335 LEU A C 1
ATOM 2592 O O . LEU A 1 335 ? 13.698 14.372 2.220 1.00 93.69 335 LEU A O 1
ATOM 2596 N N . TYR A 1 336 ? 13.567 15.018 4.378 1.00 93.12 336 TYR A N 1
ATOM 2597 C CA . TYR A 1 336 ? 12.234 15.633 4.329 1.00 93.12 336 TYR A CA 1
ATOM 2598 C C . TYR A 1 336 ? 11.075 14.679 3.995 1.00 93.12 336 TYR A C 1
ATOM 2600 O O . TYR A 1 336 ? 10.013 15.152 3.588 1.00 93.12 336 TYR A O 1
ATOM 2608 N N . ARG A 1 337 ? 11.233 13.362 4.204 1.00 93.75 337 ARG A N 1
ATOM 2609 C CA . ARG A 1 337 ? 10.185 12.361 3.915 1.00 93.75 337 ARG A CA 1
ATOM 2610 C C . ARG A 1 337 ? 8.821 12.711 4.520 1.00 93.75 337 ARG A C 1
ATOM 2612 O O . ARG A 1 337 ? 7.789 12.505 3.888 1.00 93.75 337 ARG A O 1
ATOM 2619 N N . GLU A 1 338 ? 8.814 13.344 5.695 1.00 93.38 338 GLU A N 1
ATOM 2620 C CA . GLU A 1 338 ? 7.616 13.916 6.308 1.00 93.38 338 GLU A CA 1
ATOM 2621 C C . GLU A 1 338 ? 7.171 15.210 5.616 1.00 93.38 338 GLU A C 1
ATOM 2623 O O . GLU A 1 338 ? 7.349 16.308 6.141 1.00 93.38 338 GLU A O 1
ATOM 2628 N N . GLY A 1 339 ? 6.564 15.098 4.439 1.00 89.38 339 GLY A N 1
ATOM 2629 C CA . GLY A 1 339 ? 6.112 16.280 3.706 1.00 89.38 339 GLY A CA 1
ATOM 2630 C C . GLY A 1 339 ? 6.559 16.363 2.260 1.00 89.38 339 GLY A C 1
ATOM 2631 O O . GLY A 1 339 ? 6.033 17.206 1.534 1.00 89.38 339 GLY A O 1
ATOM 2632 N N . LEU A 1 340 ? 7.517 15.529 1.848 1.00 94.19 340 LEU A N 1
ATOM 2633 C CA . LEU A 1 340 ? 8.103 15.589 0.513 1.00 94.19 340 LEU A CA 1
ATOM 2634 C C . LEU A 1 340 ? 7.026 15.444 -0.568 1.00 94.19 340 LEU A C 1
ATOM 2636 O O . LEU A 1 340 ? 6.287 14.462 -0.587 1.00 94.19 340 LEU A O 1
ATOM 2640 N N . ASN A 1 341 ? 6.962 16.418 -1.476 1.00 95.06 341 ASN A N 1
ATOM 2641 C CA . ASN A 1 341 ? 6.099 16.376 -2.654 1.00 95.06 341 ASN A CA 1
ATOM 2642 C C . ASN A 1 341 ? 6.811 15.629 -3.777 1.00 95.06 341 ASN A C 1
ATOM 2644 O O . ASN A 1 341 ? 7.865 16.079 -4.236 1.00 95.06 341 ASN A O 1
ATOM 2648 N N . MET A 1 342 ? 6.244 14.514 -4.226 1.00 95.00 342 MET A N 1
ATOM 2649 C CA . MET A 1 342 ? 6.813 13.734 -5.320 1.00 95.00 342 MET A CA 1
ATOM 2650 C C . MET A 1 342 ? 6.044 13.999 -6.602 1.00 95.00 342 MET A C 1
ATOM 2652 O O . MET A 1 342 ? 4.871 13.649 -6.694 1.00 95.00 342 MET A O 1
ATOM 2656 N N . PHE A 1 343 ? 6.711 14.591 -7.589 1.00 95.56 343 PHE A N 1
ATOM 2657 C CA . PHE A 1 343 ? 6.137 14.787 -8.916 1.00 95.56 343 PHE A CA 1
ATOM 2658 C C . PHE A 1 343 ? 6.654 13.728 -9.885 1.00 95.56 343 PHE A C 1
ATOM 2660 O O . PHE A 1 343 ? 7.860 13.488 -9.970 1.00 95.56 343 PHE A O 1
ATOM 2667 N N . PHE A 1 344 ? 5.741 13.117 -10.629 1.00 95.88 344 PHE A N 1
ATOM 2668 C CA . PHE A 1 344 ? 5.999 12.017 -11.549 1.00 95.88 344 PHE A CA 1
ATOM 2669 C C . PHE A 1 344 ? 4.907 11.965 -12.617 1.00 95.88 344 PHE A C 1
ATOM 2671 O O . PHE A 1 344 ? 3.784 12.397 -12.378 1.00 95.88 344 PHE A O 1
ATOM 2678 N N . ASN A 1 345 ? 5.224 11.400 -13.781 1.00 96.50 345 ASN A N 1
ATOM 2679 C CA . ASN A 1 345 ? 4.173 10.951 -14.687 1.00 96.50 345 ASN A CA 1
ATOM 2680 C C . ASN A 1 345 ? 3.646 9.583 -14.226 1.00 96.50 345 ASN A C 1
ATOM 2682 O O . ASN A 1 345 ? 4.321 8.849 -13.495 1.00 96.50 345 ASN A O 1
ATOM 2686 N N . GLU A 1 346 ? 2.432 9.232 -14.646 1.00 97.62 346 GLU A N 1
ATOM 2687 C CA . GLU A 1 346 ? 1.797 8.011 -14.154 1.00 97.62 346 GLU A CA 1
ATOM 2688 C C . GLU A 1 346 ? 2.514 6.738 -14.608 1.00 97.62 346 GLU A C 1
ATOM 2690 O O . GLU A 1 346 ? 2.562 5.775 -13.849 1.00 97.62 346 GLU A O 1
ATOM 2695 N N . GLN A 1 347 ? 3.152 6.751 -15.781 1.00 97.25 347 GLN A N 1
ATOM 2696 C CA . GLN A 1 347 ? 3.946 5.618 -16.249 1.00 97.25 347 GLN A CA 1
ATOM 2697 C C . GLN A 1 347 ? 5.075 5.275 -15.275 1.00 97.25 347 GLN A C 1
ATOM 2699 O O . GLN A 1 347 ? 5.166 4.139 -14.819 1.00 97.25 347 GLN A O 1
ATOM 2704 N N . ALA A 1 348 ? 5.891 6.260 -14.892 1.00 95.88 348 ALA A N 1
ATOM 2705 C CA . ALA A 1 348 ? 7.000 6.058 -13.965 1.00 95.88 348 ALA A CA 1
ATOM 2706 C C . ALA A 1 348 ? 6.523 5.539 -12.600 1.00 95.88 348 ALA A C 1
ATOM 2708 O O . ALA A 1 348 ? 7.200 4.730 -11.968 1.00 95.88 348 ALA A O 1
ATOM 2709 N N . PHE A 1 349 ? 5.347 5.974 -12.142 1.00 97.88 349 PHE A N 1
ATOM 2710 C CA . PHE A 1 349 ? 4.791 5.513 -10.874 1.00 97.88 349 PHE A CA 1
ATOM 2711 C C . PHE A 1 349 ? 4.208 4.095 -10.967 1.00 97.88 349 PHE A C 1
ATOM 2713 O O . PHE A 1 349 ? 4.500 3.268 -10.106 1.00 97.88 349 PHE A O 1
ATOM 2720 N N . ARG A 1 350 ? 3.448 3.793 -12.030 1.00 98.00 350 ARG A N 1
ATOM 2721 C CA . ARG A 1 350 ? 2.829 2.483 -12.315 1.00 98.00 350 ARG A CA 1
ATOM 2722 C C . ARG A 1 350 ? 3.849 1.387 -12.619 1.00 98.00 350 ARG A C 1
ATOM 2724 O O . ARG A 1 350 ? 3.628 0.245 -12.231 1.00 98.00 350 ARG A O 1
ATOM 2731 N N . GLU A 1 351 ? 4.934 1.715 -13.315 1.00 97.31 351 GLU A N 1
ATOM 2732 C CA . GLU A 1 351 ? 6.000 0.770 -13.685 1.00 97.31 351 GLU A CA 1
ATOM 2733 C C . GLU A 1 351 ? 7.132 0.710 -12.646 1.00 97.31 351 GLU A C 1
ATOM 2735 O O . GLU A 1 351 ? 7.864 -0.274 -12.591 1.00 97.31 351 GLU A O 1
ATOM 2740 N N . GLY A 1 352 ? 7.267 1.735 -11.801 1.00 97.06 352 GLY A N 1
ATOM 2741 C CA . GLY A 1 352 ? 8.260 1.802 -10.731 1.00 97.06 352 GLY A CA 1
ATOM 2742 C C . GLY A 1 352 ? 7.668 1.486 -9.359 1.00 97.06 352 GLY A C 1
ATOM 2743 O O . GLY A 1 352 ? 7.483 0.327 -8.991 1.00 97.06 352 GLY A O 1
ATOM 2744 N N . ALA A 1 353 ? 7.388 2.537 -8.585 1.00 96.88 353 ALA A N 1
ATOM 2745 C CA . ALA A 1 353 ? 7.032 2.436 -7.168 1.00 96.88 353 ALA A CA 1
ATOM 2746 C C . ALA A 1 353 ? 5.779 1.584 -6.890 1.00 96.88 353 ALA A C 1
ATOM 2748 O O . ALA A 1 353 ? 5.747 0.869 -5.893 1.00 96.88 353 ALA A O 1
ATOM 2749 N N . LEU A 1 354 ? 4.753 1.640 -7.747 1.00 97.75 354 LEU A N 1
ATOM 2750 C CA . LEU A 1 354 ? 3.568 0.789 -7.597 1.00 97.75 354 LEU A CA 1
ATOM 2751 C C . LEU A 1 354 ? 3.841 -0.650 -8.030 1.00 97.75 354 LEU A C 1
ATOM 2753 O O . LEU A 1 354 ? 3.399 -1.569 -7.345 1.00 97.75 354 LEU A O 1
ATOM 2757 N N . LYS A 1 355 ? 4.599 -0.857 -9.116 1.00 96.81 355 LYS A N 1
ATOM 2758 C CA . LYS A 1 355 ? 4.947 -2.202 -9.589 1.00 96.81 355 LYS A CA 1
ATOM 2759 C C . LYS A 1 355 ? 5.664 -2.995 -8.500 1.00 96.81 355 LYS A C 1
ATOM 2761 O O . LYS A 1 355 ? 5.293 -4.135 -8.267 1.00 96.81 355 LYS A O 1
ATOM 2766 N N . GLY A 1 356 ? 6.594 -2.378 -7.770 1.00 95.19 356 GLY A N 1
ATOM 2767 C CA . GLY A 1 356 ? 7.338 -3.051 -6.699 1.00 95.19 356 GLY A CA 1
ATOM 2768 C C . GLY A 1 356 ? 6.472 -3.672 -5.594 1.00 95.19 356 GLY A C 1
ATOM 2769 O O . GLY A 1 356 ? 6.878 -4.655 -4.984 1.00 95.19 356 GLY A O 1
ATOM 2770 N N . VAL A 1 357 ? 5.269 -3.148 -5.343 1.00 95.44 357 VAL A N 1
ATOM 2771 C CA . VAL A 1 357 ? 4.368 -3.656 -4.288 1.00 95.44 357 VAL A CA 1
ATOM 2772 C C . VAL A 1 357 ? 3.121 -4.354 -4.825 1.00 95.44 357 VAL A C 1
ATOM 2774 O O . VAL A 1 357 ? 2.437 -5.043 -4.073 1.00 95.44 357 VAL A O 1
ATOM 2777 N N . GLU A 1 358 ? 2.815 -4.210 -6.113 1.00 95.31 358 GLU A N 1
ATOM 2778 C CA . GLU A 1 358 ? 1.588 -4.727 -6.723 1.00 95.31 358 GLU A CA 1
ATOM 2779 C C . GLU A 1 358 ? 1.403 -6.234 -6.501 1.00 95.31 358 GLU A C 1
ATOM 2781 O O . GLU A 1 358 ? 0.301 -6.675 -6.180 1.00 95.31 358 GLU A O 1
ATOM 2786 N N . GLY A 1 359 ? 2.467 -7.030 -6.637 1.00 92.12 359 GLY A N 1
ATOM 2787 C CA . GLY A 1 359 ? 2.375 -8.491 -6.564 1.00 92.12 359 GLY A CA 1
ATOM 2788 C C . GLY A 1 359 ? 1.876 -8.999 -5.221 1.00 92.12 359 GLY A C 1
ATOM 2789 O O . GLY A 1 359 ? 0.995 -9.853 -5.170 1.00 92.12 359 GLY A O 1
ATOM 2790 N N . ILE A 1 360 ? 2.396 -8.431 -4.132 1.00 92.12 360 ILE A N 1
ATOM 2791 C CA . ILE A 1 360 ? 2.003 -8.822 -2.777 1.00 92.12 360 ILE A CA 1
ATOM 2792 C C . ILE A 1 360 ? 0.663 -8.2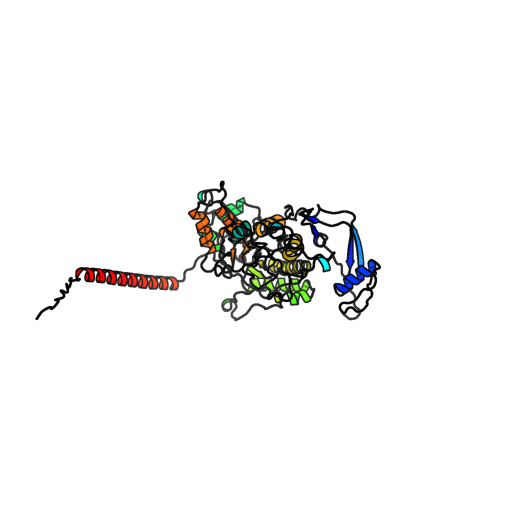00 -2.348 1.00 92.12 360 ILE A C 1
ATOM 2794 O O . ILE A 1 360 ? -0.054 -8.788 -1.544 1.00 92.12 360 ILE A O 1
ATOM 2798 N N . VAL A 1 361 ? 0.300 -7.029 -2.885 1.00 92.12 361 VAL A N 1
ATOM 2799 C CA . VAL A 1 361 ? -0.964 -6.345 -2.548 1.00 92.12 361 VAL A CA 1
ATOM 2800 C C . VAL A 1 361 ? -2.157 -6.907 -3.333 1.00 92.12 361 VAL A C 1
ATOM 2802 O O . VAL A 1 361 ? -3.285 -6.884 -2.842 1.00 92.12 361 VAL A O 1
ATOM 2805 N N . SER A 1 362 ? -1.926 -7.426 -4.538 1.00 84.94 362 SER A N 1
ATOM 2806 C CA . SER A 1 362 ? -2.954 -8.081 -5.350 1.00 84.94 362 SER A CA 1
ATOM 2807 C C . SER A 1 362 ? -3.207 -9.529 -4.911 1.00 84.94 362 SER A C 1
ATOM 2809 O O . SER A 1 362 ? -2.389 -10.158 -4.237 1.00 84.94 362 SER A O 1
ATOM 2811 N N . ASN A 1 363 ? -4.356 -10.075 -5.321 1.00 69.25 363 ASN A N 1
ATOM 2812 C CA . ASN A 1 363 ? -4.638 -11.516 -5.284 1.00 69.25 363 ASN A CA 1
ATOM 2813 C C . ASN A 1 363 ? -4.594 -12.175 -3.886 1.00 69.25 363 ASN A C 1
ATOM 2815 O O . ASN A 1 363 ? -4.198 -13.328 -3.752 1.00 69.25 363 ASN A O 1
ATOM 2819 N N . GLU A 1 364 ? -5.040 -11.457 -2.847 1.00 71.75 364 GLU A N 1
ATOM 2820 C CA . GLU A 1 364 ? -5.179 -11.950 -1.457 1.00 71.75 364 GLU A CA 1
ATOM 2821 C C . GLU A 1 364 ? -3.871 -12.439 -0.797 1.00 71.75 364 GLU A C 1
ATOM 2823 O O . GLU A 1 364 ? -3.902 -13.091 0.248 1.00 71.75 364 GLU A O 1
ATOM 2828 N N . ASN A 1 365 ? -2.713 -12.086 -1.365 1.00 77.69 365 ASN A N 1
ATOM 2829 C CA . ASN A 1 365 ? -1.403 -12.515 -0.862 1.00 77.69 365 ASN A CA 1
ATOM 2830 C C . ASN A 1 365 ? -0.981 -11.795 0.432 1.00 77.69 365 ASN A C 1
ATOM 2832 O O . ASN A 1 365 ? -0.174 -12.324 1.197 1.00 77.69 365 ASN A O 1
ATOM 2836 N N . ALA A 1 366 ? -1.554 -10.622 0.707 1.00 89.25 366 ALA A N 1
ATOM 2837 C CA . ALA A 1 366 ? -1.379 -9.885 1.951 1.00 89.25 366 ALA A CA 1
ATOM 2838 C C . ALA A 1 366 ? -2.708 -9.344 2.479 1.00 89.25 366 ALA A C 1
ATOM 2840 O O . ALA A 1 366 ? -3.626 -9.020 1.726 1.00 89.25 366 ALA A O 1
ATOM 2841 N N . THR A 1 367 ? -2.780 -9.189 3.801 1.00 94.31 367 THR A N 1
ATOM 2842 C CA . THR A 1 367 ? -3.932 -8.590 4.494 1.00 94.31 367 THR A CA 1
ATOM 2843 C C . THR A 1 367 ? -3.578 -7.306 5.245 1.00 94.31 367 THR A C 1
ATOM 2845 O O . THR A 1 367 ? -4.423 -6.760 5.953 1.00 94.31 367 THR A O 1
ATOM 2848 N N . ALA A 1 368 ? -2.343 -6.822 5.118 1.00 95.81 368 ALA A N 1
ATOM 2849 C CA . ALA A 1 368 ? -1.852 -5.614 5.771 1.00 95.81 368 ALA A CA 1
ATOM 2850 C C . ALA A 1 368 ? -0.905 -4.843 4.846 1.00 95.81 368 ALA A C 1
ATOM 2852 O O . ALA A 1 368 ? -0.174 -5.445 4.061 1.00 95.81 368 ALA A O 1
ATOM 2853 N N . LEU A 1 369 ? -0.894 -3.517 4.961 1.00 96.88 369 LEU A N 1
ATOM 2854 C CA . LEU A 1 369 ? 0.097 -2.644 4.334 1.00 96.88 369 LEU A CA 1
ATOM 2855 C C . LEU A 1 369 ? 0.266 -1.361 5.148 1.00 96.88 369 LEU A C 1
ATOM 2857 O O . LEU A 1 369 ? -0.666 -0.936 5.835 1.00 96.88 369 LEU A O 1
ATOM 2861 N N . MET A 1 370 ? 1.441 -0.742 5.039 1.00 98.31 370 MET A N 1
ATOM 2862 C CA . MET A 1 370 ? 1.746 0.536 5.679 1.00 98.31 370 MET A CA 1
ATOM 2863 C C . MET A 1 370 ? 2.054 1.602 4.628 1.00 98.31 370 MET A C 1
ATOM 2865 O O . MET A 1 370 ? 2.901 1.422 3.749 1.00 98.31 370 MET A O 1
ATOM 2869 N N . MET A 1 371 ? 1.346 2.723 4.724 1.00 97.94 371 MET A N 1
ATOM 2870 C CA . MET A 1 371 ? 1.430 3.845 3.793 1.00 97.94 371 MET A CA 1
ATOM 2871 C C . MET A 1 371 ? 2.668 4.704 4.040 1.00 97.94 371 MET A C 1
ATOM 2873 O O . MET A 1 371 ? 3.203 4.718 5.139 1.00 97.94 371 MET A O 1
ATOM 2877 N N . SER A 1 372 ? 3.094 5.480 3.045 1.00 96.88 372 SER A N 1
ATOM 2878 C CA . SER A 1 372 ? 4.253 6.374 3.168 1.00 96.88 372 SER A CA 1
ATOM 2879 C C . SER A 1 372 ? 3.966 7.740 3.813 1.00 96.88 372 SER A C 1
ATOM 2881 O O . SER A 1 372 ? 2.854 8.274 3.762 1.00 96.88 372 SER A O 1
ATOM 2883 N N . PHE A 1 373 ? 5.025 8.387 4.317 1.00 96.56 373 PHE A N 1
ATOM 2884 C CA . PHE A 1 373 ? 4.993 9.785 4.770 1.00 96.56 373 PHE A CA 1
ATOM 2885 C C . PHE A 1 373 ? 4.853 10.819 3.645 1.00 96.56 373 PHE A C 1
ATOM 2887 O O . PHE A 1 373 ? 4.221 11.864 3.825 1.00 96.56 373 PHE A O 1
ATOM 2894 N N . ASN A 1 374 ? 5.465 10.561 2.491 1.00 96.69 374 ASN A N 1
ATOM 2895 C CA . ASN A 1 374 ? 5.521 11.511 1.385 1.00 96.69 374 ASN A CA 1
ATOM 2896 C C . ASN A 1 374 ? 4.134 11.794 0.776 1.00 96.69 374 ASN A C 1
ATOM 2898 O O . ASN A 1 374 ? 3.118 11.155 1.076 1.00 96.69 374 ASN A O 1
ATOM 2902 N N . ARG A 1 375 ? 4.101 12.771 -0.126 1.00 97.31 375 ARG A N 1
ATOM 2903 C CA . ARG A 1 375 ? 2.941 13.127 -0.946 1.00 97.31 375 ARG A CA 1
ATOM 2904 C C . ARG A 1 375 ? 3.099 12.607 -2.367 1.00 97.31 375 ARG A C 1
ATOM 2906 O O . ARG A 1 375 ? 4.212 12.548 -2.885 1.00 97.31 375 ARG A O 1
ATOM 2913 N N . LEU A 1 376 ? 1.975 12.279 -2.988 1.00 97.56 376 LEU A N 1
ATOM 2914 C CA . LEU A 1 376 ? 1.840 12.048 -4.421 1.00 97.56 376 LEU A CA 1
ATOM 2915 C C . LEU A 1 376 ? 1.385 13.370 -5.038 1.00 97.56 376 LEU A C 1
ATOM 2917 O O . LEU A 1 376 ? 0.305 13.870 -4.715 1.00 97.56 376 LEU A O 1
ATOM 2921 N N . GLY A 1 377 ? 2.261 14.009 -5.808 1.00 96.50 377 GLY A N 1
ATOM 2922 C CA . GLY A 1 377 ? 2.150 15.436 -6.082 1.00 96.50 377 GLY A CA 1
ATOM 2923 C C . GLY A 1 377 ? 2.111 16.212 -4.766 1.00 96.50 377 GLY A C 1
ATOM 2924 O O . GLY A 1 377 ? 3.078 16.222 -4.006 1.00 96.50 377 GLY A O 1
ATOM 2925 N N . VAL A 1 378 ? 0.965 16.831 -4.486 1.00 96.81 378 VAL A N 1
ATOM 2926 C CA . VAL A 1 378 ? 0.719 17.632 -3.274 1.00 96.81 378 VAL A CA 1
ATOM 2927 C C . VAL A 1 378 ? -0.218 16.967 -2.258 1.00 96.81 378 VAL A C 1
ATOM 2929 O O . VAL A 1 378 ? -0.484 17.545 -1.204 1.00 96.81 378 VAL A O 1
ATOM 2932 N N . VAL A 1 379 ? -0.706 15.757 -2.544 1.00 97.38 379 VAL A N 1
ATOM 2933 C CA . VAL A 1 379 ? -1.654 15.018 -1.697 1.00 97.38 379 VAL A CA 1
ATOM 2934 C C . VAL A 1 379 ? -0.908 13.990 -0.856 1.00 97.38 379 VAL A C 1
ATOM 2936 O O . VAL A 1 379 ? -0.116 13.213 -1.378 1.00 97.38 379 VAL A O 1
ATOM 2939 N N . TRP A 1 380 ? -1.139 13.967 0.458 1.00 97.56 380 TRP A N 1
ATOM 2940 C CA . TRP A 1 380 ? -0.505 12.983 1.344 1.00 97.56 380 TRP A CA 1
ATOM 2941 C C . TRP A 1 380 ? -0.909 11.557 0.959 1.00 97.56 380 TRP A C 1
ATOM 2943 O O . TRP A 1 380 ? -2.091 11.303 0.744 1.00 97.56 380 TRP A O 1
ATOM 2953 N N . SER A 1 381 ? 0.057 10.632 0.896 1.00 97.00 381 SER A N 1
ATOM 2954 C CA . SER A 1 381 ? -0.170 9.248 0.451 1.00 97.00 381 SER A CA 1
ATOM 2955 C C . SER A 1 381 ? -1.321 8.567 1.197 1.00 97.00 381 SER A C 1
ATOM 2957 O O . SER A 1 381 ? -2.206 8.009 0.555 1.00 97.00 381 SER A O 1
ATOM 2959 N N . SER A 1 382 ? -1.386 8.694 2.527 1.00 97.25 382 SER A N 1
ATOM 2960 C CA . SER A 1 382 ? -2.465 8.101 3.336 1.00 97.25 382 SER A CA 1
ATOM 2961 C C . SER A 1 382 ? -3.822 8.805 3.207 1.00 97.25 382 SER A C 1
ATOM 2963 O O . SER A 1 382 ? -4.822 8.291 3.688 1.00 97.25 382 SER A O 1
ATOM 2965 N N . ALA A 1 383 ? -3.882 9.984 2.585 1.00 97.38 383 ALA A N 1
ATOM 2966 C CA . ALA A 1 383 ? -5.126 10.700 2.293 1.00 97.38 383 ALA A CA 1
ATOM 2967 C C . ALA A 1 383 ? -5.457 10.717 0.789 1.00 97.38 383 ALA A C 1
ATOM 2969 O O . ALA A 1 383 ? -6.361 11.431 0.357 1.00 97.38 383 ALA A O 1
ATOM 2970 N N . SER A 1 384 ? -4.725 9.949 -0.023 1.00 98.12 384 SER A N 1
ATOM 2971 C CA . SER A 1 384 ? -4.925 9.884 -1.467 1.00 98.12 384 SER A CA 1
ATOM 2972 C C . SER A 1 384 ? -5.947 8.810 -1.824 1.00 98.12 384 SER A C 1
ATOM 2974 O O . SER A 1 384 ? -5.589 7.645 -1.974 1.00 98.12 384 SER A O 1
ATOM 2976 N N . THR A 1 385 ? -7.208 9.200 -2.048 1.00 98.31 385 THR A N 1
ATOM 2977 C CA . THR A 1 385 ? -8.256 8.291 -2.558 1.00 98.31 385 THR A CA 1
ATOM 2978 C C . THR A 1 385 ? -7.834 7.592 -3.856 1.00 98.31 385 THR A C 1
ATOM 2980 O O . THR A 1 385 ? -8.201 6.436 -4.075 1.00 98.31 385 THR A O 1
ATOM 2983 N N . ALA A 1 386 ? -7.038 8.267 -4.695 1.00 98.44 386 ALA A N 1
ATOM 2984 C CA . ALA A 1 386 ? -6.453 7.690 -5.901 1.00 98.44 386 ALA A CA 1
ATOM 2985 C C . ALA A 1 386 ? -5.580 6.465 -5.583 1.00 98.44 386 ALA A C 1
ATOM 2987 O O . ALA A 1 386 ? -5.719 5.428 -6.225 1.00 98.44 386 ALA A O 1
ATOM 2988 N N . LEU A 1 387 ? -4.735 6.543 -4.552 1.00 98.56 387 LEU A N 1
ATOM 2989 C CA . LEU A 1 387 ? -3.890 5.423 -4.145 1.00 98.56 387 LEU A CA 1
ATOM 2990 C C . LEU A 1 387 ? -4.660 4.389 -3.311 1.00 98.56 387 LEU A C 1
ATOM 2992 O O . LEU A 1 387 ? -4.755 3.230 -3.705 1.00 98.56 387 LEU A O 1
ATOM 2996 N N . THR A 1 388 ? -5.209 4.791 -2.164 1.00 98.38 388 THR A N 1
ATOM 2997 C CA . THR A 1 388 ? -5.732 3.871 -1.137 1.00 98.38 388 THR A CA 1
ATOM 2998 C C . THR A 1 388 ? -7.034 3.191 -1.532 1.00 98.38 388 THR A C 1
ATOM 3000 O O . THR A 1 388 ? -7.252 2.040 -1.163 1.00 98.38 388 THR A O 1
ATOM 3003 N N . THR A 1 389 ? -7.900 3.871 -2.287 1.00 98.31 389 THR A N 1
ATOM 3004 C CA . THR A 1 389 ? -9.176 3.301 -2.738 1.00 98.31 389 THR A CA 1
ATOM 3005 C C . THR A 1 389 ? -9.103 2.861 -4.193 1.00 98.31 389 THR A C 1
ATOM 3007 O O . THR A 1 389 ? -9.322 1.690 -4.483 1.00 98.31 389 THR A O 1
ATOM 3010 N N . GLN A 1 390 ? -8.797 3.771 -5.120 1.00 98.19 390 GLN A N 1
ATOM 3011 C CA . GLN A 1 390 ? -8.941 3.474 -6.548 1.00 98.19 390 GLN A CA 1
ATOM 3012 C C . GLN A 1 390 ? -7.911 2.449 -7.029 1.00 98.19 390 GLN A C 1
ATOM 3014 O O . GLN A 1 390 ? -8.300 1.474 -7.660 1.00 98.19 390 GLN A O 1
ATOM 3019 N N . VAL A 1 391 ? -6.630 2.611 -6.695 1.00 98.00 391 VAL 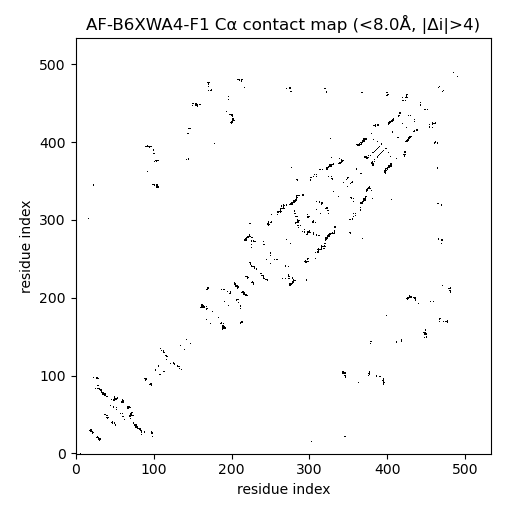A N 1
ATOM 3020 C CA . VAL A 1 391 ? -5.609 1.625 -7.079 1.00 98.00 391 VAL A CA 1
ATOM 3021 C C . VAL A 1 391 ? -5.625 0.413 -6.148 1.00 98.00 391 VAL A C 1
ATOM 3023 O O . VAL A 1 391 ? -5.860 -0.700 -6.599 1.00 98.00 391 VAL A O 1
ATOM 3026 N N . ILE A 1 392 ? -5.411 0.608 -4.846 1.00 97.56 392 ILE A N 1
ATOM 3027 C CA . ILE A 1 392 ? -5.178 -0.508 -3.916 1.00 97.56 392 ILE A CA 1
ATOM 3028 C C . ILE A 1 392 ? -6.431 -1.376 -3.728 1.00 97.56 392 ILE A C 1
ATOM 3030 O O . ILE A 1 392 ? -6.368 -2.593 -3.893 1.00 97.56 392 ILE A O 1
ATOM 3034 N N . ARG A 1 393 ? -7.581 -0.783 -3.388 1.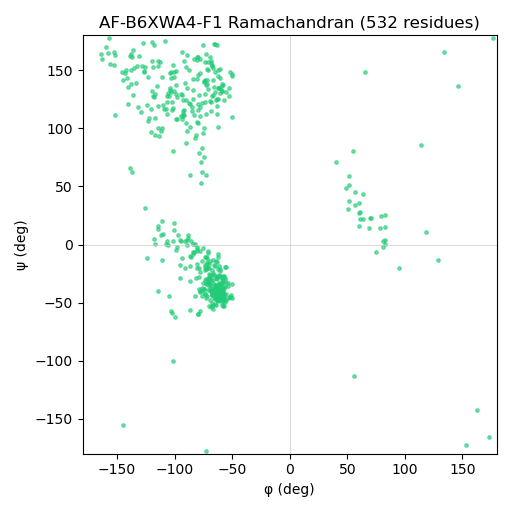00 96.38 393 ARG A N 1
ATOM 3035 C CA . ARG A 1 393 ? -8.800 -1.561 -3.102 1.00 96.38 393 ARG A CA 1
ATOM 3036 C C . ARG A 1 393 ? -9.559 -1.961 -4.360 1.00 96.38 393 ARG A C 1
ATOM 3038 O O . ARG A 1 393 ? -9.986 -3.106 -4.447 1.00 96.38 393 ARG A O 1
ATOM 3045 N N . ASN A 1 394 ? -9.733 -1.046 -5.313 1.00 96.38 394 ASN A N 1
ATOM 3046 C CA . ASN A 1 394 ? -10.584 -1.305 -6.475 1.00 96.38 394 ASN A CA 1
ATOM 3047 C C . ASN A 1 394 ? -9.809 -1.999 -7.598 1.00 96.38 394 ASN A C 1
ATOM 3049 O O . ASN A 1 394 ? -10.210 -3.076 -8.023 1.00 96.38 394 ASN A O 1
ATOM 3053 N N . GLU A 1 395 ? -8.700 -1.419 -8.071 1.00 96.25 395 GLU A N 1
ATOM 3054 C CA . GLU A 1 395 ? -7.912 -2.039 -9.141 1.00 96.25 395 GLU A CA 1
ATOM 3055 C C . GLU A 1 395 ? -7.238 -3.327 -8.644 1.00 96.25 395 GLU A C 1
ATOM 3057 O O . GLU A 1 395 ? -7.467 -4.385 -9.216 1.00 96.25 395 GLU A O 1
ATOM 3062 N N . TRP A 1 396 ? -6.485 -3.313 -7.549 1.00 95.88 396 TRP A N 1
ATOM 3063 C CA . TRP A 1 396 ? -5.780 -4.517 -7.086 1.00 95.88 396 TRP A CA 1
ATOM 3064 C C . TRP A 1 396 ? -6.621 -5.470 -6.232 1.00 95.88 396 TRP A C 1
ATOM 3066 O O . TRP A 1 396 ? -6.177 -6.580 -5.942 1.00 95.88 396 TRP A O 1
ATOM 3076 N N . GLY A 1 397 ? -7.836 -5.074 -5.844 1.00 94.94 397 GLY A N 1
ATOM 3077 C CA . GLY A 1 397 ? -8.733 -5.933 -5.071 1.00 94.94 397 GLY A CA 1
ATOM 3078 C C . GLY A 1 397 ? -8.269 -6.185 -3.635 1.00 94.94 397 GLY A C 1
ATOM 3079 O O . GLY A 1 397 ? -8.650 -7.201 -3.055 1.00 94.94 397 GLY A O 1
ATOM 3080 N N . PHE A 1 398 ? -7.434 -5.312 -3.056 1.00 96.94 398 PHE A N 1
ATOM 3081 C CA . PHE A 1 398 ? -6.878 -5.520 -1.719 1.00 96.94 398 PHE A CA 1
ATOM 3082 C C . PHE A 1 398 ? -7.970 -5.566 -0.639 1.00 96.94 398 PHE A C 1
ATOM 3084 O O . PHE A 1 398 ? -8.747 -4.620 -0.457 1.00 96.94 398 PHE A O 1
ATOM 3091 N N . LYS A 1 399 ? -7.975 -6.658 0.132 1.00 95.12 399 LYS A N 1
ATOM 3092 C CA . LYS A 1 399 ? -8.892 -6.909 1.251 1.00 95.12 399 LYS A CA 1
ATOM 3093 C C . LYS A 1 399 ? -8.100 -7.008 2.549 1.00 95.12 399 LYS A C 1
ATOM 3095 O O . LYS A 1 399 ? -7.613 -8.074 2.922 1.00 95.12 399 LYS A O 1
ATOM 3100 N N . GLY A 1 400 ? -7.989 -5.895 3.259 1.00 95.62 400 GLY A N 1
ATOM 3101 C CA . GLY A 1 400 ? -7.277 -5.878 4.526 1.00 95.62 400 GLY A CA 1
ATOM 3102 C C . GLY A 1 400 ? -7.101 -4.489 5.112 1.00 95.62 400 GLY A C 1
ATOM 3103 O O . GLY A 1 400 ? -7.750 -3.518 4.695 1.00 95.62 400 GLY A O 1
ATOM 3104 N N . MET A 1 401 ? -6.209 -4.418 6.095 1.00 97.12 401 MET A N 1
ATOM 3105 C CA . MET A 1 401 ? -5.893 -3.191 6.814 1.00 97.12 401 MET A CA 1
ATOM 3106 C C . MET A 1 401 ? -4.851 -2.348 6.082 1.00 97.12 401 MET A C 1
ATOM 3108 O O . MET A 1 401 ? -3.910 -2.869 5.485 1.00 97.12 401 MET A O 1
ATOM 3112 N N . ILE A 1 402 ? -5.051 -1.035 6.145 1.00 98.31 402 ILE A N 1
ATOM 3113 C CA . ILE A 1 402 ? -4.163 -0.004 5.615 1.00 98.31 402 ILE A CA 1
ATOM 3114 C C . ILE A 1 402 ? -3.793 0.888 6.792 1.00 98.31 402 ILE A C 1
ATOM 3116 O O . ILE A 1 402 ? -4.632 1.644 7.280 1.00 98.31 402 ILE A O 1
ATOM 3120 N N . GLU A 1 403 ? -2.552 0.814 7.241 1.00 98.06 403 GLU A N 1
ATOM 3121 C CA . GLU A 1 403 ? -2.063 1.643 8.337 1.00 98.06 403 GLU A CA 1
ATOM 3122 C C . GLU A 1 403 ? -1.258 2.834 7.800 1.00 98.06 403 GLU A C 1
ATOM 3124 O O . GLU A 1 403 ? -0.562 2.731 6.789 1.00 98.06 403 GLU A O 1
ATOM 3129 N N . THR A 1 404 ? -1.347 3.998 8.443 1.00 98.00 404 THR A N 1
ATOM 3130 C CA . THR A 1 404 ? -0.427 5.110 8.146 1.00 98.00 404 THR A CA 1
ATOM 3131 C C . THR A 1 404 ? 0.982 4.815 8.661 1.00 98.00 404 THR A C 1
ATOM 3133 O O . THR A 1 404 ? 1.123 4.133 9.659 1.00 98.00 404 THR A O 1
ATOM 3136 N N . ASP A 1 405 ? 2.032 5.430 8.116 1.00 96.00 405 ASP A N 1
ATOM 3137 C CA . ASP A 1 405 ? 3.281 5.574 8.891 1.00 96.00 405 ASP A CA 1
ATOM 3138 C C . ASP A 1 405 ? 3.058 6.487 10.129 1.00 96.00 405 ASP A C 1
ATOM 3140 O O . ASP A 1 405 ? 1.997 7.105 10.284 1.00 96.00 405 ASP A O 1
ATOM 3144 N N . GLY A 1 406 ? 4.056 6.591 11.009 1.00 94.81 406 GLY A N 1
ATOM 3145 C CA . GLY A 1 406 ? 3.991 7.226 12.330 1.00 94.81 406 GLY A CA 1
ATOM 3146 C C . GLY A 1 406 ? 3.387 8.641 12.371 1.00 94.81 406 GLY A C 1
ATOM 3147 O O . GLY A 1 406 ? 4.021 9.630 11.980 1.00 94.81 406 GLY A O 1
ATOM 3148 N N . VAL A 1 407 ? 2.185 8.792 12.935 1.00 94.19 407 VAL A N 1
ATOM 3149 C CA . VAL A 1 407 ? 1.467 10.083 12.987 1.00 94.19 407 VAL A CA 1
ATOM 3150 C C . VAL A 1 407 ? 1.873 10.988 14.150 1.00 94.19 407 VAL A C 1
ATOM 3152 O O . VAL A 1 407 ? 1.471 12.155 14.183 1.00 94.19 407 VAL A O 1
ATOM 3155 N N . ALA A 1 408 ? 2.715 10.501 15.065 1.00 90.25 408 ALA A N 1
ATOM 3156 C CA . ALA A 1 408 ? 3.230 11.280 16.185 1.00 90.25 408 ALA A CA 1
ATOM 3157 C C . ALA A 1 408 ? 3.807 12.645 15.762 1.00 90.25 408 ALA A C 1
ATOM 3159 O O . ALA A 1 408 ? 4.385 12.820 14.683 1.00 90.25 408 ALA A O 1
ATOM 3160 N N . GLY A 1 409 ? 3.642 13.620 16.661 1.00 83.06 409 GLY A N 1
ATOM 3161 C CA . GLY A 1 409 ? 4.078 15.008 16.488 1.00 83.06 409 GLY A CA 1
ATOM 3162 C C . GLY A 1 409 ? 2.996 15.951 15.960 1.00 83.06 409 GLY A C 1
ATOM 3163 O O . GLY A 1 409 ? 3.100 17.151 16.200 1.00 83.06 409 GLY A O 1
ATOM 3164 N N . GLY A 1 410 ? 1.941 15.426 15.322 1.00 74.62 410 GLY A N 1
ATOM 3165 C CA . GLY A 1 410 ? 0.887 16.231 14.692 1.00 74.62 410 GLY A CA 1
ATOM 3166 C C . GLY A 1 410 ? 1.405 17.058 13.504 1.00 74.62 410 GLY A C 1
ATOM 3167 O O . GLY A 1 410 ? 2.578 17.402 13.454 1.00 74.62 410 GLY A O 1
ATOM 3168 N N . SER A 1 411 ? 0.567 17.306 12.491 1.00 84.94 411 SER A N 1
ATOM 3169 C CA . SER A 1 411 ? 0.795 18.181 11.310 1.00 84.94 411 SER A CA 1
ATOM 3170 C C . SER A 1 411 ? -0.258 17.788 10.256 1.00 84.94 411 SER A C 1
ATOM 3172 O O . SER A 1 411 ? -1.367 17.395 10.608 1.00 84.94 411 SER A O 1
ATOM 3174 N N . TYR A 1 412 ? 0.096 17.777 8.970 1.00 90.88 412 TYR A N 1
ATOM 3175 C CA . TYR A 1 412 ? -0.703 17.207 7.883 1.00 90.88 412 TYR A CA 1
ATOM 3176 C C . TYR A 1 412 ? -1.074 15.726 8.102 1.00 90.88 412 TYR A C 1
ATOM 3178 O O . TYR A 1 412 ? -1.993 15.212 7.473 1.00 90.88 412 TYR A O 1
ATOM 3186 N N . LYS A 1 413 ? -0.358 15.017 8.982 1.00 93.19 413 LYS A N 1
ATOM 3187 C CA . LYS A 1 413 ? -0.651 13.623 9.345 1.00 93.19 413 LYS A CA 1
ATOM 3188 C C . LYS A 1 413 ? -1.918 13.494 10.209 1.00 93.19 413 LYS A C 1
ATOM 3190 O O . LYS A 1 413 ? -2.415 12.391 10.392 1.00 93.19 413 LYS A O 1
ATOM 3195 N N . SER A 1 414 ? -2.453 14.613 10.710 1.00 92.50 414 SER A N 1
ATOM 3196 C CA . SER A 1 414 ? -3.623 14.671 11.598 1.00 92.50 414 SER A CA 1
ATOM 3197 C C . SER A 1 414 ? -4.945 14.969 10.880 1.00 92.50 414 SER A C 1
ATOM 3199 O O . SER A 1 414 ? -5.963 15.159 11.542 1.00 92.50 414 SER A O 1
ATOM 3201 N N . HIS A 1 415 ? -4.977 14.993 9.541 1.00 94.50 415 HIS A N 1
ATOM 3202 C CA . HIS A 1 415 ? -6.235 15.068 8.782 1.00 94.50 415 HIS A CA 1
ATOM 3203 C C . HIS A 1 415 ? -6.935 13.699 8.769 1.00 94.50 415 HIS A C 1
ATOM 3205 O O . HIS A 1 415 ? -7.099 13.076 7.719 1.00 94.50 415 HIS A O 1
ATOM 3211 N N . PHE A 1 416 ? -7.308 13.212 9.958 1.00 97.00 416 PHE A N 1
ATOM 3212 C CA . PHE A 1 416 ? -7.875 11.880 10.177 1.00 97.00 416 PHE A CA 1
ATOM 3213 C C . PHE A 1 416 ? -9.171 11.638 9.390 1.00 97.00 416 PHE A C 1
ATOM 3215 O O . PHE A 1 416 ? -9.251 10.604 8.731 1.00 97.00 416 PHE A O 1
ATOM 3222 N N . PRO A 1 417 ? -10.135 12.584 9.321 1.00 98.00 417 PRO A N 1
ATOM 3223 C CA . PRO A 1 417 ? -11.306 12.412 8.460 1.00 98.00 417 PRO A CA 1
ATOM 3224 C C . PRO A 1 417 ? -10.943 12.198 6.984 1.00 98.00 417 PRO A C 1
ATOM 3226 O O . PRO A 1 417 ? -11.506 11.327 6.327 1.00 98.00 417 PRO A O 1
ATOM 3229 N N . SER A 1 418 ? -9.962 12.947 6.463 1.00 98.31 418 SER A N 1
ATOM 3230 C CA . SER A 1 418 ? -9.510 12.814 5.071 1.00 98.31 418 SER A CA 1
ATOM 3231 C C . SER A 1 418 ? -8.883 11.452 4.789 1.00 98.31 418 SER A C 1
ATOM 3233 O O . SER A 1 418 ? -9.172 10.852 3.758 1.00 98.31 418 SER A O 1
ATOM 3235 N N . SER A 1 419 ? -8.027 10.956 5.683 1.00 98.06 419 SER A N 1
ATOM 3236 C CA . SER A 1 419 ? -7.357 9.665 5.494 1.00 98.06 419 SER A CA 1
ATOM 3237 C C . SER A 1 419 ? -8.288 8.473 5.722 1.00 98.06 419 SER A C 1
ATOM 3239 O O . SER A 1 419 ? -8.246 7.523 4.939 1.00 98.06 419 SER A O 1
ATOM 3241 N N . LEU A 1 420 ? -9.192 8.539 6.707 1.00 98.69 420 LEU A N 1
ATOM 3242 C CA . LEU A 1 420 ? -10.213 7.507 6.918 1.00 98.69 420 LEU A CA 1
ATOM 3243 C C . LEU A 1 420 ? -11.141 7.406 5.702 1.00 98.69 420 LEU A C 1
ATOM 3245 O O . LEU A 1 420 ? -11.341 6.316 5.171 1.00 98.69 420 LEU A O 1
ATOM 3249 N N . ALA A 1 421 ? -11.639 8.544 5.204 1.00 98.62 421 ALA A N 1
ATOM 3250 C CA . ALA A 1 421 ? -12.480 8.589 4.007 1.00 98.62 421 ALA A CA 1
ATOM 3251 C C . ALA A 1 421 ? -11.742 8.117 2.740 1.00 98.62 421 ALA A C 1
ATOM 3253 O O . ALA A 1 421 ? -12.362 7.584 1.820 1.00 98.62 421 ALA A O 1
ATOM 3254 N N . ALA A 1 422 ? -10.415 8.279 2.684 1.00 98.44 422 ALA A N 1
ATOM 3255 C CA . ALA A 1 422 ? -9.595 7.727 1.610 1.00 98.44 422 ALA A CA 1
ATOM 3256 C C . ALA A 1 422 ? -9.429 6.198 1.710 1.00 98.44 422 ALA A C 1
ATOM 3258 O O . ALA A 1 422 ? -9.126 5.568 0.695 1.00 98.44 422 ALA A O 1
ATOM 3259 N N . GLY A 1 423 ? -9.635 5.583 2.879 1.00 98.19 423 GLY A N 1
ATOM 3260 C CA . GLY A 1 423 ? -9.621 4.126 3.064 1.00 98.19 423 GLY A CA 1
ATOM 3261 C C . GLY A 1 423 ? -8.554 3.581 4.021 1.00 98.19 423 GLY A C 1
ATOM 3262 O O . GLY A 1 423 ? -8.359 2.359 4.055 1.00 98.19 423 GLY A O 1
ATOM 3263 N N . VAL A 1 424 ? -7.873 4.455 4.774 1.00 98.25 424 VAL A N 1
ATOM 3264 C CA . VAL A 1 424 ? -7.014 4.069 5.910 1.00 98.25 424 VAL A CA 1
ATOM 3265 C C . VAL A 1 424 ? -7.852 3.395 6.993 1.00 98.25 424 VAL A C 1
ATOM 3267 O O . VAL A 1 424 ? -9.005 3.762 7.210 1.00 98.25 424 VAL A O 1
ATOM 3270 N N . THR A 1 425 ? -7.270 2.410 7.674 1.00 98.12 425 THR A N 1
ATOM 3271 C CA . THR A 1 425 ? -7.918 1.687 8.769 1.00 98.12 425 THR A CA 1
ATOM 3272 C C . THR A 1 425 ? -7.402 2.078 10.146 1.00 98.12 425 THR A C 1
ATOM 3274 O O . THR A 1 425 ? -8.207 2.263 11.053 1.00 98.12 425 THR A O 1
ATOM 3277 N N . THR A 1 426 ? -6.083 2.208 10.303 1.00 97.25 426 THR A N 1
ATOM 3278 C CA . THR A 1 426 ? -5.415 2.464 11.590 1.00 97.25 426 THR A CA 1
ATOM 3279 C C . THR A 1 426 ? -4.288 3.486 11.443 1.00 97.25 426 THR A C 1
ATOM 3281 O O . THR A 1 426 ? -3.823 3.779 10.337 1.00 97.25 426 THR A O 1
ATOM 3284 N N . TYR A 1 427 ? -3.867 4.056 12.570 1.00 97.44 427 TYR A N 1
ATOM 3285 C CA . TYR A 1 427 ? -2.895 5.139 12.651 1.00 97.44 427 TYR A CA 1
ATOM 3286 C C . TYR A 1 427 ? -1.714 4.732 13.529 1.00 97.44 427 TYR A C 1
ATOM 3288 O O . TYR A 1 427 ? -1.834 4.684 14.755 1.00 97.44 427 TYR A O 1
ATOM 3296 N N . CYS A 1 428 ? -0.575 4.464 12.888 1.00 96.25 428 CYS A N 1
ATOM 3297 C CA . CYS A 1 428 ? 0.656 4.051 13.555 1.00 96.25 428 CYS A CA 1
ATOM 3298 C C . CYS A 1 428 ? 1.207 5.169 14.437 1.00 96.25 428 CYS A C 1
ATOM 3300 O O . CYS A 1 428 ? 1.304 6.322 14.008 1.00 96.25 428 CYS A O 1
ATOM 3302 N N . ILE A 1 429 ? 1.629 4.827 15.651 1.00 94.69 429 ILE A N 1
ATOM 3303 C CA . ILE A 1 429 ? 2.205 5.757 16.627 1.00 94.69 429 ILE A CA 1
ATOM 3304 C C . ILE A 1 429 ? 1.289 6.978 16.823 1.00 94.69 429 ILE A C 1
ATOM 3306 O O . ILE A 1 429 ? 1.694 8.122 16.596 1.00 94.69 429 ILE A O 1
ATOM 3310 N N . ASP A 1 430 ? 0.047 6.732 17.249 1.00 94.12 430 ASP A N 1
ATOM 3311 C CA . ASP A 1 430 ? -0.922 7.771 17.632 1.00 94.12 430 ASP A CA 1
ATOM 3312 C C . ASP A 1 430 ? -1.015 7.917 19.167 1.00 94.12 430 ASP A C 1
ATOM 3314 O O . ASP A 1 430 ? -1.916 7.365 19.812 1.00 94.12 430 ASP A O 1
ATOM 3318 N N . PRO A 1 431 ? -0.072 8.636 19.809 1.00 89.00 431 PRO A N 1
ATOM 3319 C CA . PRO A 1 431 ? -0.092 8.810 21.252 1.00 89.00 431 PRO A CA 1
ATOM 3320 C C . PRO A 1 431 ? -1.296 9.648 21.690 1.00 89.00 431 PRO A C 1
ATOM 3322 O O . PRO A 1 431 ? -1.495 10.771 21.235 1.00 89.00 431 PRO A O 1
ATOM 3325 N N . GLY A 1 432 ? -2.052 9.137 22.663 1.00 86.56 432 GLY A N 1
ATOM 3326 C CA . GLY A 1 432 ? -3.182 9.863 23.251 1.00 86.56 432 GLY A CA 1
ATOM 3327 C C . GLY A 1 432 ? -4.486 9.757 22.458 1.00 86.56 432 GLY A C 1
ATOM 3328 O O . GLY A 1 432 ? -5.410 10.514 22.746 1.00 86.56 432 GLY A O 1
ATOM 3329 N N . ASN A 1 433 ? -4.575 8.810 21.518 1.00 91.25 433 ASN A N 1
ATOM 3330 C CA . ASN A 1 433 ? -5.774 8.507 20.734 1.00 91.25 433 ASN A CA 1
ATOM 3331 C C . ASN A 1 433 ? -6.316 9.724 19.965 1.00 91.25 433 ASN A C 1
ATOM 3333 O O . ASN A 1 433 ? -7.515 10.023 20.004 1.00 91.25 433 ASN A O 1
ATOM 3337 N N . THR A 1 434 ? -5.431 10.472 19.300 1.00 93.94 434 THR A N 1
ATOM 3338 C CA . THR A 1 434 ? -5.828 11.710 18.617 1.00 93.94 434 THR A CA 1
ATOM 3339 C C . THR A 1 434 ? -6.669 11.439 17.373 1.00 93.94 434 THR A C 1
ATOM 3341 O O . THR A 1 434 ? -7.586 12.216 17.090 1.00 93.94 434 THR A O 1
ATOM 3344 N N . ALA A 1 435 ? -6.444 10.312 16.689 1.00 95.06 435 ALA A N 1
ATOM 3345 C CA . ALA A 1 435 ? -7.273 9.874 15.571 1.00 95.06 435 ALA A CA 1
ATOM 3346 C C . ALA A 1 435 ? -8.701 9.555 16.019 1.00 95.06 435 ALA A C 1
ATOM 3348 O O . ALA A 1 435 ? -9.661 10.024 15.401 1.00 95.06 435 ALA A O 1
ATOM 3349 N N . ALA A 1 436 ? -8.837 8.834 17.138 1.00 95.25 436 ALA A N 1
ATOM 3350 C CA . ALA A 1 436 ? -10.129 8.513 17.733 1.00 95.25 436 ALA A CA 1
ATOM 3351 C C . ALA A 1 436 ? -10.941 9.784 18.017 1.00 95.25 436 ALA A C 1
ATOM 3353 O O . ALA A 1 436 ? -12.085 9.895 17.581 1.00 95.25 436 ALA A O 1
ATOM 3354 N N . ALA A 1 437 ? -10.329 10.773 18.677 1.00 95.25 437 ALA A N 1
ATOM 3355 C CA . ALA A 1 437 ? -10.983 12.043 18.981 1.00 95.25 437 ALA A CA 1
ATOM 3356 C C . ALA A 1 437 ? -11.357 12.832 17.714 1.00 95.25 437 ALA A C 1
ATOM 3358 O O . ALA A 1 437 ? -12.475 13.328 17.610 1.00 95.25 437 ALA A O 1
ATOM 3359 N N . GLY A 1 438 ? -10.446 12.936 16.739 1.00 95.75 438 GLY A N 1
ATOM 3360 C CA . GLY A 1 438 ? -10.691 13.689 15.507 1.00 95.75 438 GLY A CA 1
ATOM 3361 C C . GLY A 1 438 ? -11.841 13.121 14.672 1.00 95.75 438 GLY A C 1
ATOM 3362 O O . GLY A 1 438 ? -12.681 13.876 14.186 1.00 95.75 438 GLY A O 1
ATOM 3363 N N . ILE A 1 439 ? -11.907 11.794 14.539 1.00 98.25 439 ILE A N 1
ATOM 3364 C CA . ILE A 1 439 ? -12.972 11.112 13.791 1.00 98.25 439 ILE A CA 1
ATOM 3365 C C . ILE A 1 439 ? -14.288 11.134 14.568 1.00 98.25 439 ILE A C 1
ATOM 3367 O O . ILE A 1 439 ? -15.328 11.429 13.983 1.00 98.25 439 ILE A O 1
ATOM 3371 N N . LYS A 1 440 ? -14.252 10.893 15.884 1.00 98.19 440 LYS A N 1
ATOM 3372 C CA . LYS A 1 440 ? -15.447 10.963 16.731 1.00 98.19 440 LYS A CA 1
ATOM 3373 C C . LYS A 1 440 ? -16.099 12.344 16.674 1.00 98.19 440 LYS A C 1
ATOM 3375 O O . LYS A 1 440 ? -17.293 12.428 16.411 1.00 98.19 440 LYS A O 1
ATOM 3380 N N . ASN A 1 441 ? -15.319 13.412 16.845 1.00 97.75 441 ASN A N 1
ATOM 3381 C CA . ASN A 1 441 ? -15.840 14.778 16.771 1.00 97.75 441 ASN A CA 1
ATOM 3382 C C . ASN A 1 441 ? -16.428 15.075 15.385 1.00 97.75 441 ASN A C 1
ATOM 3384 O O . ASN A 1 441 ? -17.493 15.672 15.293 1.00 97.75 441 ASN A O 1
ATOM 3388 N N . GLN A 1 442 ? -15.789 14.612 14.301 1.00 98.19 442 GLN A N 1
ATOM 3389 C CA . GLN A 1 442 ? -16.350 14.767 12.955 1.00 98.19 442 GLN A CA 1
ATOM 3390 C C . GLN A 1 442 ? -17.735 14.113 12.838 1.00 98.19 442 GLN A C 1
ATOM 3392 O O . GLN A 1 442 ? -18.634 14.730 12.271 1.00 98.19 442 GLN A O 1
ATOM 3397 N N . ILE A 1 443 ? -17.908 12.907 13.388 1.00 98.69 443 ILE A N 1
ATOM 3398 C CA . ILE A 1 443 ? -19.179 12.169 13.377 1.00 98.69 443 ILE A CA 1
ATOM 3399 C C . ILE A 1 443 ? -20.235 12.880 14.230 1.00 98.69 443 ILE A C 1
ATOM 3401 O O . ILE A 1 443 ? -21.322 13.184 13.743 1.00 98.69 443 ILE A O 1
ATOM 3405 N N . GLU A 1 444 ? -19.929 13.146 15.499 1.00 98.12 444 GLU A N 1
ATOM 3406 C CA . GLU A 1 444 ? -20.918 13.594 16.484 1.00 98.12 444 GLU A CA 1
ATOM 3407 C C . GLU A 1 444 ? -21.275 15.076 16.349 1.00 98.12 444 GLU A C 1
ATOM 3409 O O . GLU A 1 444 ? -22.452 15.426 16.429 1.00 98.12 444 GLU A O 1
ATOM 3414 N N . ASP A 1 445 ? -20.294 15.950 16.099 1.00 98.12 445 ASP A N 1
ATOM 3415 C CA . ASP A 1 445 ? -20.537 17.397 16.046 1.00 98.12 445 ASP A CA 1
ATOM 3416 C C . ASP A 1 445 ? -21.313 17.812 14.784 1.00 98.12 445 ASP A C 1
ATOM 3418 O O . ASP A 1 445 ? -21.920 18.886 14.757 1.00 98.12 445 ASP A O 1
ATOM 3422 N N . ASN A 1 446 ? -21.300 16.973 13.739 1.00 97.88 446 ASN A N 1
ATOM 3423 C CA . ASN A 1 446 ? -21.892 17.276 12.431 1.00 97.88 446 ASN A CA 1
ATOM 3424 C C . ASN A 1 446 ? -23.054 16.345 12.036 1.00 97.88 446 ASN A C 1
ATOM 3426 O O . ASN A 1 446 ? -23.599 16.520 10.948 1.00 97.88 446 ASN A O 1
ATOM 3430 N N . ASP A 1 447 ? -23.428 15.375 12.882 1.00 98.25 447 ASP A N 1
ATOM 3431 C CA . ASP A 1 447 ? -24.335 14.269 12.513 1.00 98.25 447 ASP A CA 1
ATOM 3432 C C . ASP A 1 447 ? -23.907 13.608 11.185 1.00 98.25 447 ASP A C 1
ATOM 3434 O O . ASP A 1 447 ? -24.684 13.445 10.244 1.00 98.25 447 ASP A O 1
ATOM 3438 N N . ASP A 1 448 ? -22.613 13.293 11.085 1.00 98.62 448 ASP A N 1
ATOM 3439 C CA . ASP A 1 448 ? -21.969 12.851 9.850 1.00 98.62 448 ASP A CA 1
ATOM 3440 C C . ASP A 1 448 ? -22.013 11.325 9.690 1.00 98.62 448 ASP A C 1
ATOM 3442 O O . ASP A 1 448 ? -21.093 10.590 10.073 1.00 98.62 448 ASP A O 1
ATOM 3446 N N . GLY A 1 449 ? -23.106 10.834 9.100 1.00 98.56 449 GLY A N 1
ATOM 3447 C CA . GLY A 1 449 ? -23.279 9.415 8.809 1.00 98.56 449 GLY A CA 1
ATOM 3448 C C . GLY A 1 449 ? -22.405 8.884 7.670 1.00 98.56 449 GLY A C 1
ATOM 3449 O O . GLY A 1 449 ? -22.251 7.665 7.565 1.00 98.56 449 GLY A O 1
ATOM 3450 N N . ASP A 1 450 ? -21.795 9.737 6.842 1.00 98.56 450 ASP A N 1
ATOM 3451 C CA . ASP A 1 450 ? -20.815 9.288 5.843 1.00 98.56 450 ASP A CA 1
ATOM 3452 C C . ASP A 1 450 ? -19.522 8.890 6.549 1.00 98.56 450 ASP A C 1
ATOM 3454 O O . ASP A 1 450 ? -18.993 7.800 6.319 1.00 98.56 450 ASP A O 1
ATOM 3458 N N . MET A 1 451 ? -19.054 9.731 7.476 1.00 98.75 451 MET A N 1
ATOM 3459 C CA . MET A 1 451 ? -17.880 9.444 8.297 1.00 98.75 451 MET A CA 1
ATOM 3460 C C . MET A 1 451 ? -18.082 8.200 9.168 1.00 98.75 451 MET A C 1
ATOM 3462 O O . MET A 1 451 ? -17.173 7.373 9.269 1.00 98.75 451 MET A O 1
ATOM 3466 N N . LEU A 1 452 ? -19.281 7.996 9.727 1.00 98.81 452 LEU A N 1
ATOM 3467 C CA . LEU A 1 452 ? -19.605 6.740 10.410 1.00 98.81 452 LEU A CA 1
ATOM 3468 C C . LEU A 1 452 ? -19.575 5.538 9.450 1.00 98.81 452 LEU A C 1
ATOM 3470 O O . LEU A 1 452 ? -19.056 4.479 9.802 1.00 98.81 452 LEU A O 1
ATOM 3474 N N . GLY A 1 453 ? -20.068 5.693 8.220 1.00 98.62 453 GLY A N 1
ATOM 3475 C CA . GLY A 1 453 ? -19.960 4.667 7.180 1.00 98.62 453 GLY A CA 1
ATOM 3476 C C . GLY A 1 453 ? -18.505 4.304 6.848 1.00 98.62 453 GLY A C 1
ATOM 3477 O O . GLY A 1 453 ? -18.166 3.119 6.750 1.00 98.62 453 GLY A O 1
ATOM 3478 N N . TYR A 1 454 ? -17.621 5.301 6.747 1.00 98.69 454 TYR A N 1
ATOM 3479 C CA . TYR A 1 454 ? -16.184 5.086 6.552 1.00 98.69 454 TYR A CA 1
ATOM 3480 C C . TYR A 1 454 ? -15.530 4.405 7.756 1.00 98.69 454 TYR A C 1
ATOM 3482 O O . TYR A 1 454 ? -14.762 3.463 7.567 1.00 98.69 454 TYR A O 1
ATOM 3490 N N . LEU A 1 455 ? -15.879 4.799 8.984 1.00 98.81 455 LEU A N 1
ATOM 3491 C CA . LEU A 1 455 ? -15.405 4.142 10.204 1.00 98.81 455 LEU A CA 1
ATOM 3492 C C . LEU A 1 455 ? -15.813 2.664 10.245 1.00 98.81 455 LEU A C 1
ATOM 3494 O O . LEU A 1 455 ? -14.979 1.795 10.487 1.00 98.81 455 LEU A O 1
ATOM 3498 N N . ARG A 1 456 ? -17.075 2.358 9.934 1.00 98.75 456 ARG A N 1
ATOM 3499 C CA . ARG A 1 456 ? -17.585 0.981 9.853 1.00 98.75 456 ARG A CA 1
ATOM 3500 C C . ARG A 1 456 ? -16.861 0.162 8.783 1.00 98.75 456 ARG A C 1
ATOM 3502 O O . ARG A 1 456 ? -16.459 -0.972 9.035 1.00 98.75 456 ARG A O 1
ATOM 3509 N N . THR A 1 457 ? -16.627 0.753 7.613 1.00 98.56 457 THR A N 1
ATOM 3510 C CA . THR A 1 457 ? -15.854 0.123 6.530 1.00 98.56 457 THR A CA 1
ATOM 3511 C C . THR A 1 457 ? -14.404 -0.130 6.953 1.00 98.56 457 THR A C 1
ATOM 3513 O O . THR A 1 457 ? -13.863 -1.207 6.701 1.00 98.56 457 THR A O 1
ATOM 3516 N N . SER A 1 458 ? -13.778 0.825 7.642 1.00 98.50 458 SER A N 1
ATOM 3517 C CA . SER A 1 458 ? -12.448 0.673 8.236 1.00 98.50 458 SER A CA 1
ATOM 3518 C C . SER A 1 458 ? -12.404 -0.504 9.220 1.00 98.50 458 SER A C 1
ATOM 3520 O O . SER A 1 458 ? -11.550 -1.379 9.082 1.00 98.50 458 SER A O 1
ATOM 3522 N N . MET A 1 459 ? -13.374 -0.605 10.133 1.00 98.56 459 MET A N 1
ATOM 3523 C CA . MET A 1 459 ? -13.452 -1.705 11.101 1.00 98.56 459 MET A CA 1
ATOM 3524 C C . MET A 1 459 ? -13.673 -3.065 10.440 1.00 98.56 459 MET A C 1
ATOM 3526 O O . MET A 1 459 ? -13.051 -4.045 10.851 1.00 98.56 459 MET A O 1
ATOM 3530 N N . LYS A 1 460 ? -14.492 -3.140 9.381 1.00 98.69 460 LYS A N 1
ATOM 3531 C CA . LYS A 1 460 ? -14.628 -4.355 8.560 1.00 98.69 460 LYS A CA 1
ATOM 3532 C C . LYS A 1 460 ? -13.273 -4.783 8.007 1.00 98.69 460 LYS A C 1
ATOM 3534 O O . LYS A 1 460 ? -12.865 -5.920 8.200 1.00 98.69 460 LYS A O 1
ATOM 3539 N N . ASN A 1 461 ? -12.566 -3.865 7.357 1.00 98.31 461 ASN A N 1
ATOM 3540 C CA . ASN A 1 461 ? -11.259 -4.120 6.755 1.00 98.31 461 ASN A CA 1
ATOM 3541 C C . ASN A 1 461 ? -10.213 -4.570 7.779 1.00 98.31 461 ASN A C 1
ATOM 3543 O O . ASN A 1 461 ? -9.474 -5.528 7.547 1.00 98.31 461 ASN A O 1
ATOM 3547 N N . PHE A 1 462 ? -10.187 -3.895 8.925 1.00 98.25 462 PHE A N 1
ATOM 3548 C CA . PHE A 1 462 ? -9.284 -4.189 10.023 1.00 98.25 462 PHE A CA 1
ATOM 3549 C C . PHE A 1 462 ? -9.560 -5.566 10.636 1.00 98.25 462 PHE A C 1
ATOM 3551 O O . PHE A 1 462 ? -8.667 -6.409 10.721 1.00 98.25 462 PHE A O 1
ATOM 3558 N N . HIS A 1 463 ? -10.813 -5.854 10.990 1.00 98.38 463 HIS A N 1
ATOM 3559 C CA . HIS A 1 463 ? -11.187 -7.143 11.572 1.00 98.38 463 HIS A CA 1
ATOM 3560 C C . HIS A 1 463 ? -11.099 -8.291 10.559 1.00 98.38 463 HIS A C 1
ATOM 3562 O O . HIS A 1 463 ? -10.688 -9.392 10.924 1.00 98.38 463 HIS A O 1
ATOM 3568 N N . TYR A 1 464 ? -11.389 -8.051 9.279 1.00 97.94 464 TYR A N 1
ATOM 3569 C CA . TYR A 1 464 ? -11.181 -9.034 8.215 1.00 97.94 464 TYR A CA 1
ATOM 3570 C C . TYR A 1 464 ? -9.721 -9.489 8.136 1.00 97.94 464 TYR A C 1
ATOM 3572 O O . TYR A 1 464 ? -9.458 -10.691 8.053 1.00 97.94 464 TYR A O 1
ATOM 3580 N N . ALA A 1 465 ? -8.778 -8.544 8.214 1.00 97.00 465 ALA A N 1
ATOM 3581 C CA . ALA A 1 465 ? -7.356 -8.854 8.236 1.00 97.00 465 ALA A CA 1
ATOM 3582 C C . ALA A 1 465 ? -6.978 -9.654 9.487 1.00 97.00 465 ALA A C 1
ATOM 3584 O O . ALA A 1 465 ? -6.407 -10.736 9.380 1.00 97.00 465 ALA A O 1
ATOM 3585 N N . LEU A 1 466 ? -7.349 -9.167 10.675 1.00 97.56 466 LEU A N 1
ATOM 3586 C CA . LEU A 1 466 ? -6.952 -9.791 11.940 1.00 97.56 466 LEU A CA 1
ATOM 3587 C C . LEU A 1 466 ? -7.528 -11.200 12.133 1.00 97.56 466 LEU A C 1
ATOM 3589 O O . LEU A 1 466 ? -6.855 -12.064 12.694 1.00 97.56 466 LEU A O 1
ATOM 3593 N N . THR A 1 467 ? -8.747 -11.467 11.661 1.00 96.81 467 THR A N 1
ATOM 3594 C CA . THR A 1 467 ? -9.373 -12.800 11.768 1.00 96.81 467 THR A CA 1
ATOM 3595 C C . THR A 1 467 ? -8.667 -13.879 10.944 1.00 96.81 467 THR A C 1
ATOM 3597 O O . THR A 1 467 ? -8.901 -15.064 11.169 1.00 96.81 467 THR A O 1
ATOM 3600 N N . ARG A 1 468 ? -7.769 -13.485 10.033 1.00 94.69 468 ARG A N 1
ATOM 3601 C CA . ARG A 1 468 ? -6.923 -14.369 9.211 1.00 94.69 468 ARG A CA 1
ATOM 3602 C C . ARG A 1 468 ? -5.494 -14.490 9.741 1.00 94.69 468 ARG A C 1
ATOM 3604 O O . ARG A 1 468 ? -4.618 -15.010 9.054 1.00 94.69 468 ARG A O 1
ATOM 3611 N N . THR A 1 469 ? -5.254 -14.018 10.960 1.00 96.62 469 THR A N 1
ATOM 3612 C CA . THR A 1 469 ? -3.953 -14.099 11.631 1.00 96.62 469 THR A CA 1
ATOM 3613 C C . THR A 1 469 ? -3.974 -15.101 12.776 1.00 96.62 469 THR A C 1
ATOM 3615 O O . THR A 1 469 ? -5.014 -15.620 13.175 1.00 96.62 469 THR A O 1
ATOM 3618 N N . SER A 1 470 ? -2.815 -15.315 13.382 1.00 95.94 470 SER A N 1
ATOM 3619 C CA . SER A 1 470 ? -2.643 -16.104 14.595 1.00 95.94 470 SER A CA 1
ATOM 3620 C C . SER A 1 470 ? -3.379 -15.549 15.817 1.00 95.94 470 SER A C 1
ATOM 3622 O O . SER A 1 470 ? -3.468 -16.252 16.823 1.00 95.94 470 SER A O 1
ATOM 3624 N N . LEU A 1 471 ? -3.964 -14.345 15.742 1.00 96.00 471 LEU A N 1
ATOM 3625 C CA . LEU A 1 471 ? -4.740 -13.753 16.833 1.00 96.00 471 LEU A CA 1
ATOM 3626 C C . LEU A 1 471 ? -5.951 -14.606 17.237 1.00 96.00 471 LEU A C 1
ATOM 3628 O O . LEU A 1 471 ? -6.374 -14.562 18.390 1.00 96.00 471 LEU A O 1
ATOM 3632 N N . ILE A 1 472 ? -6.504 -15.391 16.308 1.00 95.50 472 ILE A N 1
ATOM 3633 C CA . ILE A 1 472 ? -7.635 -16.284 16.593 1.00 95.50 472 ILE A CA 1
ATOM 3634 C C . ILE A 1 472 ? -7.215 -17.632 17.195 1.00 95.50 472 ILE A C 1
ATOM 3636 O O . ILE A 1 472 ? -8.076 -18.423 17.587 1.00 95.50 472 ILE A O 1
ATOM 3640 N N . ASN A 1 473 ? -5.914 -17.928 17.280 1.00 93.94 473 ASN A N 1
ATOM 3641 C CA . ASN A 1 473 ? -5.445 -19.219 17.772 1.00 93.94 473 ASN A CA 1
ATOM 3642 C C . ASN A 1 473 ? -5.846 -19.423 19.238 1.00 93.94 473 ASN A C 1
ATOM 3644 O O . ASN A 1 473 ? -5.518 -18.625 20.112 1.00 93.94 473 ASN A O 1
ATOM 3648 N N . GLY A 1 474 ? -6.532 -20.535 19.507 1.00 90.81 474 GLY A N 1
ATOM 3649 C CA . GLY A 1 474 ? -7.016 -20.876 20.846 1.00 90.81 474 GLY A CA 1
ATOM 3650 C C . GLY A 1 474 ? -8.315 -20.176 21.256 1.00 90.81 474 GLY A C 1
ATOM 3651 O O . GLY A 1 474 ? -8.766 -20.391 22.379 1.00 90.81 474 GLY A O 1
ATOM 3652 N N . LEU A 1 475 ? -8.930 -19.380 20.373 1.00 93.75 475 LEU A N 1
ATOM 3653 C CA . LEU A 1 475 ? -10.258 -18.812 20.594 1.00 93.75 475 LEU A CA 1
ATOM 3654 C C . LEU A 1 475 ? -11.340 -19.737 20.028 1.00 93.75 475 LEU A C 1
ATOM 3656 O O . LEU A 1 475 ? -11.213 -20.265 18.924 1.00 93.75 475 LEU A O 1
ATOM 3660 N N . ASP A 1 476 ? -12.431 -19.891 20.773 1.00 92.88 476 ASP A N 1
ATOM 3661 C CA . ASP A 1 476 ? -13.680 -20.468 20.282 1.00 92.88 476 ASP A CA 1
ATOM 3662 C C . ASP A 1 476 ? -14.813 -19.435 20.360 1.00 92.88 476 ASP A C 1
ATOM 3664 O O . ASP A 1 476 ? -14.658 -18.357 20.934 1.00 92.88 476 ASP A O 1
ATOM 3668 N N . ALA A 1 477 ? -15.966 -19.764 19.781 1.00 91.25 477 ALA A N 1
ATOM 3669 C CA . ALA A 1 477 ? -17.149 -18.902 19.753 1.00 91.25 477 ALA A CA 1
ATOM 3670 C C . ALA A 1 477 ? -17.649 -18.447 21.143 1.00 91.25 477 ALA A C 1
ATOM 3672 O O . ALA A 1 477 ? -18.396 -17.474 21.236 1.00 91.25 477 ALA A O 1
ATOM 3673 N N . ASN A 1 478 ? -17.262 -19.143 22.215 1.00 90.38 478 ASN A N 1
ATOM 3674 C CA . ASN A 1 478 ? -17.634 -18.834 23.592 1.00 90.38 478 ASN A CA 1
ATOM 3675 C C . ASN A 1 478 ? -16.542 -18.053 24.339 1.00 90.38 478 ASN A C 1
ATOM 3677 O O . ASN A 1 478 ? -16.769 -17.657 25.486 1.00 90.38 478 ASN A O 1
ATOM 3681 N N . ALA A 1 479 ? -15.376 -17.825 23.728 1.00 91.19 479 ALA A N 1
ATOM 3682 C CA . ALA A 1 479 ? -14.303 -17.043 24.318 1.00 91.19 479 ALA A CA 1
ATOM 3683 C C . ALA A 1 479 ? -14.795 -15.625 24.634 1.00 91.19 479 ALA A C 1
ATOM 3685 O O . ALA A 1 479 ? -15.423 -14.957 23.809 1.00 91.19 479 ALA A O 1
ATOM 3686 N N . LYS A 1 480 ? -14.503 -15.163 25.853 1.00 88.88 480 LYS A N 1
ATOM 3687 C CA . LYS A 1 480 ? -14.881 -13.831 26.323 1.00 88.88 480 LYS A CA 1
ATOM 3688 C C . LYS A 1 480 ? -13.656 -13.018 26.682 1.00 88.88 480 LYS A C 1
ATOM 3690 O O . LYS A 1 480 ? -12.793 -13.471 27.434 1.00 88.88 480 LYS A O 1
ATOM 3695 N N . VAL A 1 481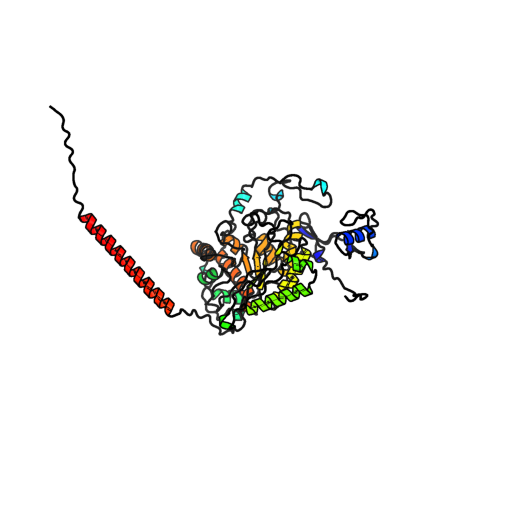 ? -13.625 -11.785 26.193 1.00 87.00 481 VAL A N 1
ATOM 3696 C CA . VAL A 1 481 ? -12.661 -10.794 26.660 1.00 87.00 481 VAL A CA 1
ATOM 3697 C C . VAL A 1 481 ? -13.174 -10.236 27.981 1.00 87.00 481 VAL A C 1
ATOM 3699 O O . VAL A 1 481 ? -14.227 -9.607 28.042 1.00 87.00 481 VAL A O 1
ATOM 3702 N N . VAL A 1 482 ? -12.433 -10.482 29.061 1.00 82.69 482 VAL A N 1
ATOM 3703 C CA . VAL A 1 482 ? -12.791 -10.005 30.400 1.00 82.69 482 VAL A CA 1
ATOM 3704 C C . VAL A 1 482 ? -11.750 -9.003 30.868 1.00 82.69 482 VAL A C 1
ATOM 3706 O O . VAL A 1 482 ? -10.576 -9.334 31.046 1.00 82.69 482 VAL A O 1
ATOM 3709 N N . LYS A 1 483 ? -12.186 -7.771 31.129 1.00 74.38 483 LYS A N 1
ATOM 3710 C CA . LYS A 1 483 ? -11.322 -6.736 31.694 1.00 74.38 483 LYS A CA 1
ATOM 3711 C C . LYS A 1 483 ? -11.096 -6.992 33.182 1.00 74.38 483 LYS A C 1
ATOM 3713 O O . LYS A 1 483 ? -11.896 -6.603 34.031 1.00 74.38 483 LYS A O 1
ATOM 3718 N N . VAL A 1 484 ? -9.984 -7.640 33.514 1.00 77.81 484 VAL A N 1
ATOM 3719 C CA . VAL A 1 484 ? -9.585 -7.863 34.908 1.00 77.81 484 VAL A CA 1
ATOM 3720 C C . VAL A 1 484 ? -8.871 -6.618 35.428 1.00 77.81 484 VAL A C 1
ATOM 3722 O O . VAL A 1 484 ? -7.757 -6.310 35.012 1.00 77.81 484 VAL A O 1
ATOM 3725 N N . THR A 1 485 ? -9.498 -5.896 36.359 1.00 78.81 485 THR A N 1
ATOM 3726 C CA . THR A 1 485 ? -8.828 -4.824 37.111 1.00 78.81 485 THR A CA 1
ATOM 3727 C C . THR A 1 485 ? -8.257 -5.418 38.398 1.00 78.81 485 THR A C 1
ATOM 3729 O O . THR A 1 485 ? -9.031 -5.819 39.269 1.00 78.81 485 THR A O 1
ATOM 3732 N N . PRO A 1 486 ? -6.925 -5.508 38.556 1.00 82.38 486 PRO A N 1
ATOM 3733 C CA . PRO A 1 486 ? -6.342 -6.070 39.767 1.00 82.38 486 PRO A CA 1
ATOM 3734 C C . PRO A 1 486 ? -6.701 -5.248 41.011 1.00 82.38 486 PRO A C 1
ATOM 3736 O O . PRO A 1 486 ? -6.830 -4.025 40.938 1.00 82.38 486 PRO A O 1
ATOM 3739 N N . TRP A 1 487 ? -6.779 -5.901 42.175 1.00 87.62 487 TRP A N 1
ATOM 3740 C CA . TRP A 1 487 ? -7.160 -5.258 43.443 1.00 87.62 487 TRP A CA 1
ATOM 3741 C C . TRP A 1 487 ? -6.309 -4.021 43.783 1.00 87.62 487 TRP A C 1
ATOM 3743 O O . TRP A 1 487 ? -6.820 -3.033 44.306 1.00 87.62 487 TRP A O 1
ATOM 3753 N N . TRP A 1 488 ? -5.017 -4.041 43.444 1.00 86.75 488 TRP A N 1
ATOM 3754 C CA . TRP A 1 488 ? -4.100 -2.939 43.731 1.00 86.75 488 TRP A CA 1
ATOM 3755 C C . TRP A 1 488 ? -4.430 -1.677 42.923 1.00 86.75 488 TRP A C 1
ATOM 3757 O O . TRP A 1 488 ? -4.173 -0.574 43.394 1.00 86.75 488 TRP A O 1
ATOM 3767 N N . ARG A 1 489 ? -5.058 -1.805 41.745 1.00 83.31 489 ARG A N 1
ATOM 3768 C CA . ARG A 1 489 ? -5.505 -0.654 40.943 1.00 83.31 489 ARG A CA 1
ATOM 3769 C C . ARG A 1 489 ? -6.640 0.086 41.650 1.00 83.31 489 ARG A C 1
ATOM 3771 O O . ARG A 1 489 ? -6.623 1.309 41.709 1.00 83.31 489 ARG A O 1
ATOM 3778 N N . TYR A 1 490 ? -7.564 -0.652 42.270 1.00 88.19 490 TYR A N 1
ATOM 3779 C CA . TYR A 1 490 ? -8.599 -0.062 43.124 1.00 88.19 490 TYR A CA 1
ATOM 3780 C C . TYR A 1 490 ? -8.010 0.623 44.361 1.00 88.19 490 TYR A C 1
ATOM 3782 O O . TYR A 1 490 ? -8.497 1.680 44.757 1.00 88.19 490 TYR A O 1
ATOM 3790 N N . ALA A 1 491 ? -6.943 0.069 44.945 1.00 90.19 491 ALA A N 1
ATOM 3791 C CA . ALA A 1 491 ? -6.238 0.725 46.045 1.00 90.19 491 ALA A CA 1
ATOM 3792 C C . ALA A 1 491 ? -5.628 2.069 45.606 1.00 90.19 491 ALA A C 1
ATOM 3794 O O . ALA A 1 491 ? -5.779 3.058 46.320 1.00 90.19 491 ALA A O 1
ATOM 3795 N N . ILE A 1 492 ? -5.021 2.131 44.413 1.00 92.12 492 ILE A N 1
ATOM 3796 C CA . ILE A 1 492 ? -4.507 3.383 43.830 1.00 92.12 492 ILE A CA 1
ATOM 3797 C C . ILE A 1 492 ? -5.643 4.388 43.607 1.00 92.12 492 ILE A C 1
ATOM 3799 O O . ILE A 1 492 ? -5.533 5.517 44.069 1.00 92.12 492 ILE A O 1
ATOM 3803 N N . PHE A 1 493 ? -6.770 3.980 43.011 1.00 90.25 493 PHE A N 1
ATOM 3804 C CA . PHE A 1 493 ? -7.926 4.874 42.845 1.00 90.25 493 PHE A CA 1
ATOM 3805 C C . PHE A 1 493 ? -8.447 5.425 44.178 1.00 90.25 493 PHE A C 1
ATOM 3807 O O . PHE A 1 493 ? -8.830 6.590 44.257 1.00 90.25 493 PHE A O 1
ATOM 3814 N N . GLY A 1 494 ? -8.436 4.613 45.239 1.00 91.56 494 GLY A N 1
ATOM 3815 C CA . GLY A 1 494 ? -8.786 5.065 46.585 1.00 91.56 494 GLY A CA 1
ATOM 3816 C C . GLY A 1 494 ? -7.815 6.116 47.131 1.00 91.56 494 GLY A C 1
ATOM 3817 O O . GLY A 1 494 ? -8.247 7.107 47.721 1.00 91.56 494 GLY A O 1
ATOM 3818 N N . VAL A 1 495 ? -6.512 5.932 46.900 1.00 94.19 495 VAL A N 1
ATOM 3819 C CA . VAL A 1 495 ? -5.473 6.903 47.270 1.00 94.19 495 VAL A CA 1
ATOM 3820 C C . VAL A 1 495 ? -5.637 8.206 46.482 1.00 94.19 495 VAL A C 1
ATOM 3822 O O . VAL A 1 495 ? -5.654 9.278 47.087 1.00 94.19 495 VAL A O 1
ATOM 3825 N N . ASP A 1 496 ? -5.841 8.131 45.168 1.00 91.19 496 ASP A N 1
ATOM 3826 C CA . ASP A 1 496 ? -6.047 9.302 44.310 1.00 91.19 496 ASP A CA 1
ATOM 3827 C C . ASP A 1 496 ? -7.304 10.081 44.709 1.00 91.19 496 ASP A C 1
ATOM 3829 O O . ASP A 1 496 ? -7.265 11.307 44.832 1.00 91.19 496 ASP A O 1
ATOM 3833 N N . ALA A 1 497 ? -8.407 9.384 44.998 1.00 93.75 497 ALA A N 1
ATOM 3834 C CA . ALA A 1 497 ? -9.629 10.005 45.498 1.00 93.75 497 ALA A CA 1
ATOM 3835 C C . ALA A 1 497 ? -9.399 10.718 46.841 1.00 93.75 497 ALA A C 1
ATOM 3837 O O . ALA A 1 497 ? -9.887 11.834 47.039 1.00 93.75 497 ALA A O 1
ATOM 3838 N N . ALA A 1 498 ? -8.620 10.122 47.751 1.00 94.62 498 ALA A N 1
ATOM 3839 C CA . ALA A 1 498 ? -8.256 10.759 49.014 1.00 94.62 498 ALA A CA 1
ATOM 3840 C C . ALA A 1 498 ? -7.422 12.032 48.790 1.00 94.62 498 ALA A C 1
ATOM 3842 O O . ALA A 1 498 ? -7.722 13.070 49.384 1.00 94.62 498 ALA A O 1
ATOM 3843 N N . PHE A 1 499 ? -6.428 11.996 47.897 1.00 95.69 499 PHE A N 1
ATOM 3844 C CA . PHE A 1 499 ? -5.650 13.182 47.529 1.00 95.69 499 PHE A CA 1
ATOM 3845 C C . PHE A 1 499 ? -6.502 14.260 46.853 1.00 95.69 499 PHE A C 1
ATOM 3847 O O . PHE A 1 499 ? -6.372 15.436 47.195 1.00 95.69 499 PHE A O 1
ATOM 3854 N N . ALA A 1 500 ? -7.418 13.891 45.958 1.00 93.06 500 ALA A N 1
ATOM 3855 C CA . ALA A 1 500 ? -8.338 14.830 45.323 1.00 93.06 500 ALA A CA 1
ATOM 3856 C C . ALA A 1 500 ? -9.252 15.516 46.352 1.00 93.06 500 ALA A C 1
ATOM 3858 O O . ALA A 1 500 ? -9.402 16.740 46.331 1.00 93.06 500 ALA A O 1
ATOM 3859 N N . LEU A 1 501 ? -9.803 14.756 47.306 1.00 95.50 501 LEU A N 1
ATOM 3860 C CA . LEU A 1 501 ? -10.606 15.295 48.406 1.00 95.50 501 LEU A CA 1
ATOM 3861 C C . LEU A 1 501 ? -9.793 16.227 49.314 1.00 95.50 501 LEU A C 1
ATOM 3863 O O . LEU A 1 501 ? -10.287 17.291 49.690 1.00 95.50 501 LEU A O 1
ATOM 3867 N N . MET A 1 502 ? -8.542 15.876 49.631 1.00 94.81 502 MET A N 1
ATOM 3868 C CA . MET A 1 502 ? -7.644 16.753 50.392 1.00 94.81 502 MET A CA 1
ATOM 3869 C C . MET A 1 502 ? -7.365 18.058 49.640 1.00 94.81 502 MET A C 1
ATOM 3871 O O . MET A 1 502 ? -7.471 19.134 50.228 1.00 94.81 502 MET A O 1
ATOM 3875 N N . THR A 1 503 ? -7.093 17.988 48.335 1.00 95.19 503 THR A N 1
ATOM 3876 C CA . THR A 1 503 ? -6.882 19.163 47.478 1.00 95.19 503 THR A CA 1
ATOM 3877 C C . THR A 1 503 ? -8.119 20.061 47.429 1.00 95.19 503 THR A C 1
ATOM 3879 O O . THR A 1 503 ? -8.002 21.274 47.615 1.00 95.19 503 THR A O 1
ATOM 3882 N N . LEU A 1 504 ? -9.316 19.488 47.258 1.00 94.56 504 LEU A N 1
ATOM 3883 C CA . LEU A 1 504 ? -10.583 20.227 47.329 1.00 94.56 504 LEU A CA 1
ATOM 3884 C C . LEU A 1 504 ? -10.783 20.876 48.706 1.00 94.56 504 LEU A C 1
ATOM 3886 O O . LEU A 1 504 ? -11.202 22.033 48.790 1.00 94.56 504 LEU A O 1
ATOM 3890 N N . GLY A 1 505 ? -10.424 20.176 49.784 1.00 94.69 505 GLY A N 1
ATOM 3891 C CA . GLY A 1 505 ? -10.427 20.712 51.145 1.00 94.69 505 GLY A CA 1
ATOM 3892 C C . GLY A 1 505 ? -9.489 21.912 51.310 1.00 94.69 505 GLY A C 1
ATOM 3893 O O . GLY A 1 505 ? -9.900 22.954 51.826 1.00 94.69 505 GLY A O 1
ATOM 3894 N N . CYS A 1 506 ? -8.254 21.817 50.813 1.00 93.12 506 CYS A N 1
ATOM 3895 C CA . CYS A 1 506 ? -7.290 22.919 50.798 1.00 93.12 506 CYS A CA 1
ATOM 3896 C C . CYS A 1 506 ? -7.797 24.114 49.977 1.00 93.12 506 CYS A C 1
ATOM 3898 O O . CYS A 1 506 ? -7.730 25.253 50.448 1.00 93.12 506 CYS A O 1
ATOM 3900 N N . ALA A 1 507 ? -8.355 23.873 48.787 1.00 90.19 507 ALA A N 1
ATOM 3901 C CA . ALA A 1 507 ? -8.948 24.910 47.945 1.00 90.19 507 ALA A CA 1
ATOM 3902 C C . ALA A 1 507 ? -10.120 25.615 48.647 1.00 90.19 507 ALA A C 1
ATOM 3904 O O . ALA A 1 507 ? -10.193 26.847 48.662 1.00 90.19 507 ALA A O 1
ATOM 3905 N N . TYR A 1 508 ? -10.993 24.855 49.314 1.00 92.31 508 TYR A N 1
ATOM 3906 C CA . TYR A 1 508 ? -12.084 25.401 50.118 1.00 92.31 508 TYR A CA 1
ATOM 3907 C C . TYR A 1 508 ? -11.570 26.246 51.294 1.00 92.31 508 TYR A C 1
ATOM 3909 O O . TYR A 1 508 ? -12.085 27.341 51.543 1.00 92.31 508 TYR A O 1
ATOM 3917 N N . MET A 1 509 ? -10.527 25.792 51.998 1.00 90.56 509 MET A N 1
ATOM 3918 C CA . MET A 1 509 ? -9.908 26.558 53.085 1.00 90.56 509 MET A CA 1
ATOM 3919 C C . MET A 1 509 ? -9.280 27.866 52.589 1.00 90.56 509 MET A C 1
ATOM 3921 O O . MET A 1 509 ? -9.478 28.909 53.218 1.00 90.56 509 MET A O 1
ATOM 3925 N N . MET A 1 510 ? -8.593 27.846 51.443 1.00 86.88 510 MET A N 1
ATOM 3926 C CA . MET A 1 510 ? -8.055 29.052 50.803 1.00 86.88 510 MET A CA 1
ATOM 3927 C C . MET A 1 510 ? -9.165 30.027 50.394 1.00 86.88 510 MET A C 1
ATOM 3929 O O . MET A 1 510 ? -9.086 31.217 50.699 1.00 86.88 510 MET A O 1
ATOM 3933 N N . TRP A 1 511 ? -10.242 29.534 49.782 1.00 88.88 511 TRP A N 1
ATOM 3934 C CA . TRP A 1 511 ? -11.403 30.352 49.426 1.00 88.88 511 TRP A CA 1
ATOM 3935 C C . TRP A 1 511 ? -12.075 30.982 50.659 1.00 88.88 511 TRP A C 1
ATOM 3937 O O . TRP A 1 511 ? -12.386 32.179 50.674 1.00 88.88 511 TRP A O 1
ATOM 3947 N N . ARG A 1 512 ? -12.248 30.205 51.735 1.00 87.00 512 ARG A N 1
ATOM 3948 C CA . ARG A 1 512 ? -12.815 30.676 53.008 1.00 87.00 512 ARG A CA 1
ATOM 3949 C C . ARG A 1 512 ? -11.922 31.721 53.685 1.00 87.00 512 ARG A C 1
ATOM 3951 O O . ARG A 1 512 ? -12.435 32.711 54.210 1.00 87.00 512 ARG A O 1
ATOM 3958 N N . SER A 1 513 ? -10.604 31.525 53.649 1.00 80.19 513 SER A N 1
ATOM 3959 C CA . SER A 1 513 ? -9.594 32.486 54.111 1.00 80.19 513 SER A CA 1
ATOM 3960 C C . SER A 1 513 ? -9.661 33.802 53.322 1.00 80.19 513 SER A C 1
ATOM 3962 O O . SER A 1 513 ? -9.790 34.876 53.913 1.00 80.19 513 SER A O 1
ATOM 3964 N N . GLY A 1 514 ? -9.713 33.730 51.987 1.00 74.25 514 GLY A N 1
ATOM 3965 C CA . GLY A 1 514 ? -9.827 34.902 51.114 1.00 74.25 514 GLY A CA 1
ATOM 3966 C C . GLY A 1 514 ? -11.113 35.714 51.328 1.00 74.25 514 GLY A C 1
ATOM 3967 O O . GLY A 1 514 ? -11.090 36.944 51.249 1.00 74.25 514 GLY A O 1
ATOM 3968 N N . ARG A 1 515 ? -12.233 35.060 51.671 1.00 69.81 515 ARG A N 1
ATOM 3969 C CA . ARG A 1 515 ? -13.477 35.746 52.074 1.00 69.81 515 ARG A CA 1
ATOM 3970 C C . ARG A 1 515 ? -13.355 36.461 53.420 1.00 69.81 515 ARG A C 1
ATOM 3972 O O . ARG A 1 515 ? -13.860 37.573 53.551 1.00 69.81 515 ARG A O 1
ATOM 3979 N N . ARG A 1 516 ? -12.659 35.873 54.399 1.00 60.94 516 ARG A N 1
ATOM 3980 C CA . ARG A 1 516 ? -12.370 36.545 55.679 1.00 60.94 516 ARG A CA 1
ATOM 3981 C C . ARG A 1 516 ? -11.446 37.754 55.497 1.00 60.94 516 ARG A C 1
ATOM 3983 O O . ARG A 1 516 ? -11.696 38.783 56.111 1.00 60.94 516 ARG A O 1
ATOM 3990 N N . GLY A 1 517 ? -10.456 37.668 54.606 1.00 57.00 517 GLY A N 1
ATOM 3991 C CA . GLY A 1 517 ? -9.548 38.780 54.295 1.00 57.00 517 GLY A CA 1
ATOM 3992 C C . GLY A 1 517 ? -10.208 39.958 53.564 1.00 57.00 517 GLY A C 1
ATOM 3993 O O . GLY A 1 517 ? -9.827 41.104 53.785 1.00 57.00 517 GLY A O 1
ATOM 3994 N N . LYS A 1 518 ? -11.234 39.718 52.733 1.00 53.50 518 LYS A N 1
ATOM 3995 C CA . LYS A 1 518 ? -11.998 40.799 52.073 1.00 53.50 518 LYS A CA 1
ATOM 3996 C C . LYS A 1 518 ? -12.894 41.590 53.033 1.00 53.50 518 LYS A C 1
ATOM 3998 O O . LYS A 1 518 ? -13.084 42.778 52.807 1.00 53.50 518 LYS A O 1
ATOM 4003 N N . ASN A 1 519 ? -13.375 40.972 54.112 1.00 51.31 519 ASN A N 1
ATOM 4004 C CA . ASN A 1 519 ? -14.170 41.654 55.141 1.00 51.31 519 ASN A CA 1
ATOM 4005 C C . ASN A 1 519 ? -13.316 42.443 56.156 1.00 51.31 519 ASN A C 1
ATOM 4007 O O . ASN A 1 519 ? -13.879 43.131 56.998 1.00 51.31 519 ASN A O 1
ATOM 4011 N N . ALA A 1 520 ? -11.982 42.349 56.082 1.00 51.59 520 ALA A N 1
ATOM 4012 C CA . ALA A 1 520 ? -11.041 42.976 57.015 1.00 51.59 520 ALA A CA 1
ATOM 4013 C C . ALA A 1 520 ? -10.156 44.064 56.368 1.00 51.59 520 ALA A C 1
ATOM 4015 O O . ALA A 1 520 ? -9.132 44.442 56.932 1.00 51.59 520 ALA A O 1
ATOM 4016 N N . ARG A 1 521 ? -10.508 44.569 55.175 1.00 48.78 521 ARG A N 1
ATOM 4017 C CA . ARG A 1 521 ? -9.808 45.719 54.578 1.00 48.78 521 ARG A CA 1
ATOM 4018 C C . ARG A 1 521 ? -10.338 47.021 55.179 1.00 48.78 521 ARG A C 1
ATOM 4020 O O . ARG A 1 521 ? -11.318 47.573 54.690 1.00 48.78 521 ARG A O 1
ATOM 4027 N N . GLU A 1 522 ? -9.669 47.511 56.220 1.00 49.91 522 GLU A N 1
ATOM 4028 C CA . GLU A 1 522 ? -9.748 48.919 56.614 1.00 49.91 522 GLU A CA 1
ATOM 4029 C C . GLU A 1 522 ? -9.098 49.794 55.537 1.00 49.91 522 GLU A C 1
ATOM 4031 O O . GLU A 1 522 ? -7.967 49.570 55.099 1.00 49.91 522 GLU A O 1
ATOM 4036 N N . THR A 1 523 ? -9.846 50.798 55.091 1.00 46.75 523 THR A N 1
ATOM 4037 C CA . THR A 1 523 ? -9.382 51.820 54.154 1.00 46.75 523 THR A CA 1
ATOM 4038 C C . THR A 1 523 ? -8.467 52.781 54.909 1.00 46.75 523 THR A C 1
ATOM 4040 O O . THR A 1 523 ? -8.949 53.669 55.607 1.00 46.75 523 THR A O 1
ATOM 4043 N N . VAL A 1 524 ? -7.150 52.629 54.783 1.00 47.28 524 VAL A N 1
ATOM 4044 C CA . VAL A 1 524 ? -6.206 53.639 55.281 1.00 47.28 524 VAL A CA 1
ATOM 4045 C C . VAL A 1 524 ? -6.154 54.780 54.262 1.00 47.28 524 VAL A C 1
ATOM 4047 O O . VAL A 1 524 ? -5.572 54.639 53.187 1.00 47.28 524 VAL A O 1
ATOM 4050 N N . LYS A 1 525 ? -6.802 55.907 54.582 1.00 41.91 525 LYS A N 1
ATOM 4051 C CA . LYS A 1 525 ? -6.582 57.189 53.900 1.00 41.91 525 LYS A CA 1
ATOM 4052 C C . LYS A 1 525 ? -5.233 57.745 54.353 1.00 41.91 525 LYS A C 1
ATOM 4054 O O . LYS A 1 525 ? -5.032 57.959 55.543 1.00 41.91 525 LYS A O 1
ATOM 4059 N N . VAL A 1 526 ? -4.338 57.999 53.405 1.00 45.47 526 VAL A N 1
ATOM 4060 C CA . VAL A 1 526 ? -3.125 58.789 53.635 1.00 45.47 526 VAL A CA 1
ATOM 4061 C C . VAL A 1 526 ? -3.423 60.205 53.148 1.00 45.47 526 VAL A C 1
ATOM 4063 O O . VAL A 1 526 ? -3.574 60.421 51.947 1.00 45.47 526 VAL A O 1
ATOM 4066 N N . GLU A 1 527 ? -3.569 61.150 54.075 1.00 39.81 527 GLU A N 1
ATOM 4067 C CA . GLU A 1 527 ? -3.590 62.584 53.771 1.00 39.81 527 GLU A CA 1
ATOM 4068 C C . GLU A 1 527 ? -2.145 63.092 53.695 1.00 39.81 527 GLU A C 1
ATOM 4070 O O . GLU A 1 527 ? -1.349 62.880 54.608 1.00 39.81 527 GLU A O 1
ATOM 4075 N N . SER A 1 528 ? -1.790 63.728 52.578 1.00 39.06 528 SER A N 1
ATOM 4076 C CA . SER A 1 528 ? -0.508 64.405 52.397 1.00 39.06 528 SER A CA 1
ATOM 4077 C C . SER A 1 528 ? -0.645 65.878 52.787 1.00 39.06 528 SER A C 1
ATOM 4079 O O . SER A 1 528 ? -1.304 66.637 52.074 1.00 39.06 528 SER A O 1
ATOM 4081 N N . GLU A 1 529 ? -0.004 66.301 53.876 1.00 40.31 529 GLU A N 1
ATOM 4082 C CA . GLU A 1 529 ? 0.190 67.723 54.173 1.00 40.31 529 GLU A CA 1
ATOM 4083 C C . GLU A 1 529 ? 1.328 68.289 53.313 1.00 40.31 529 GLU A C 1
ATOM 4085 O O . GLU A 1 529 ? 2.508 67.984 53.492 1.00 40.31 529 GLU A O 1
ATOM 4090 N N . THR A 1 530 ? 0.964 69.143 52.360 1.00 42.16 530 THR A N 1
ATOM 4091 C CA . THR A 1 530 ? 1.870 70.097 51.720 1.00 42.16 530 THR A CA 1
ATOM 4092 C C . THR A 1 530 ? 2.195 71.226 52.694 1.00 42.16 530 THR A C 1
ATOM 4094 O O . THR A 1 530 ? 1.335 72.049 53.001 1.00 42.16 530 THR A O 1
ATOM 4097 N N . ALA A 1 531 ? 3.449 71.298 53.136 1.00 39.84 531 ALA A N 1
ATOM 4098 C CA . ALA A 1 531 ? 3.998 72.468 53.807 1.00 39.84 531 ALA A CA 1
ATOM 4099 C C . ALA A 1 531 ? 4.494 73.489 52.767 1.00 39.84 531 ALA A C 1
ATOM 4101 O O . ALA A 1 531 ? 5.474 73.250 52.062 1.00 39.84 531 ALA A O 1
ATOM 4102 N N . THR A 1 532 ? 3.849 74.655 52.716 1.00 38.75 532 THR A N 1
ATOM 4103 C CA . THR A 1 532 ? 4.424 75.891 52.167 1.00 38.75 532 THR A CA 1
ATOM 4104 C C . THR A 1 532 ? 4.189 77.040 53.142 1.00 38.75 532 THR A C 1
ATOM 4106 O O . THR A 1 532 ? 3.043 77.421 53.369 1.00 38.75 532 THR A O 1
ATOM 4109 N N . GLY A 1 533 ? 5.281 77.632 53.639 1.00 37.72 533 GLY A N 1
ATOM 4110 C CA . GLY A 1 533 ? 5.377 79.078 53.855 1.00 37.72 533 GLY A CA 1
ATOM 4111 C C . GLY A 1 533 ? 5.492 79.583 55.296 1.00 37.72 533 GLY A C 1
ATOM 4112 O O . GLY A 1 533 ? 4.511 80.070 55.853 1.00 37.72 533 GLY A O 1
ATOM 4113 N N . LYS A 1 534 ? 6.721 79.636 55.821 1.00 35.53 534 LYS A N 1
ATOM 4114 C CA . LYS A 1 534 ? 7.475 80.898 55.933 1.00 35.53 534 LYS A CA 1
ATOM 4115 C C . LYS A 1 534 ? 8.971 80.644 55.850 1.00 35.53 534 LYS A C 1
ATOM 4117 O O . LYS A 1 534 ? 9.409 79.622 56.417 1.00 35.53 534 LYS A O 1
#

Organism: NCBI:txid566552

pLDDT: mean 92.29, std 10.19, range [35.53, 98.81]

Secondary structure (DSSP, 8-state):
--TT----------GGGG-EEETTTTSEEEB-SEEEEEE--SSHHHHHHHHHHHTT----B-TTS-B----GGGEEEEEE-S-BSSTTSB-TTSPBP----GGGSHHHHSTTS-----STTHHHHS--S----PPPHHHHHHHT-------TTPPPGGGS--S------GGGGGGS-TT-HHHHHHHHTTS-HHHHHTTSEESSEE--BTTTTBPPEEEEE-SSS------HHHHTS------PPPHHHHHTTT-HHHHHHHHHHHHHHHHHTT-SEEEEEE-S---STT-TTGGGS--S-HHHHHHHHHHHHHHHHTTT-EEEEEEETT----TTTTT-EE---HHHIIIIITHHHHHHHSTTS-SEEEE-SSEETTEEGGG-HIIIIIIIIIIS---SEEEES--TT-SGGG-HHHHHHHT--EEET-TTSHHHHHHHHHHHHHT-HHHHHHHHHHHHHHHHHHTTSGGGTT--TT--------HHHHHHHHHHHHHHHHHHHHHHHHHHHHHHHHTT--------------

Radius of gyration: 30.19 Å; Cα contacts (8 Å, |Δi|>4): 991; chains: 1; bounding box: 66×112×93 Å

Nearest PDB structures (foldseek):
  5k6o-assembly1_A  TM=7.365E-01  e=2.350E-17  metagenome
  2x42-assembly1_A  TM=8.681E-01  e=4.759E-15  Thermotoga neapolitana DSM 4359
  5k6n-assembly1_A  TM=7.361E-01  e=6.234E-17  metagenome
  2x40-assembly1_A  TM=8.086E-01  e=1.894E-15  Thermotoga neapolitana DSM 4359
  5wvp-assembly1_A  TM=6.834E-01  e=8.862E-18  Paenibacillus barengoltzii

Mean predicted aligned error: 7.4 Å

InterPro domains:
  IPR001764 Glycoside hydrolase, family 3, N-terminal [PF00933] (239-433)
  IPR001764 Glycoside hydrolase, family 3, N-terminal [PR00133] (244-263)
  IPR001764 Glycoside hydrolase, family 3, N-terminal [PR00133] (290-306)
  IPR001764 Glycoside hydrolase, family 3, N-terminal [PR00133] (321-337)
  IPR001764 Glycoside hydrolase, family 3, N-terminal [PR00133] (391-409)
  IPR013783 Immunoglobulin-like fold [G3DSA:2.60.40.10] (1-57)
  IPR017853 Glycoside hydrolase superfamily [SSF51445] (171-474)
  IPR036962 Glycoside hydrolase, family 3, N-terminal domain superfamily [G3DSA:3.20.20.300] (180-467)
  IPR050288 Cellulose-degrading glycosyl hydrolase 3 [PTHR42715] (179-410)

Solvent-accessible surface area (backbone atoms only — not comparable to full-atom values): 28760 Å² total; per-residue (Å²): 128,62,94,92,62,85,85,88,83,89,84,86,79,66,69,72,81,70,42,45,52,38,62,80,81,78,24,25,36,26,39,71,49,46,79,46,77,49,60,62,54,97,44,73,64,52,21,49,32,12,48,37,33,62,70,70,55,79,89,42,49,50,96,88,66,46,81,50,83,44,48,36,89,47,38,47,78,47,79,38,89,56,70,43,63,62,87,50,30,37,33,95,56,68,28,73,45,55,79,68,43,64,75,15,20,57,41,68,82,37,77,81,53,63,73,72,72,39,87,92,43,43,83,84,23,50,81,87,67,87,78,81,81,81,81,48,77,66,50,57,57,46,56,64,38,80,72,62,72,84,59,94,83,48,47,51,50,83,78,54,71,55,57,46,87,73,84,53,38,43,68,65,51,50,80,56,58,91,82,44,56,69,63,51,49,51,47,52,16,27,39,37,73,71,60,56,28,61,53,26,27,22,69,58,28,33,66,59,41,60,74,33,35,34,71,54,52,40,35,14,49,35,63,36,26,55,48,60,62,62,62,29,84,82,72,73,46,91,62,83,82,67,78,52,72,42,39,31,64,55,47,73,62,77,42,66,69,61,39,28,53,49,14,40,48,47,9,53,48,18,60,75,32,62,23,31,33,28,46,21,46,32,26,23,42,45,81,41,95,80,27,82,59,41,57,44,15,41,34,66,48,26,64,57,20,13,51,54,38,32,42,19,40,37,34,12,32,76,55,18,17,34,49,10,38,27,32,49,58,62,58,39,48,64,84,60,26,82,65,34,63,42,66,43,54,52,32,62,40,57,63,31,36,46,30,9,39,42,56,28,43,20,84,75,41,31,32,32,33,28,23,19,59,26,19,56,16,57,37,45,36,47,46,26,39,47,51,48,31,50,42,41,34,41,25,36,42,39,63,32,27,30,28,35,46,70,36,60,88,66,60,76,68,59,38,38,55,18,16,34,69,15,52,33,36,34,34,26,42,33,81,87,41,53,56,22,53,51,39,48,48,52,26,66,79,63,48,28,22,50,58,48,51,34,52,52,52,21,49,50,26,38,49,58,24,47,37,62,18,50,69,43,67,93,62,54,87,81,54,72,58,73,89,81,78,59,72,66,58,56,51,49,52,53,51,51,51,51,52,52,53,49,51,52,49,51,52,50,51,52,54,54,49,54,54,56,55,65,77,63,69,77,85,81,81,82,84,82,85,82,88,82,89,132

Foldseek 3Di:
DPPPDDDDDDDDDDVQLQWFQPCDPLQWTKDDFFKDKDFDDPDPLLRVQLVCVLVVHACRADPVSHGDHHNVVRIDIDGGGDMGSDPGQAFPLRHGRGDLQCLLAPCSVPNPQAQDADPVCNPVRPDPDDRDDDQDPVLVVQLQLLPDDFDPPFDFPVVQQALDPPLAALLNCLPPDLPPVVVLSSLLSNHDLLLLLQQQADDQWGCARFSRQQHTAGEAEDQQWSHADQPCVVVVHDDDTDGHFQQQVVLVVVDLVVLLVQLLSRLVVCVNRRHLEYEALELEALCDVPQPRVSRAHYNQLQSLLSSSLSNQLSSLVSQHQHAHDEQWHCRHDVPQQEAARRDRVRCCVRGGCSSCLNCLADPSHAHYEYTNYASHSHGRLLRLSRQPVVRCNRRVGQHAYEYPACPPHDSSLSLLSNLLSPHQHYYNDPPSSSSVVLSCVCPVPSRNSSVVSSSSSVSRHSNRNSSGCSCPPDDSPNGDDDDDDPVNVVVVVVVVVVVVVVVVVVVVVVVVVVVVVVPDDDDDDDDDDDDDD